Protein AF-A0A7W7QBR1-F1 (afdb_monomer)

Structure (mmCIF, N/CA/C/O backbone):
data_AF-A0A7W7QBR1-F1
#
_entry.id   AF-A0A7W7QBR1-F1
#
loop_
_atom_site.group_PDB
_atom_site.id
_atom_site.type_symbol
_atom_site.label_atom_id
_atom_site.label_alt_id
_atom_site.label_comp_id
_atom_site.label_asym_id
_atom_site.label_entity_id
_atom_site.label_seq_id
_atom_site.pdbx_PDB_ins_code
_atom_site.Cartn_x
_atom_site.Cartn_y
_atom_site.Cartn_z
_atom_site.occupancy
_atom_site.B_iso_or_equiv
_atom_site.auth_seq_id
_atom_site.auth_comp_id
_atom_site.auth_asym_id
_atom_site.auth_atom_id
_atom_site.pdbx_PDB_model_num
ATOM 1 N N . MET A 1 1 ? -72.676 20.546 -31.528 1.00 35.53 1 MET A N 1
ATOM 2 C CA . MET A 1 1 ? -72.848 21.947 -31.070 1.00 35.53 1 MET A CA 1
ATOM 3 C C . MET A 1 1 ? -73.174 21.938 -29.579 1.00 35.53 1 MET A C 1
ATOM 5 O O . MET A 1 1 ? -73.799 20.981 -29.138 1.00 35.53 1 MET A O 1
ATOM 9 N N . PRO A 1 2 ? -72.640 22.883 -28.792 1.00 54.47 2 PRO A N 1
ATOM 10 C CA . PRO A 1 2 ? -72.028 22.574 -27.499 1.00 54.47 2 PRO A CA 1
ATOM 11 C C . PRO A 1 2 ? -72.974 22.761 -26.307 1.00 54.47 2 PRO A C 1
ATOM 13 O O . PRO A 1 2 ? -73.820 23.652 -26.308 1.00 54.47 2 PRO A O 1
ATOM 16 N N . ARG A 1 3 ? -72.753 21.990 -25.236 1.00 42.34 3 ARG A N 1
ATOM 17 C CA . ARG A 1 3 ? -73.167 22.367 -23.880 1.00 42.34 3 ARG A CA 1
ATOM 18 C C . ARG A 1 3 ? -71.923 22.646 -23.048 1.00 42.34 3 ARG A C 1
ATOM 20 O O . ARG A 1 3 ? -71.121 21.756 -22.795 1.00 42.34 3 ARG A O 1
ATOM 27 N N . LYS A 1 4 ? -71.787 23.915 -22.663 1.00 47.19 4 LYS A N 1
ATOM 28 C CA . LYS A 1 4 ? -70.921 24.378 -21.581 1.00 47.19 4 LYS A CA 1
ATOM 29 C C . LYS A 1 4 ? -71.412 23.751 -20.275 1.00 47.19 4 LYS A C 1
ATOM 31 O O . LYS A 1 4 ? -72.604 23.841 -19.986 1.00 47.19 4 LYS A O 1
ATOM 36 N N . LEU A 1 5 ? -70.502 23.213 -19.472 1.00 36.44 5 LEU A N 1
ATOM 37 C CA . LEU A 1 5 ? -70.706 23.121 -18.034 1.00 36.44 5 LEU A CA 1
ATOM 38 C C . LEU A 1 5 ? -69.466 23.690 -17.348 1.00 36.44 5 LEU A C 1
ATOM 40 O O . LEU A 1 5 ? -68.360 23.177 -17.482 1.00 36.44 5 LEU A O 1
ATOM 44 N N . VAL A 1 6 ? -69.691 24.819 -16.690 1.00 41.06 6 VAL A N 1
ATOM 45 C CA . VAL A 1 6 ? -68.788 25.466 -15.746 1.00 41.06 6 VAL A CA 1
ATOM 46 C C . VAL A 1 6 ? -68.766 24.589 -14.498 1.00 41.06 6 VAL A C 1
ATOM 48 O O . VAL A 1 6 ? -69.825 24.360 -13.916 1.00 41.06 6 VAL A O 1
ATOM 51 N N . LEU A 1 7 ? -67.592 24.103 -14.093 1.00 30.69 7 LEU A N 1
ATOM 52 C CA . LEU A 1 7 ? -67.414 23.476 -12.787 1.00 30.69 7 LEU A CA 1
ATOM 53 C C . LEU A 1 7 ? -66.534 24.377 -11.922 1.00 30.69 7 LEU A C 1
ATOM 55 O O . LEU A 1 7 ? -65.356 24.592 -12.196 1.00 30.69 7 LEU A O 1
ATOM 59 N N . VAL A 1 8 ? -67.175 24.923 -10.895 1.00 35.16 8 VAL A N 1
ATOM 60 C CA . VAL A 1 8 ? -66.573 25.609 -9.757 1.00 35.16 8 VAL A CA 1
ATOM 61 C C . VAL A 1 8 ? -65.862 24.548 -8.917 1.00 35.16 8 VAL A C 1
ATOM 63 O O . VAL A 1 8 ? -66.518 23.654 -8.387 1.00 35.16 8 VAL A O 1
ATOM 66 N N . ILE A 1 9 ? -64.536 24.626 -8.805 1.00 36.88 9 ILE A N 1
ATOM 67 C CA . ILE A 1 9 ? -63.773 23.810 -7.855 1.00 36.88 9 ILE A CA 1
ATOM 68 C C . ILE A 1 9 ? -63.647 24.613 -6.564 1.00 36.88 9 ILE A C 1
ATOM 70 O O . ILE A 1 9 ? -63.046 25.687 -6.533 1.00 36.88 9 ILE A O 1
ATOM 74 N N . ALA A 1 10 ? -64.272 24.089 -5.513 1.00 33.38 10 ALA A N 1
ATOM 75 C CA . ALA A 1 10 ? -64.152 24.576 -4.153 1.00 33.38 10 ALA A CA 1
ATOM 76 C C . ALA A 1 10 ? -62.729 24.330 -3.628 1.00 33.38 10 ALA A C 1
ATOM 78 O O . ALA A 1 10 ? -62.194 23.227 -3.740 1.00 33.38 10 ALA A O 1
ATOM 79 N N . ALA A 1 11 ? -62.140 25.366 -3.036 1.00 39.06 11 ALA A N 1
ATOM 80 C CA . ALA A 1 11 ? -60.906 25.273 -2.276 1.00 39.06 11 ALA A CA 1
ATOM 81 C C . ALA A 1 11 ? -61.162 24.495 -0.976 1.00 39.06 11 ALA A C 1
ATOM 83 O O . ALA A 1 11 ? -61.885 24.967 -0.098 1.00 39.06 11 ALA A O 1
ATOM 84 N N . ALA A 1 12 ? -60.563 23.312 -0.854 1.00 34.84 12 ALA A N 1
ATOM 85 C CA . ALA A 1 12 ? -60.413 22.616 0.415 1.00 34.84 12 ALA A CA 1
ATOM 86 C C . ALA A 1 12 ? -59.023 22.939 0.974 1.00 34.84 12 ALA A C 1
ATOM 88 O O . ALA A 1 12 ? -58.005 22.541 0.408 1.00 34.84 12 ALA A O 1
ATOM 89 N N . ALA A 1 13 ? -58.990 23.694 2.070 1.00 41.72 13 ALA A N 1
ATOM 90 C CA . ALA A 1 13 ? -57.793 23.897 2.868 1.00 41.72 13 ALA A CA 1
ATOM 91 C C . ALA A 1 13 ? -57.439 22.578 3.575 1.00 41.72 13 ALA A C 1
ATOM 93 O O . ALA A 1 13 ? -58.148 22.150 4.486 1.00 41.72 13 ALA A O 1
ATOM 94 N N . LEU A 1 14 ? -56.357 21.930 3.142 1.00 38.00 14 LEU A N 1
ATOM 95 C CA . LEU A 1 14 ? -55.721 20.848 3.886 1.00 38.00 14 LEU A CA 1
ATOM 96 C C . LEU A 1 14 ? -54.815 21.467 4.952 1.00 38.00 14 LEU A C 1
ATOM 98 O O . LEU A 1 14 ? -53.808 22.103 4.649 1.00 38.00 14 LEU A O 1
ATOM 102 N N . VAL A 1 15 ? -55.220 21.296 6.206 1.00 42.12 15 VAL A N 1
ATOM 103 C CA . VAL A 1 15 ? -54.417 21.598 7.389 1.00 42.12 15 VAL A CA 1
ATOM 104 C C . VAL A 1 15 ? -53.290 20.567 7.451 1.00 42.12 15 VAL A C 1
ATOM 106 O O . VAL A 1 15 ? -53.550 19.373 7.586 1.00 42.12 15 VAL A O 1
ATOM 109 N N . ALA A 1 16 ? -52.048 21.030 7.317 1.00 42.31 16 ALA A N 1
ATOM 110 C CA . ALA A 1 16 ? -50.856 20.224 7.532 1.00 42.31 16 ALA A CA 1
ATOM 111 C C . ALA A 1 16 ? -50.790 19.805 9.010 1.00 42.31 16 ALA A C 1
ATOM 113 O O . ALA A 1 16 ? -50.661 20.648 9.898 1.00 42.31 16 ALA A O 1
ATOM 114 N N . GLY A 1 17 ? -50.919 18.504 9.267 1.00 37.25 17 GLY A N 1
ATOM 115 C CA . GLY A 1 17 ? -50.583 17.912 10.554 1.00 37.25 17 GLY A CA 1
ATOM 116 C C . GLY A 1 17 ? -49.067 17.815 10.675 1.00 37.25 17 GLY A C 1
ATOM 117 O O . GLY A 1 17 ? -48.415 17.241 9.807 1.00 37.25 17 GLY A O 1
ATOM 118 N N . CYS A 1 18 ? -48.508 18.398 11.732 1.00 41.88 18 CYS A N 1
ATOM 119 C CA . CYS A 1 18 ? -47.130 18.158 12.133 1.00 41.88 18 CYS A CA 1
ATOM 120 C C . CYS A 1 18 ? -47.002 16.692 12.566 1.00 41.88 18 CYS A C 1
ATOM 122 O O . CYS A 1 18 ? -47.404 16.344 13.679 1.00 41.88 18 CYS A O 1
ATOM 124 N N . ASP A 1 19 ? -46.457 15.843 11.695 1.00 41.72 19 ASP A N 1
ATOM 125 C CA . ASP A 1 19 ? -46.021 14.506 12.084 1.00 41.72 19 ASP A CA 1
ATOM 126 C C . ASP A 1 19 ? -44.885 14.655 13.096 1.00 41.72 19 ASP A C 1
ATOM 128 O O . ASP A 1 19 ? -43.797 15.156 12.804 1.00 41.72 19 ASP A O 1
ATOM 132 N N . SER A 1 20 ? -45.177 14.256 14.329 1.00 48.75 20 SER A N 1
ATOM 133 C CA . SER A 1 20 ? -44.179 14.121 15.378 1.00 48.75 20 SER A CA 1
ATOM 134 C C . SER A 1 20 ? -43.304 12.937 14.994 1.00 48.75 20 SER A C 1
ATOM 136 O O . SER A 1 20 ? -43.682 11.789 15.225 1.00 48.75 20 SER A O 1
ATOM 138 N N . ALA A 1 21 ? -42.175 13.227 14.342 1.00 43.78 21 ALA A N 1
ATOM 139 C CA . ALA A 1 21 ? -41.164 12.245 13.988 1.00 43.78 21 ALA A CA 1
ATOM 140 C C . ALA A 1 21 ? -40.890 11.360 15.207 1.00 43.78 21 ALA A C 1
ATOM 142 O O . ALA A 1 21 ? -40.453 11.832 16.258 1.00 43.78 21 ALA A O 1
ATOM 143 N N . THR A 1 22 ? -41.227 10.079 15.083 1.00 47.53 22 THR A N 1
ATOM 144 C CA . THR A 1 22 ? -40.934 9.084 16.108 1.00 47.53 22 THR A CA 1
ATOM 145 C C . THR A 1 22 ? -39.421 9.114 16.330 1.00 47.53 22 THR A C 1
ATOM 147 O O . THR A 1 22 ? -38.692 9.017 15.339 1.00 47.53 22 THR A O 1
ATOM 150 N N . PRO A 1 23 ? -38.924 9.292 17.569 1.00 45.59 23 PRO A N 1
ATOM 151 C CA . PRO A 1 23 ? -37.494 9.271 17.830 1.00 45.59 23 PRO A CA 1
ATOM 152 C C . PRO A 1 23 ? -36.915 7.995 17.229 1.00 45.59 23 PRO A C 1
ATOM 154 O O . PRO A 1 23 ? -37.381 6.896 17.547 1.00 45.59 23 PRO A O 1
ATOM 157 N N . ARG A 1 24 ? -35.949 8.146 16.316 1.00 39.25 24 ARG A N 1
ATOM 158 C CA . ARG A 1 24 ? -35.186 7.017 15.784 1.00 39.25 24 ARG A CA 1
ATOM 159 C C . ARG A 1 24 ? -34.650 6.269 17.011 1.00 39.25 24 ARG A C 1
ATOM 161 O O . ARG A 1 24 ? -34.066 6.932 17.870 1.00 39.25 24 ARG A O 1
ATOM 168 N N . PRO A 1 25 ? -34.907 4.959 17.165 1.00 39.59 25 PRO A N 1
ATOM 169 C CA . PRO A 1 25 ? -34.399 4.225 18.312 1.00 39.59 25 PRO A CA 1
ATOM 170 C C . PRO A 1 25 ? -32.890 4.430 18.355 1.00 39.59 25 PRO A C 1
ATOM 172 O O . PRO A 1 25 ? -32.203 4.143 17.374 1.00 39.59 25 PRO A O 1
ATOM 175 N N . THR A 1 26 ? -32.394 4.989 19.459 1.00 37.34 26 THR A N 1
ATOM 176 C CA . THR A 1 26 ? -30.961 5.109 19.698 1.00 37.34 26 THR A CA 1
ATOM 177 C C . THR A 1 26 ? -30.384 3.704 19.547 1.00 37.34 26 THR A C 1
ATOM 179 O O . THR A 1 26 ? -30.875 2.800 20.237 1.00 37.34 26 THR A O 1
ATOM 182 N N . PRO A 1 27 ? -29.432 3.472 18.624 1.00 37.59 27 PRO A N 1
ATOM 183 C CA . PRO A 1 27 ? -28.834 2.159 18.475 1.00 37.59 27 PRO A CA 1
ATOM 184 C C . PRO A 1 27 ? -28.315 1.742 19.848 1.00 37.59 27 PRO A C 1
ATOM 186 O O . PRO A 1 27 ? -27.539 2.450 20.486 1.00 37.59 27 PRO A O 1
ATOM 189 N N . THR A 1 28 ? -28.845 0.630 20.354 1.00 35.31 28 THR A N 1
ATOM 190 C CA . THR A 1 28 ? -28.312 0.021 21.570 1.00 35.31 28 THR A CA 1
ATOM 191 C C . THR A 1 28 ? -26.857 -0.316 21.258 1.00 35.31 28 THR A C 1
ATOM 193 O O . THR A 1 28 ? -26.643 -0.934 20.211 1.00 35.31 28 THR A O 1
ATOM 196 N N . PRO A 1 29 ? -25.874 0.093 22.087 1.00 41.16 29 PRO A N 1
ATOM 197 C CA . PRO A 1 29 ? -24.477 -0.255 21.869 1.00 41.16 29 PRO A CA 1
ATOM 198 C C . PRO A 1 29 ? -24.413 -1.762 21.666 1.00 41.16 29 PRO A C 1
ATOM 200 O O . PRO A 1 29 ? -24.764 -2.537 22.560 1.00 41.16 29 PRO A O 1
ATOM 203 N N . THR A 1 30 ? -24.108 -2.175 20.439 1.00 45.16 30 THR A N 1
ATOM 204 C CA . THR A 1 30 ? -23.999 -3.594 20.125 1.00 45.16 30 THR A CA 1
ATOM 205 C C . THR A 1 30 ? -22.855 -4.107 20.979 1.00 45.16 30 THR A C 1
ATOM 207 O O . THR A 1 30 ? -21.805 -3.469 20.997 1.00 45.16 30 THR A O 1
ATOM 210 N N . ALA A 1 31 ? -23.112 -5.183 21.733 1.00 41.84 31 ALA A N 1
ATOM 211 C CA . ALA A 1 31 ? -22.175 -5.791 22.671 1.00 41.84 31 ALA A CA 1
ATOM 212 C C . ALA A 1 31 ? -20.741 -5.684 22.145 1.00 41.84 31 ALA A C 1
ATOM 214 O O . ALA A 1 31 ? -20.472 -6.124 21.023 1.00 41.84 31 ALA A O 1
ATOM 215 N N . THR A 1 32 ? -19.890 -5.038 22.944 1.00 50.00 32 THR A N 1
ATOM 216 C CA . THR A 1 32 ? -18.469 -4.838 22.684 1.00 50.00 32 THR A CA 1
ATOM 217 C C . THR A 1 32 ? -17.896 -6.132 22.121 1.00 50.00 32 THR A C 1
ATOM 219 O O . THR A 1 32 ? -18.056 -7.199 22.723 1.00 50.00 32 THR A O 1
ATOM 222 N N . ALA A 1 33 ? -17.289 -6.042 20.934 1.00 53.12 33 ALA A N 1
ATOM 223 C CA . ALA A 1 33 ? -16.347 -7.053 20.479 1.00 53.12 33 ALA A CA 1
ATOM 224 C C . ALA A 1 33 ? -15.426 -7.393 21.659 1.00 53.12 33 ALA A C 1
ATOM 226 O O . ALA A 1 33 ? -15.111 -6.509 22.465 1.00 53.12 33 ALA A O 1
ATOM 227 N N . GLY A 1 34 ? -15.082 -8.671 21.829 1.00 58.03 34 GLY A N 1
ATOM 228 C CA . GLY A 1 34 ? -14.150 -9.037 22.892 1.00 58.03 34 GLY A CA 1
ATOM 229 C C . GLY A 1 34 ? -12.904 -8.161 22.765 1.00 58.03 34 GLY A C 1
ATOM 230 O O . GLY A 1 34 ? -12.486 -7.876 21.649 1.00 58.03 34 GLY A O 1
ATOM 231 N N . HIS A 1 35 ? -12.318 -7.726 23.881 1.00 68.06 35 HIS A N 1
ATOM 232 C CA . HIS A 1 35 ? -11.118 -6.872 23.909 1.00 68.06 35 HIS A CA 1
ATOM 233 C C . HIS A 1 35 ? -9.871 -7.515 23.254 1.00 68.06 35 HIS A C 1
ATOM 235 O O . HIS A 1 35 ? -8.768 -7.001 23.400 1.00 68.06 35 HIS A O 1
ATOM 241 N N . ASP A 1 36 ? -10.042 -8.634 22.546 1.00 83.44 36 ASP A N 1
ATOM 242 C CA . ASP A 1 36 ? -9.002 -9.532 22.066 1.00 83.44 36 ASP A CA 1
ATOM 243 C C . ASP A 1 36 ? -8.940 -9.623 20.521 1.00 83.44 36 ASP A C 1
ATOM 245 O O . ASP A 1 36 ? -8.309 -10.534 19.970 1.00 83.44 36 ASP A O 1
ATOM 249 N N . GLU A 1 37 ? -9.607 -8.708 19.807 1.00 92.19 37 GLU A N 1
ATOM 250 C CA . GLU A 1 37 ? -9.639 -8.695 18.343 1.00 92.19 37 GLU A CA 1
ATOM 251 C C . GLU A 1 37 ? -9.587 -7.286 17.726 1.00 92.19 37 GLU A C 1
ATOM 253 O O . GLU A 1 37 ? -9.976 -6.301 18.349 1.00 92.19 37 GLU A O 1
ATOM 258 N N . VAL A 1 38 ? -9.109 -7.206 16.478 1.00 95.31 38 VAL A N 1
ATOM 259 C CA . VAL A 1 38 ? -9.156 -6.000 15.627 1.00 95.31 38 VAL A CA 1
ATOM 260 C C . VAL A 1 38 ? -9.790 -6.341 14.293 1.00 95.31 38 VAL A C 1
ATOM 262 O O . VAL A 1 38 ? -9.383 -7.293 13.623 1.00 95.31 38 VAL A O 1
ATOM 265 N N . ARG A 1 39 ? -10.761 -5.540 13.864 1.00 97.00 39 ARG A N 1
ATOM 266 C CA . ARG A 1 39 ? -11.425 -5.699 12.573 1.00 97.00 39 ARG A CA 1
ATOM 267 C C . ARG A 1 39 ? -10.853 -4.739 11.536 1.00 97.00 39 ARG A C 1
ATOM 269 O O . ARG A 1 39 ? -10.950 -3.522 11.677 1.00 97.00 39 ARG A O 1
ATOM 276 N N . ILE A 1 40 ? -10.330 -5.291 10.446 1.00 98.31 40 ILE A N 1
ATOM 277 C CA . ILE A 1 40 ? -9.851 -4.523 9.294 1.00 98.31 40 ILE A CA 1
ATOM 278 C C . ILE A 1 40 ? -10.911 -4.551 8.199 1.00 98.31 40 ILE A C 1
ATOM 280 O O . ILE A 1 40 ? -11.366 -5.625 7.805 1.00 98.31 40 ILE A O 1
ATOM 284 N N . VAL A 1 41 ? -11.265 -3.376 7.690 1.00 98.69 41 VAL A N 1
ATOM 285 C CA . VAL A 1 41 ? -12.130 -3.149 6.530 1.00 98.69 41 VAL A CA 1
ATOM 286 C C . VAL A 1 41 ? -11.274 -2.608 5.387 1.00 98.69 41 VAL A C 1
ATOM 288 O O . VAL A 1 41 ? -10.537 -1.646 5.569 1.00 98.69 41 VAL A O 1
ATOM 291 N N . ASN A 1 42 ? -11.380 -3.220 4.211 1.00 98.69 42 ASN A N 1
ATOM 292 C CA . ASN A 1 42 ? -10.761 -2.771 2.969 1.00 98.69 42 ASN A CA 1
ATOM 293 C C . ASN A 1 42 ? -11.841 -2.444 1.939 1.00 98.69 42 ASN A C 1
ATOM 295 O O . ASN A 1 42 ? -12.676 -3.305 1.640 1.00 98.69 42 ASN A O 1
ATOM 299 N N . LEU A 1 43 ? -11.806 -1.238 1.382 1.00 98.19 43 LEU A N 1
ATOM 300 C CA . LEU A 1 43 ? -12.786 -0.791 0.398 1.00 98.19 43 LEU A CA 1
ATOM 301 C C . LEU A 1 43 ? -12.208 0.310 -0.497 1.00 98.19 43 LEU A C 1
ATOM 303 O O . LEU A 1 43 ? -11.865 1.384 -0.009 1.00 98.19 43 LEU A O 1
ATOM 307 N N . ASN A 1 44 ? -12.199 0.096 -1.812 1.00 97.44 44 ASN A N 1
ATOM 308 C CA . ASN A 1 44 ? -12.059 1.207 -2.745 1.00 97.44 44 ASN A CA 1
ATOM 309 C C . ASN A 1 44 ? -13.368 2.010 -2.697 1.00 97.44 44 ASN A C 1
ATOM 311 O O . ASN A 1 44 ? -14.437 1.463 -2.967 1.00 97.44 44 ASN A O 1
ATOM 315 N N . ALA A 1 45 ? -13.313 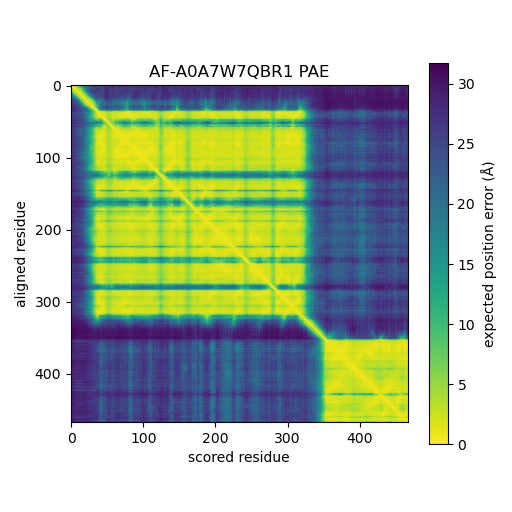3.277 -2.285 1.00 95.75 45 ALA A N 1
ATOM 316 C CA . ALA A 1 45 ? -14.508 4.107 -2.123 1.00 95.75 45 ALA A CA 1
ATOM 317 C C . ALA A 1 45 ? -15.053 4.632 -3.462 1.00 95.75 45 ALA A C 1
ATOM 319 O O . ALA A 1 45 ? -16.137 5.215 -3.497 1.00 95.75 45 ALA A O 1
ATOM 320 N N . ALA A 1 46 ? -14.299 4.447 -4.554 1.00 92.56 46 ALA A N 1
ATOM 321 C CA . ALA A 1 46 ? -14.650 4.903 -5.893 1.00 92.56 46 ALA A CA 1
ATOM 322 C C . ALA A 1 46 ? -15.057 6.385 -5.913 1.00 92.56 46 ALA A C 1
ATOM 324 O O . ALA A 1 46 ? -16.035 6.780 -6.559 1.00 92.56 46 ALA A O 1
ATOM 325 N N . MET A 1 47 ? -14.368 7.215 -5.121 1.00 91.06 47 MET A N 1
ATOM 326 C CA . MET A 1 47 ? -14.817 8.583 -4.912 1.00 91.06 47 MET A CA 1
ATOM 327 C C . MET A 1 47 ? -14.723 9.364 -6.223 1.00 91.06 47 MET A C 1
ATOM 329 O O . MET A 1 47 ? -13.700 9.356 -6.910 1.00 91.06 47 MET A O 1
ATOM 333 N N . GLY A 1 48 ? -15.794 10.069 -6.580 1.00 79.56 48 GLY A N 1
ATOM 334 C CA . GLY A 1 48 ? -15.868 10.770 -7.857 1.00 79.56 48 GLY A CA 1
ATOM 335 C C . GLY A 1 48 ? -15.891 9.822 -9.054 1.00 79.56 48 GLY A C 1
ATOM 336 O O . GLY A 1 48 ? -15.348 10.162 -10.106 1.00 79.56 48 GLY A O 1
ATOM 337 N N . TYR A 1 49 ? -16.515 8.648 -8.921 1.00 76.31 49 TYR A N 1
ATOM 338 C CA . TYR A 1 49 ? -16.670 7.681 -10.003 1.00 76.31 49 TYR A CA 1
ATOM 339 C C . TYR A 1 49 ? -17.100 8.347 -11.328 1.00 76.31 49 TYR A C 1
ATOM 341 O O . TYR A 1 49 ? -18.049 9.133 -11.415 1.00 76.31 49 TYR A O 1
ATOM 349 N N . LYS A 1 50 ? -16.332 8.067 -12.394 1.00 74.44 50 LYS A N 1
ATOM 350 C CA . LYS A 1 50 ? -16.413 8.689 -13.739 1.00 74.44 50 LYS A CA 1
ATOM 351 C C . LYS A 1 50 ? -16.257 10.217 -13.789 1.00 74.44 50 LYS A C 1
ATOM 353 O O . LYS A 1 50 ? -16.520 10.805 -14.842 1.00 74.44 50 LYS A O 1
ATOM 358 N N . ASN A 1 51 ? -15.832 10.864 -12.707 1.00 64.56 51 ASN A N 1
ATOM 359 C CA . ASN A 1 51 ? -15.791 12.322 -12.544 1.00 64.56 51 ASN A CA 1
ATOM 360 C C . ASN A 1 51 ? -17.123 12.988 -12.942 1.00 64.56 51 ASN A C 1
ATOM 362 O O . ASN A 1 51 ? -17.155 14.088 -13.502 1.00 64.56 51 ASN A O 1
ATOM 366 N N . GLY A 1 52 ? -18.220 12.252 -12.751 1.00 60.75 52 GLY A N 1
ATOM 367 C CA . GLY A 1 52 ? -19.569 12.634 -13.131 1.00 60.75 52 GLY A CA 1
ATOM 368 C C . GLY A 1 52 ? -20.349 13.163 -11.940 1.00 60.75 52 GLY A C 1
ATOM 369 O O . GLY A 1 52 ? -19.839 13.240 -10.832 1.00 60.75 52 GLY A O 1
ATOM 370 N N . ALA A 1 53 ? -21.598 13.549 -12.183 1.00 59.16 53 ALA A N 1
ATOM 371 C CA . ALA A 1 53 ? -22.479 13.988 -11.119 1.00 59.16 53 ALA A CA 1
ATOM 372 C C . ALA A 1 53 ? -23.508 12.883 -10.789 1.00 59.16 53 ALA A C 1
ATOM 374 O O . ALA A 1 53 ? -24.333 12.599 -11.665 1.00 59.16 53 ALA A O 1
ATOM 375 N N . GLY A 1 54 ? -23.497 12.309 -9.577 1.00 62.38 54 GLY A N 1
ATOM 376 C CA . GLY A 1 54 ? -24.640 11.589 -9.003 1.00 62.38 54 GLY A CA 1
ATOM 377 C C . GLY A 1 54 ? -24.715 10.124 -9.412 1.00 62.38 54 GLY A C 1
ATOM 378 O O . GLY A 1 54 ? -25.819 9.622 -9.639 1.00 62.38 54 GLY A O 1
ATOM 379 N N . ASP A 1 55 ? -23.572 9.470 -9.632 1.00 71.00 55 ASP A N 1
ATOM 380 C CA . ASP A 1 55 ? -23.532 8.052 -9.999 1.00 71.00 55 ASP A CA 1
ATOM 381 C C . ASP A 1 55 ? -23.346 7.222 -8.728 1.00 71.00 55 ASP A C 1
ATOM 383 O O . ASP A 1 55 ? -22.238 7.133 -8.223 1.00 71.00 55 ASP A O 1
ATOM 387 N N . ALA A 1 56 ? -24.416 6.560 -8.275 1.00 69.44 56 ALA A N 1
ATOM 388 C CA . ALA A 1 56 ? -24.422 5.686 -7.091 1.00 69.44 56 ALA A CA 1
ATOM 389 C C . ALA A 1 56 ? -23.474 4.466 -7.185 1.00 69.44 56 ALA A C 1
ATOM 391 O O . ALA A 1 56 ? -23.497 3.560 -6.358 1.00 69.44 56 ALA A O 1
ATOM 392 N N . ALA A 1 57 ? -22.700 4.365 -8.266 1.00 73.38 57 ALA A N 1
ATOM 393 C CA . ALA A 1 57 ? -21.568 3.461 -8.376 1.00 73.38 57 ALA A CA 1
ATOM 394 C C . ALA A 1 57 ? -20.279 4.051 -7.766 1.00 73.38 57 ALA A C 1
ATOM 396 O O . ALA A 1 57 ? -19.222 3.463 -7.944 1.00 73.38 57 ALA A O 1
ATOM 397 N N . GLY A 1 58 ? -20.331 5.185 -7.066 1.00 79.25 58 GLY A N 1
ATOM 398 C CA . GLY A 1 58 ? -19.201 5.702 -6.304 1.00 79.25 58 GLY A CA 1
ATOM 399 C C . GLY A 1 58 ? -19.595 6.795 -5.327 1.00 79.25 58 GLY A C 1
ATOM 400 O O . GLY A 1 58 ? -20.664 7.382 -5.439 1.00 79.25 58 GLY A O 1
ATOM 401 N N . THR A 1 59 ? -18.702 7.076 -4.385 1.00 82.38 59 THR A N 1
ATOM 402 C CA . THR A 1 59 ? -18.916 8.094 -3.353 1.00 82.38 59 THR A CA 1
ATOM 403 C C . THR A 1 59 ? -18.815 9.497 -3.964 1.00 82.38 59 THR A C 1
ATOM 405 O O . THR A 1 59 ? -17.760 9.881 -4.487 1.00 82.38 59 THR A O 1
ATOM 408 N N . ASP A 1 60 ? -19.878 10.299 -3.898 1.00 89.31 60 ASP A N 1
ATOM 409 C CA . ASP A 1 60 ? -19.815 11.712 -4.277 1.00 89.31 60 ASP A CA 1
ATOM 410 C C . ASP A 1 60 ? -19.205 12.556 -3.145 1.00 89.31 60 ASP A C 1
ATOM 412 O O . ASP A 1 60 ? -19.074 12.136 -1.994 1.00 89.31 60 ASP A O 1
ATOM 416 N N . ALA A 1 61 ? -18.826 13.798 -3.460 1.00 89.38 61 ALA A N 1
ATOM 417 C CA . ALA A 1 61 ? -18.345 14.756 -2.465 1.00 89.38 61 ALA A CA 1
ATOM 418 C C . ALA A 1 61 ? -19.496 15.334 -1.615 1.00 89.38 61 ALA A C 1
ATOM 420 O O . ALA A 1 61 ? -19.722 16.543 -1.601 1.00 89.38 61 ALA A O 1
ATOM 421 N N . LEU A 1 62 ? -20.278 14.468 -0.972 1.00 90.81 62 LEU A N 1
ATOM 422 C CA . LEU A 1 62 ? -21.434 14.805 -0.147 1.00 90.81 62 LEU A CA 1
ATOM 423 C C . LEU A 1 62 ? -21.307 14.177 1.240 1.00 90.81 62 LEU A C 1
ATOM 425 O O . LEU A 1 62 ? -21.048 12.985 1.367 1.00 90.81 62 LEU A O 1
ATOM 429 N N . THR A 1 63 ? -21.631 14.952 2.278 1.00 92.88 63 THR A N 1
ATOM 430 C CA . THR A 1 63 ? -21.698 14.454 3.662 1.00 92.88 63 THR A CA 1
ATOM 431 C C . THR A 1 63 ? -22.587 13.214 3.794 1.00 92.88 63 THR A C 1
ATOM 433 O O . THR A 1 63 ? -22.236 12.290 4.517 1.00 92.88 63 THR A O 1
ATOM 436 N N . SER A 1 64 ? -23.714 13.155 3.070 1.00 92.75 64 SER A N 1
ATOM 437 C CA . SER A 1 64 ? -24.614 11.992 3.085 1.00 92.75 64 SER A CA 1
ATOM 438 C C . SER A 1 64 ? -23.943 10.705 2.615 1.00 92.75 64 SER A C 1
ATOM 440 O O . SER A 1 64 ? -24.231 9.639 3.147 1.00 92.75 64 SER A O 1
ATOM 442 N N . ASP A 1 65 ? -23.039 10.794 1.646 1.00 92.88 65 ASP A N 1
ATOM 443 C CA . ASP A 1 65 ? -22.350 9.630 1.094 1.00 92.88 65 ASP A CA 1
ATOM 444 C C . ASP A 1 65 ? -21.259 9.176 2.063 1.00 92.88 65 ASP A C 1
ATOM 446 O O . ASP A 1 65 ? -21.072 7.982 2.289 1.00 92.88 65 ASP A O 1
ATOM 450 N N . TYR A 1 66 ? -20.604 10.119 2.745 1.00 95.69 66 TYR A N 1
ATOM 451 C CA . TYR A 1 66 ? -19.676 9.795 3.827 1.00 95.69 66 TYR A CA 1
ATOM 452 C C . TYR A 1 66 ? -20.390 9.169 5.030 1.00 95.69 66 TYR A C 1
ATOM 454 O O . TYR A 1 66 ? -19.827 8.293 5.680 1.00 95.69 66 TYR A O 1
ATOM 462 N N . GLU A 1 67 ? -21.633 9.561 5.327 1.00 96.19 67 GLU A N 1
ATOM 463 C CA . GLU A 1 67 ? -22.452 8.888 6.341 1.00 96.19 67 GLU A CA 1
ATOM 464 C C . GLU A 1 67 ? -22.748 7.432 5.960 1.00 96.19 67 GLU A C 1
ATOM 466 O O . GLU A 1 67 ? -22.694 6.563 6.833 1.00 96.19 67 GLU A O 1
ATOM 471 N N . LEU A 1 68 ? -23.017 7.155 4.679 1.00 95.62 68 LEU A N 1
ATOM 472 C CA . LEU A 1 68 ? -23.218 5.797 4.164 1.00 95.62 68 LEU A CA 1
ATOM 473 C C . LEU A 1 68 ? -21.923 4.976 4.193 1.00 95.62 68 LEU A C 1
ATOM 475 O O . LEU A 1 68 ? -21.939 3.815 4.601 1.00 95.62 68 LEU A O 1
ATOM 479 N N . LEU A 1 69 ? -20.791 5.585 3.839 1.00 96.50 69 LEU A N 1
ATOM 480 C CA . LEU A 1 69 ? -19.474 4.955 3.924 1.00 96.50 69 LEU A CA 1
ATOM 481 C C . LEU A 1 69 ? -19.072 4.669 5.383 1.00 96.50 69 LEU A C 1
ATOM 483 O O . LEU A 1 69 ? -18.524 3.608 5.686 1.00 96.50 69 LEU A O 1
ATOM 487 N N . ALA A 1 70 ? -19.399 5.567 6.316 1.00 98.19 70 ALA A N 1
ATOM 488 C CA . ALA A 1 70 ? -19.250 5.316 7.748 1.00 98.19 70 ALA A CA 1
ATOM 489 C C . ALA A 1 70 ? -20.134 4.145 8.198 1.00 98.19 70 ALA A C 1
ATOM 491 O O . ALA A 1 70 ? -19.673 3.279 8.941 1.00 98.19 70 ALA A O 1
ATOM 492 N N . ASP A 1 71 ? -21.381 4.079 7.728 1.00 97.38 71 ASP A N 1
ATOM 493 C CA . ASP A 1 71 ? -22.278 2.962 8.027 1.00 97.38 71 ASP A CA 1
ATOM 494 C C . ASP A 1 71 ? -21.733 1.639 7.466 1.00 97.38 71 ASP A C 1
ATOM 496 O O . ASP A 1 71 ? -21.797 0.625 8.160 1.00 97.38 71 ASP A O 1
ATOM 500 N N . ASP A 1 72 ? -21.133 1.622 6.272 1.00 97.31 72 ASP A N 1
ATOM 501 C CA . ASP A 1 72 ? -20.448 0.442 5.726 1.00 97.31 72 ASP A CA 1
ATOM 502 C C . ASP A 1 72 ? -19.346 -0.063 6.663 1.00 97.31 72 ASP A C 1
ATOM 504 O O . ASP A 1 72 ? -19.327 -1.247 7.013 1.00 97.31 72 ASP A O 1
ATOM 508 N N . ILE A 1 73 ? -18.470 0.833 7.127 1.00 98.06 73 ILE A N 1
ATOM 509 C CA . ILE A 1 73 ? -17.372 0.510 8.050 1.00 98.06 73 ILE A CA 1
ATOM 510 C C . ILE A 1 73 ? -17.922 -0.022 9.381 1.00 98.06 73 ILE A C 1
ATOM 512 O O . ILE A 1 73 ? -17.510 -1.087 9.857 1.00 98.06 73 ILE A O 1
ATOM 516 N N . LEU A 1 74 ? -18.883 0.685 9.979 1.00 96.94 74 LEU A N 1
ATOM 517 C CA . LEU A 1 74 ? -19.421 0.358 11.301 1.00 96.94 74 LEU A CA 1
ATOM 518 C C . LEU A 1 74 ? -20.300 -0.897 11.289 1.00 96.94 74 LEU A C 1
ATOM 520 O O . LEU A 1 74 ? -20.281 -1.664 12.253 1.00 96.94 74 LEU A O 1
ATOM 524 N N . ASN A 1 75 ? -21.004 -1.181 10.192 1.00 96.75 75 ASN A N 1
ATOM 525 C CA . ASN A 1 75 ? -21.753 -2.430 10.023 1.00 96.75 75 ASN A CA 1
ATOM 526 C C . ASN A 1 75 ? -20.832 -3.654 9.970 1.00 96.75 75 ASN A C 1
ATOM 528 O O . ASN A 1 75 ? -21.238 -4.744 10.378 1.00 96.75 75 ASN A O 1
ATOM 532 N N . GLN A 1 76 ? -19.586 -3.483 9.517 1.00 97.12 76 GLN A N 1
ATOM 533 C CA . GLN A 1 76 ? -18.560 -4.523 9.611 1.00 97.12 76 GLN A CA 1
ATOM 534 C C . GLN A 1 76 ? -17.851 -4.558 10.965 1.00 97.12 76 GLN A C 1
ATOM 536 O O . GLN A 1 76 ? -17.037 -5.459 11.166 1.00 97.12 76 GLN A O 1
ATOM 541 N N . ARG A 1 77 ? -18.173 -3.627 11.875 1.00 96.06 77 ARG A N 1
ATOM 542 C CA . ARG A 1 77 ? -17.468 -3.367 13.139 1.00 96.06 77 ARG A CA 1
ATOM 543 C C . ARG A 1 77 ? -15.997 -3.010 12.929 1.00 96.06 77 ARG A C 1
ATOM 545 O O . ARG A 1 77 ? -15.161 -3.482 13.683 1.00 96.06 77 ARG A O 1
ATOM 552 N N . GLY A 1 78 ? -15.673 -2.262 11.875 1.00 96.69 78 GLY A N 1
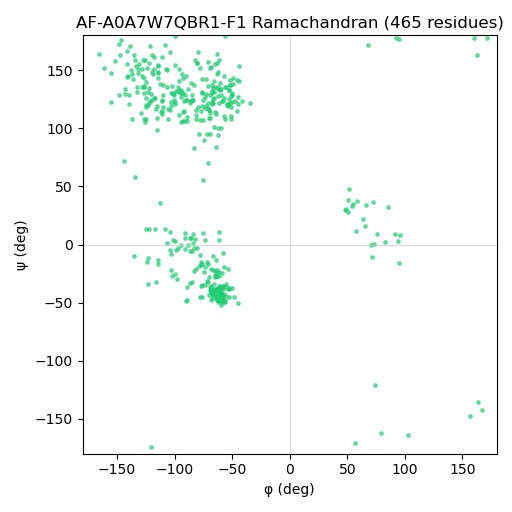ATOM 553 C CA . GLY A 1 78 ? -14.290 -1.905 11.563 1.00 96.69 78 GLY A CA 1
ATOM 554 C C . GLY A 1 78 ? -13.623 -1.100 12.679 1.00 96.69 78 GLY A C 1
ATOM 555 O O . GLY A 1 78 ? -14.198 -0.126 13.156 1.00 96.69 78 GLY A O 1
ATOM 556 N N . ASP A 1 79 ? -12.403 -1.487 13.043 1.00 97.50 79 ASP A N 1
ATOM 557 C CA . ASP A 1 79 ? -11.483 -0.705 13.880 1.00 97.50 79 ASP A CA 1
ATOM 558 C C . ASP A 1 79 ? -10.400 -0.039 13.025 1.00 97.50 79 ASP A C 1
ATOM 560 O O . ASP A 1 79 ? -9.874 1.013 13.376 1.00 97.50 79 ASP A O 1
ATOM 564 N N . VAL A 1 80 ? -10.088 -0.638 11.874 1.00 98.38 80 VAL A N 1
ATOM 565 C CA . VAL A 1 80 ? -9.235 -0.057 10.837 1.00 98.38 80 VAL A CA 1
ATOM 566 C C . VAL A 1 80 ? -10.007 -0.057 9.526 1.00 98.38 80 VAL A C 1
ATOM 568 O O . VAL A 1 80 ? -10.473 -1.108 9.090 1.00 98.38 80 VAL A O 1
ATOM 571 N N . ALA A 1 81 ? -10.122 1.098 8.879 1.00 98.62 81 ALA A N 1
ATOM 572 C CA . ALA A 1 81 ? -10.678 1.226 7.538 1.00 98.62 81 ALA A CA 1
ATOM 573 C C . ALA A 1 81 ? -9.596 1.706 6.566 1.00 98.62 81 ALA A C 1
ATOM 575 O O . ALA A 1 81 ? -9.171 2.860 6.607 1.00 98.62 81 ALA A O 1
ATOM 576 N N . ASN A 1 82 ? -9.167 0.800 5.693 1.00 98.69 82 ASN A N 1
ATOM 577 C CA . ASN A 1 82 ? -8.256 1.046 4.586 1.00 98.69 82 ASN A CA 1
ATOM 578 C C . ASN A 1 82 ? -9.082 1.362 3.335 1.00 98.69 82 ASN A C 1
ATOM 580 O O . ASN A 1 82 ? -9.721 0.478 2.758 1.00 98.69 82 ASN A O 1
ATOM 584 N N . LEU A 1 83 ? -9.084 2.634 2.950 1.00 98.44 83 LEU A N 1
ATOM 585 C CA . LEU A 1 83 ? -9.872 3.177 1.855 1.00 98.44 83 LEU A CA 1
ATOM 586 C C . LEU A 1 83 ? -8.969 3.637 0.709 1.00 98.44 83 LEU A C 1
ATOM 588 O O . LEU A 1 83 ? -7.936 4.271 0.947 1.00 98.44 83 LEU A O 1
ATOM 592 N N . GLN A 1 84 ? -9.365 3.344 -0.527 1.00 97.94 84 GLN A N 1
ATOM 593 C CA . GLN A 1 84 ? -8.692 3.819 -1.742 1.00 97.94 84 GLN A CA 1
ATOM 594 C C . GLN A 1 84 ? -9.560 4.841 -2.490 1.00 97.94 84 GLN A C 1
ATOM 596 O O . GLN A 1 84 ? -10.769 4.914 -2.273 1.00 97.94 84 GLN A O 1
ATOM 601 N N . GLU A 1 85 ? -8.924 5.624 -3.367 1.00 95.62 85 GLU A N 1
ATOM 602 C CA . GLU A 1 85 ? -9.549 6.688 -4.178 1.00 95.62 85 GLU A CA 1
ATOM 603 C C . GLU A 1 85 ? -10.147 7.846 -3.374 1.00 95.62 85 GLU A C 1
ATOM 605 O O . GLU A 1 85 ? -10.968 8.605 -3.876 1.00 95.62 85 GLU A O 1
ATOM 610 N N . MET A 1 86 ? -9.702 8.048 -2.139 1.00 96.56 86 MET A N 1
ATOM 611 C CA . MET A 1 86 ? -10.270 9.070 -1.270 1.00 96.56 86 MET A CA 1
ATOM 612 C C . MET A 1 86 ? -9.634 10.440 -1.494 1.00 96.56 86 MET A C 1
ATOM 614 O O . MET A 1 86 ? -8.411 10.571 -1.570 1.00 96.56 86 MET A O 1
ATOM 618 N N . ALA A 1 87 ? -10.460 11.487 -1.486 1.00 95.25 87 ALA A N 1
ATOM 619 C CA . ALA A 1 87 ? -9.989 12.853 -1.294 1.00 95.25 87 ALA A CA 1
ATOM 620 C C . ALA A 1 87 ? -9.583 13.074 0.175 1.00 95.25 87 ALA A C 1
ATOM 622 O O . ALA A 1 87 ? -10.267 12.618 1.098 1.00 95.25 87 ALA A O 1
ATOM 623 N N . LEU A 1 88 ? -8.524 13.843 0.429 1.00 94.69 88 LEU A N 1
ATOM 624 C CA . LEU A 1 88 ? -8.107 14.181 1.794 1.00 94.69 88 LEU A CA 1
ATOM 625 C C . LEU A 1 88 ? -9.197 14.942 2.583 1.00 94.69 88 LEU A C 1
ATOM 627 O O . LEU A 1 88 ? -9.428 14.589 3.742 1.00 94.69 88 LEU A O 1
ATOM 631 N N . PRO A 1 89 ? -9.911 15.943 2.016 1.00 94.81 89 PRO A N 1
ATOM 632 C CA . PRO A 1 89 ? -11.026 16.585 2.718 1.00 94.81 89 PRO A CA 1
ATOM 633 C C . PRO A 1 89 ? -12.151 15.607 3.086 1.00 94.81 89 PRO A C 1
ATOM 635 O O . PRO A 1 89 ? -12.587 15.617 4.235 1.00 94.81 89 PRO A O 1
ATOM 638 N N . ALA A 1 90 ? -12.536 14.710 2.168 1.00 95.81 90 ALA A N 1
ATOM 639 C CA . ALA A 1 90 ? -13.527 13.661 2.432 1.00 95.81 90 ALA A CA 1
ATOM 640 C C . ALA A 1 90 ? -13.083 12.735 3.567 1.00 95.81 90 ALA A C 1
ATOM 642 O O . ALA A 1 90 ? -13.852 12.434 4.471 1.00 95.81 90 ALA A O 1
ATOM 643 N N . SER A 1 91 ? -11.813 12.324 3.559 1.00 96.88 91 SER A N 1
ATOM 644 C CA . SER A 1 91 ? -11.244 11.442 4.585 1.00 96.88 91 SER A CA 1
ATOM 645 C C . SER A 1 91 ? -11.299 12.073 5.978 1.00 96.88 91 SER A C 1
ATOM 647 O O . SER A 1 91 ? -11.565 11.391 6.966 1.00 96.88 91 SER A O 1
ATOM 649 N N . ARG A 1 92 ? -11.072 13.391 6.070 1.00 96.12 92 ARG A N 1
ATOM 650 C CA . ARG A 1 92 ? -11.187 14.148 7.326 1.00 96.12 92 ARG A CA 1
ATOM 651 C C . ARG A 1 92 ? -12.631 14.243 7.805 1.00 96.12 92 ARG A C 1
ATOM 653 O O . ARG A 1 92 ? -12.869 14.115 8.999 1.00 96.12 92 ARG A O 1
ATOM 660 N N . GLU A 1 93 ? -13.569 14.465 6.891 1.00 97.00 93 GLU A N 1
ATOM 661 C CA . GLU A 1 93 ? -14.993 14.528 7.217 1.00 97.00 93 GLU A CA 1
ATOM 662 C C . GLU A 1 93 ? -15.529 13.162 7.657 1.00 97.00 93 GLU A C 1
ATOM 664 O O . GLU A 1 93 ? -16.150 13.060 8.712 1.00 97.00 93 GLU A O 1
ATOM 669 N N . LEU A 1 94 ? -15.187 12.095 6.930 1.00 98.19 94 LEU A N 1
ATOM 670 C CA . LEU A 1 94 ? -15.513 10.718 7.295 1.00 98.19 94 LEU A CA 1
ATOM 671 C C . LEU A 1 94 ? -14.976 10.353 8.684 1.00 98.19 94 LEU A C 1
ATOM 673 O O . LEU A 1 94 ? -15.694 9.749 9.477 1.00 98.19 94 LEU A O 1
ATOM 677 N N . ARG A 1 95 ? -13.742 10.761 9.012 1.00 98.06 95 ARG A N 1
ATOM 678 C CA . ARG A 1 95 ? -13.181 10.604 10.361 1.00 98.06 95 ARG A CA 1
ATOM 679 C C . ARG A 1 95 ? -14.070 11.258 11.417 1.00 98.06 95 ARG A C 1
ATOM 681 O O . ARG A 1 95 ? -14.410 10.605 12.392 1.00 98.06 95 ARG A O 1
ATOM 688 N N . THR A 1 96 ? -14.471 12.512 11.210 1.00 98.00 96 THR A N 1
ATOM 689 C CA . THR A 1 96 ? -15.359 13.225 12.141 1.00 98.00 96 THR A CA 1
ATOM 690 C C . THR A 1 96 ? -16.713 12.530 12.280 1.00 98.00 96 THR A C 1
ATOM 692 O O . THR A 1 96 ? -17.195 12.373 13.397 1.00 98.00 96 THR A O 1
ATOM 695 N N . ILE A 1 97 ? -17.295 12.028 11.189 1.00 98.25 97 ILE A N 1
ATOM 696 C CA . ILE A 1 97 ? -18.547 11.257 11.232 1.00 98.25 97 ILE A CA 1
ATOM 697 C C . ILE A 1 97 ? -18.380 9.969 12.052 1.00 98.25 97 ILE A C 1
ATOM 699 O O . ILE A 1 97 ? -19.263 9.619 12.837 1.00 98.25 97 ILE A O 1
ATOM 703 N N . LEU A 1 98 ? -17.260 9.257 11.896 1.00 97.94 98 LEU A N 1
ATOM 704 C CA . LEU A 1 98 ? -16.960 8.060 12.685 1.00 97.94 98 LEU A CA 1
ATOM 705 C C . LEU A 1 98 ? -16.800 8.397 14.176 1.00 97.94 98 LEU A C 1
ATOM 707 O O . LEU A 1 98 ? -17.415 7.729 15.006 1.00 97.94 98 LEU A O 1
ATOM 711 N N . GLU A 1 99 ? -16.064 9.460 14.515 1.00 97.31 99 GLU A N 1
ATOM 712 C CA . GLU A 1 99 ? -15.917 9.956 15.895 1.00 97.31 99 GLU A CA 1
ATOM 713 C C . GLU A 1 99 ? -17.277 10.304 16.518 1.00 97.31 99 GLU A C 1
ATOM 715 O O . GLU A 1 99 ? -17.570 9.911 17.646 1.00 97.31 99 GLU A O 1
ATOM 720 N N . GLU A 1 100 ? -18.148 10.992 15.779 1.00 97.12 100 GLU A N 1
ATOM 721 C CA . GLU A 1 100 ? -19.489 11.358 16.246 1.00 97.12 100 GLU A CA 1
ATOM 722 C C . GLU A 1 100 ? -20.400 10.139 16.441 1.00 97.12 100 GLU A C 1
ATOM 724 O O . GLU A 1 100 ? -21.152 10.076 17.418 1.00 97.12 100 GLU A O 1
ATOM 729 N N . LYS A 1 101 ? -20.346 9.161 15.527 1.00 96.69 101 LYS A N 1
ATOM 730 C CA . LYS A 1 101 ? -21.193 7.960 15.576 1.00 96.69 101 LYS A CA 1
ATOM 731 C C . LYS A 1 101 ? -20.764 6.976 16.659 1.00 96.69 101 LYS A C 1
ATOM 733 O O . LYS A 1 101 ? -21.634 6.314 17.229 1.00 96.69 101 LYS A O 1
ATOM 738 N N . THR A 1 102 ? -19.466 6.842 16.927 1.00 95.56 102 THR A N 1
ATOM 739 C CA . THR A 1 102 ? -18.963 5.859 17.902 1.00 95.56 102 THR A CA 1
ATOM 740 C C . THR A 1 102 ? -18.643 6.467 19.263 1.00 95.56 102 THR A C 1
ATOM 742 O O . THR A 1 102 ? -18.719 5.767 20.270 1.00 95.56 102 THR A O 1
ATOM 745 N N . GLY A 1 103 ? -18.345 7.768 19.318 1.00 95.38 103 GLY A N 1
ATOM 746 C CA . GLY A 1 103 ? -17.854 8.444 20.518 1.00 95.38 103 GLY A CA 1
ATOM 747 C C . GLY A 1 103 ? -16.380 8.163 20.829 1.00 95.38 103 GLY A C 1
ATOM 748 O O . GLY A 1 103 ? -15.920 8.541 21.906 1.00 95.38 103 GLY A O 1
ATOM 749 N N . ASP A 1 104 ? -15.650 7.513 19.920 1.00 95.69 104 ASP A N 1
ATOM 750 C CA . ASP A 1 104 ? -14.227 7.198 20.081 1.00 95.69 104 ASP A CA 1
ATOM 751 C C . ASP A 1 104 ? -13.348 8.127 19.254 1.00 95.69 104 ASP A C 1
ATOM 753 O O . ASP A 1 104 ? -13.807 8.790 18.326 1.00 95.69 104 ASP A O 1
ATOM 757 N N . THR A 1 105 ? -12.054 8.116 19.556 1.00 96.94 105 THR A N 1
ATOM 758 C CA . THR A 1 105 ? -11.050 8.791 18.737 1.00 96.94 105 THR A CA 1
ATOM 759 C C . THR A 1 105 ? -10.766 7.972 17.486 1.00 96.94 105 THR A C 1
ATOM 761 O O . THR A 1 105 ? -10.445 6.785 17.580 1.00 96.94 105 THR A O 1
ATOM 764 N N . TRP A 1 106 ? -10.788 8.624 16.326 1.00 97.81 106 TRP A N 1
ATOM 765 C CA . TRP A 1 106 ? -10.313 8.043 15.077 1.00 97.81 106 TRP A CA 1
ATOM 766 C C . TRP A 1 106 ? -9.123 8.840 14.565 1.00 97.81 106 TRP A C 1
ATOM 768 O O . TRP A 1 106 ? -9.191 10.051 14.381 1.00 97.81 106 TRP A O 1
ATOM 778 N N . GLU A 1 107 ? -8.014 8.165 14.310 1.00 96.75 107 GLU A N 1
ATOM 779 C CA . GLU A 1 107 ? -6.847 8.761 13.675 1.00 96.75 107 GLU A CA 1
ATOM 780 C C . GLU A 1 107 ? -6.898 8.533 12.163 1.00 96.75 107 GLU A C 1
ATOM 782 O O . GLU A 1 107 ? -7.424 7.528 11.693 1.00 96.75 107 GLU A O 1
ATOM 787 N N . LEU A 1 108 ? -6.379 9.491 11.394 1.00 96.12 108 LEU A N 1
ATOM 788 C CA . LEU A 1 108 ? -6.290 9.403 9.938 1.00 96.12 108 LEU A CA 1
ATOM 789 C C . LEU A 1 108 ? -4.821 9.383 9.551 1.00 96.12 108 LEU A C 1
ATOM 791 O O . LEU A 1 108 ? -4.129 10.375 9.779 1.00 96.12 108 LEU A O 1
ATOM 795 N N . ASN A 1 109 ? -4.410 8.294 8.911 1.00 96.06 109 ASN A N 1
ATOM 796 C CA . ASN A 1 109 ? -3.214 8.257 8.092 1.00 96.06 109 ASN A CA 1
ATOM 797 C C . ASN A 1 109 ? -3.610 8.444 6.632 1.00 96.06 109 ASN A C 1
ATOM 799 O O . ASN A 1 109 ? -4.548 7.804 6.153 1.00 96.06 109 ASN A O 1
ATOM 803 N N . PHE A 1 110 ? -2.921 9.327 5.921 1.00 95.25 110 PHE A N 1
ATOM 804 C CA . PHE A 1 110 ? -3.202 9.578 4.512 1.00 95.25 110 PHE A CA 1
ATOM 805 C C . PHE A 1 110 ? -1.937 9.421 3.690 1.00 95.25 110 PHE A C 1
ATOM 807 O O . PHE A 1 110 ? -0.858 9.799 4.140 1.00 95.25 110 PHE A O 1
ATOM 814 N N . SER A 1 111 ? -2.099 8.874 2.490 1.00 94.88 111 SER A N 1
ATOM 815 C CA . SER A 1 111 ? -1.046 8.857 1.496 1.00 94.88 111 SER A CA 1
ATOM 816 C C . SER A 1 111 ? -1.497 9.475 0.199 1.00 94.88 111 SER A C 1
ATOM 818 O O . SER A 1 111 ? -2.427 8.985 -0.450 1.00 94.88 111 SER A O 1
ATOM 820 N N . PHE A 1 112 ? -0.795 10.529 -0.186 1.00 93.62 112 PHE A N 1
ATOM 821 C CA . PHE A 1 112 ? -1.045 11.243 -1.418 1.00 93.62 112 PHE A CA 1
ATOM 822 C C . PHE A 1 112 ? -0.628 10.422 -2.628 1.00 93.62 112 PHE A C 1
ATOM 824 O O . PHE A 1 112 ? 0.424 9.804 -2.656 1.00 93.62 112 PHE A O 1
ATOM 831 N N . SER A 1 113 ? -1.481 10.419 -3.644 1.00 92.56 113 SER A N 1
ATOM 832 C CA . SER A 1 113 ? -1.227 9.828 -4.956 1.00 92.56 113 SER A CA 1
ATOM 833 C C . SER A 1 113 ? -1.213 10.899 -6.050 1.00 92.56 113 SER A C 1
ATOM 835 O O . SER A 1 113 ? -0.492 10.783 -7.036 1.00 92.56 113 SER A O 1
ATOM 837 N N . GLY A 1 114 ? -2.002 11.961 -5.896 1.00 91.56 114 GLY A N 1
ATOM 838 C CA . GLY A 1 114 ? -2.111 13.056 -6.855 1.00 91.56 114 GLY A CA 1
ATOM 839 C C . GLY A 1 114 ? -3.246 14.002 -6.482 1.00 91.56 114 GLY A C 1
ATOM 840 O O . GLY A 1 114 ? -3.971 13.756 -5.523 1.00 91.56 114 GLY A O 1
ATOM 841 N N . ASN A 1 115 ? -3.428 15.081 -7.241 1.00 92.19 115 ASN A N 1
ATOM 842 C CA . ASN A 1 115 ? -4.600 15.935 -7.065 1.00 92.19 115 ASN A CA 1
ATOM 843 C C . ASN A 1 115 ? -5.761 15.483 -7.955 1.00 92.19 115 ASN A C 1
ATOM 845 O O . ASN A 1 115 ? -5.560 15.089 -9.106 1.00 92.19 115 ASN A O 1
ATOM 849 N N . ALA A 1 116 ? -6.985 15.626 -7.452 1.00 90.69 116 ALA A N 1
ATOM 850 C CA . ALA A 1 116 ? -8.206 15.362 -8.202 1.00 90.69 116 ALA A CA 1
ATOM 851 C C . ALA A 1 116 ? -9.310 16.384 -7.892 1.00 90.69 116 ALA A C 1
ATOM 853 O O . ALA A 1 116 ? -9.221 17.203 -6.975 1.00 90.69 116 ALA A O 1
ATOM 854 N N . THR A 1 117 ? -10.351 16.382 -8.722 1.00 89.44 117 THR A N 1
ATOM 855 C CA . THR A 1 117 ? -11.520 17.255 -8.580 1.00 89.44 117 THR A CA 1
ATOM 856 C C . THR A 1 117 ? -12.760 16.393 -8.407 1.00 89.44 117 THR A C 1
ATOM 858 O O . THR A 1 117 ? -13.049 15.567 -9.267 1.00 89.44 117 THR A O 1
ATOM 861 N N . TYR A 1 118 ? -13.500 16.626 -7.326 1.00 87.88 118 TYR A N 1
ATOM 862 C CA . TYR A 1 118 ? -14.655 15.834 -6.921 1.00 87.88 118 TYR A CA 1
ATOM 863 C C . TYR A 1 118 ? -15.924 16.682 -6.902 1.00 87.88 118 TYR A C 1
ATOM 865 O O . TYR A 1 118 ? -15.903 17.883 -6.608 1.00 87.88 118 TYR A O 1
ATOM 873 N N . TYR A 1 119 ? -17.044 16.046 -7.223 1.00 86.06 119 TYR A N 1
ATOM 874 C CA . TYR A 1 119 ? -18.336 16.693 -7.407 1.00 86.06 119 TYR A CA 1
ATOM 875 C C . TYR A 1 119 ? -19.346 16.126 -6.416 1.00 86.06 119 TYR A C 1
ATOM 877 O O . TYR A 1 119 ? -19.297 14.951 -6.084 1.00 86.06 119 TYR A O 1
ATOM 885 N N . THR A 1 120 ? -20.293 16.954 -5.983 1.00 81.12 120 THR A N 1
ATOM 886 C CA . THR A 1 120 ? -21.389 16.556 -5.081 1.00 81.12 120 THR A CA 1
ATOM 887 C C . THR A 1 120 ? -22.472 15.712 -5.753 1.00 81.12 120 THR A C 1
ATOM 889 O O . THR A 1 120 ? -23.559 15.544 -5.215 1.00 81.12 120 THR A O 1
ATOM 892 N N . GLY A 1 121 ? -22.302 15.362 -7.019 1.00 68.50 121 GLY A N 1
ATOM 893 C CA . GLY A 1 121 ? -23.371 14.733 -7.776 1.00 68.50 121 GLY A CA 1
ATOM 894 C C . GLY A 1 121 ? -24.571 15.600 -8.168 1.00 68.50 121 GLY A C 1
ATOM 895 O O . GLY A 1 121 ? -25.371 15.217 -9.028 1.00 68.50 121 GLY A O 1
ATOM 896 N N . GLN A 1 122 ? -24.699 16.813 -7.631 1.00 68.75 122 GLN A N 1
ATOM 897 C CA . GLN A 1 122 ? -25.857 17.666 -7.882 1.00 68.75 122 GLN A CA 1
ATOM 898 C C . GLN A 1 122 ? -25.675 18.500 -9.158 1.00 68.75 122 GLN A C 1
ATOM 900 O O . GLN A 1 122 ? -24.757 19.316 -9.291 1.00 68.75 122 GLN A O 1
ATOM 905 N N . LYS A 1 123 ? -26.598 18.354 -10.118 1.00 60.12 123 LYS A N 1
ATOM 906 C CA . LYS A 1 123 ? -26.702 19.286 -11.252 1.00 60.12 123 LYS A CA 1
ATOM 907 C C . LYS A 1 123 ? -27.263 20.618 -10.759 1.00 60.12 123 LYS A C 1
ATOM 909 O O . LYS A 1 123 ? -28.476 20.796 -10.691 1.00 60.12 123 LYS A O 1
ATOM 914 N N . GLY A 1 124 ? -26.386 21.568 -10.449 1.00 61.22 124 GLY A N 1
ATOM 915 C CA . GLY A 1 124 ? -26.793 22.961 -10.284 1.00 61.22 124 GLY A CA 1
ATOM 916 C C . GLY A 1 124 ? -27.343 23.551 -11.592 1.00 61.22 124 GLY A C 1
ATOM 917 O O . GLY A 1 124 ? -27.074 23.040 -12.681 1.00 61.22 124 GLY A O 1
ATOM 918 N N . GLU A 1 125 ? -28.050 24.683 -11.506 1.00 56.16 125 GLU A N 1
ATOM 919 C CA . GLU A 1 125 ? -28.612 25.406 -12.669 1.00 56.16 125 GLU A CA 1
ATOM 920 C C . GLU A 1 125 ? -27.556 25.810 -13.721 1.00 56.16 125 GLU A C 1
ATOM 922 O O . GLU A 1 125 ? -27.886 26.056 -14.878 1.00 56.16 125 GLU A O 1
ATOM 927 N N . SER A 1 126 ? -26.276 25.853 -13.331 1.00 62.72 126 SER A N 1
ATOM 928 C CA . SER A 1 126 ? -25.131 26.201 -14.191 1.00 62.72 126 SER A CA 1
ATOM 929 C C . SER A 1 126 ? -24.228 25.007 -14.543 1.00 62.72 126 SER A C 1
ATOM 931 O O . SER A 1 126 ? -23.130 25.204 -15.059 1.00 62.72 126 SER A O 1
ATOM 933 N N . GLY A 1 127 ? -24.687 23.776 -14.290 1.00 65.44 127 GLY A N 1
ATOM 934 C CA . GLY A 1 127 ? -23.892 22.551 -14.414 1.00 65.44 127 GLY A CA 1
ATOM 935 C C . GLY A 1 127 ? -23.264 22.108 -13.085 1.00 65.44 127 GLY A C 1
ATOM 936 O O . GLY A 1 127 ? -23.433 22.785 -12.065 1.00 65.44 127 GLY A O 1
ATOM 937 N N . PRO A 1 128 ? -22.573 20.953 -13.069 1.00 67.44 128 PRO A N 1
ATOM 938 C CA . PRO A 1 128 ? -21.934 20.441 -11.863 1.00 67.44 128 PRO A CA 1
ATOM 939 C C . PRO A 1 128 ? -20.782 21.367 -11.456 1.00 67.44 128 PRO A C 1
ATOM 941 O O . PRO A 1 128 ? -19.857 21.612 -12.234 1.00 67.44 128 PRO A O 1
ATOM 944 N N . ARG A 1 129 ? -20.843 21.912 -10.239 1.00 70.62 129 ARG A N 1
ATOM 945 C CA . ARG A 1 129 ? -19.708 22.609 -9.623 1.00 70.62 129 ARG A CA 1
ATOM 946 C C . ARG A 1 129 ? -18.963 21.607 -8.747 1.00 70.62 129 ARG A C 1
ATOM 948 O O . ARG A 1 129 ? -19.631 20.886 -8.010 1.00 70.62 129 ARG A O 1
ATOM 955 N N . PRO A 1 130 ? -17.626 21.537 -8.837 1.00 79.50 130 PRO A N 1
ATOM 956 C CA . PRO A 1 130 ? -16.877 20.683 -7.936 1.00 79.50 130 PRO A CA 1
ATOM 957 C C . PRO A 1 130 ? -16.967 21.245 -6.522 1.00 79.50 130 PRO A C 1
ATOM 959 O O . PRO A 1 130 ? -16.846 22.462 -6.347 1.00 79.50 130 PRO A O 1
ATOM 962 N N . ASP A 1 131 ? -17.165 20.363 -5.551 1.00 85.38 131 ASP A N 1
ATOM 963 C CA . ASP A 1 131 ? -17.073 20.721 -4.134 1.00 85.38 131 ASP A CA 1
ATOM 964 C C . ASP A 1 131 ? -15.606 20.814 -3.731 1.00 85.38 131 ASP A C 1
ATOM 966 O O . ASP A 1 131 ? -15.141 21.810 -3.174 1.00 85.38 131 ASP A O 1
ATOM 970 N N . TYR A 1 132 ? -14.835 19.818 -4.169 1.00 89.31 132 TYR A N 1
ATOM 971 C CA . TYR A 1 132 ? -13.395 19.786 -4.009 1.00 89.31 132 TYR A CA 1
ATOM 972 C C . TYR A 1 132 ? -12.732 19.974 -5.363 1.00 89.31 132 TYR A C 1
ATOM 974 O O . TYR A 1 132 ? -12.911 19.178 -6.282 1.00 89.31 132 TYR A O 1
ATOM 982 N N . ARG A 1 133 ? -11.953 21.043 -5.504 1.00 90.38 133 ARG A N 1
ATOM 983 C CA . ARG A 1 133 ? -11.212 21.349 -6.728 1.00 90.38 133 ARG A CA 1
ATOM 984 C C . ARG A 1 133 ? -9.725 21.181 -6.478 1.00 90.38 133 ARG A C 1
ATOM 986 O O . ARG A 1 133 ? -9.199 21.894 -5.631 1.00 90.38 133 ARG A O 1
ATOM 993 N N . ASP A 1 134 ? -9.086 20.332 -7.282 1.00 91.00 134 ASP A N 1
ATOM 994 C CA . ASP A 1 134 ? -7.630 20.133 -7.274 1.00 91.00 134 ASP A CA 1
ATOM 995 C C . ASP A 1 134 ? -7.093 19.843 -5.860 1.00 91.00 134 ASP A C 1
ATOM 997 O O . ASP A 1 134 ? -6.166 20.486 -5.374 1.00 91.00 134 ASP A O 1
ATOM 1001 N N . VAL A 1 135 ? -7.755 18.916 -5.163 1.00 91.75 135 VAL A N 1
ATOM 1002 C CA . VAL A 1 135 ? -7.411 18.529 -3.790 1.00 91.75 135 VAL A CA 1
ATOM 1003 C C . VAL A 1 135 ? -6.595 17.239 -3.775 1.00 91.75 135 VAL A C 1
ATOM 1005 O O . VAL A 1 135 ? -6.775 16.415 -4.675 1.00 91.75 135 VAL A O 1
ATOM 1008 N N . PRO A 1 136 ? -5.767 17.019 -2.736 1.00 93.12 136 PRO A N 1
ATOM 1009 C CA . PRO A 1 136 ? -5.068 15.758 -2.537 1.00 93.12 136 PRO A CA 1
ATOM 1010 C C . PRO A 1 136 ? -6.009 14.552 -2.551 1.00 93.12 136 PRO A C 1
ATOM 1012 O O . PRO A 1 136 ? -7.047 14.559 -1.884 1.00 93.12 136 PRO A O 1
ATOM 1015 N N . ALA A 1 137 ? -5.621 13.528 -3.300 1.00 93.94 137 ALA A N 1
ATOM 1016 C CA . ALA A 1 137 ? -6.314 12.263 -3.474 1.00 93.94 137 ALA A CA 1
ATOM 1017 C C . ALA A 1 137 ? -5.338 11.097 -3.299 1.00 93.94 137 ALA A C 1
ATOM 1019 O O . ALA A 1 137 ? -4.161 11.219 -3.649 1.00 93.94 137 ALA A O 1
ATOM 1020 N N . GLY A 1 138 ? -5.819 9.968 -2.784 1.00 95.38 138 GLY A N 1
ATOM 1021 C CA . GLY A 1 138 ? -4.996 8.777 -2.596 1.00 95.38 138 GLY A CA 1
ATOM 1022 C C . GLY A 1 138 ? -5.611 7.755 -1.648 1.00 95.38 138 GLY A C 1
ATOM 1023 O O . GLY A 1 138 ? -6.795 7.426 -1.757 1.00 95.38 138 GLY A O 1
ATOM 1024 N N . ASN A 1 139 ? -4.785 7.225 -0.749 1.00 97.56 139 ASN A N 1
ATOM 1025 C CA . ASN A 1 139 ? -5.165 6.183 0.200 1.00 97.56 139 ASN A CA 1
ATOM 1026 C C . ASN A 1 139 ? -5.409 6.786 1.582 1.00 97.56 139 ASN A C 1
ATOM 1028 O O . ASN A 1 139 ? -4.553 7.490 2.116 1.00 97.56 139 ASN A O 1
ATOM 1032 N N . ALA A 1 140 ? -6.551 6.471 2.183 1.00 97.69 140 ALA A N 1
ATOM 1033 C CA . ALA A 1 140 ? -6.872 6.846 3.553 1.00 97.69 140 ALA A CA 1
ATOM 1034 C C . ALA A 1 140 ? -6.884 5.602 4.443 1.00 97.69 140 ALA A C 1
ATOM 1036 O O . ALA A 1 140 ? -7.403 4.554 4.068 1.00 97.69 140 ALA A O 1
ATOM 1037 N N . GLN A 1 141 ? -6.316 5.713 5.632 1.00 98.31 141 GLN A N 1
ATOM 1038 C CA . GLN A 1 141 ? -6.351 4.687 6.661 1.00 98.31 141 GLN A CA 1
ATOM 1039 C C . GLN A 1 141 ? -6.888 5.327 7.942 1.00 98.31 141 GLN A C 1
ATOM 1041 O O . GLN A 1 141 ? -6.223 6.151 8.567 1.00 98.31 141 GLN A O 1
ATOM 1046 N N . LEU A 1 142 ? -8.120 4.974 8.300 1.00 98.38 142 LEU A N 1
ATOM 1047 C CA . LEU A 1 142 ? -8.810 5.459 9.494 1.00 98.38 142 LEU A CA 1
ATOM 1048 C C . LEU A 1 142 ? -8.698 4.403 10.591 1.00 98.38 142 LEU A C 1
ATOM 1050 O O . LEU A 1 142 ? -9.104 3.263 10.379 1.00 98.38 142 LEU A O 1
ATOM 1054 N N . ILE A 1 143 ? -8.140 4.766 11.743 1.00 98.38 143 ILE A N 1
ATOM 1055 C CA . ILE A 1 143 ? -7.834 3.838 12.839 1.00 98.38 143 ILE A CA 1
ATOM 1056 C C . ILE A 1 143 ? -8.535 4.308 14.108 1.00 98.38 143 ILE A C 1
ATOM 1058 O O . ILE A 1 143 ? -8.259 5.397 14.609 1.00 98.38 143 ILE A O 1
ATOM 1062 N N . ARG A 1 144 ? -9.408 3.472 14.660 1.00 97.75 144 ARG A N 1
ATOM 1063 C CA . ARG A 1 144 ? -10.084 3.706 15.935 1.00 97.75 144 ARG A CA 1
ATOM 1064 C C . ARG A 1 144 ? -9.126 3.435 17.092 1.00 97.75 144 ARG A C 1
ATOM 1066 O O . ARG A 1 144 ? -8.666 2.309 17.259 1.00 97.75 144 ARG A O 1
ATOM 1073 N N . ILE A 1 145 ? -8.847 4.444 17.911 1.00 96.75 145 ILE A N 1
ATOM 1074 C CA . ILE A 1 145 ? -8.040 4.297 19.128 1.00 96.75 145 ILE A CA 1
ATOM 1075 C C . ILE A 1 145 ? -8.965 4.000 20.307 1.00 96.75 145 ILE A C 1
ATOM 1077 O O . ILE A 1 145 ? -9.880 4.771 20.598 1.00 96.75 145 ILE A O 1
ATOM 1081 N N . GLY A 1 146 ? -8.722 2.888 20.997 1.00 89.44 146 GLY A N 1
ATOM 1082 C CA . GLY A 1 146 ? -9.563 2.417 22.092 1.00 89.44 146 GLY A CA 1
ATOM 1083 C C . GLY A 1 146 ? -9.270 0.976 22.504 1.00 89.44 146 GLY A C 1
ATOM 1084 O O . GLY A 1 146 ? -8.120 0.542 22.534 1.00 89.44 146 GLY A O 1
ATOM 1085 N N . ASP A 1 147 ? -10.333 0.243 22.835 1.00 79.25 147 ASP A N 1
ATOM 1086 C CA . ASP A 1 147 ? -10.288 -1.057 23.517 1.00 79.25 147 ASP A CA 1
ATOM 1087 C C . ASP A 1 147 ? -9.420 -2.131 22.831 1.00 79.25 147 ASP A C 1
ATOM 1089 O O . ASP A 1 147 ? -8.796 -2.925 23.532 1.00 79.25 147 ASP A O 1
ATOM 1093 N N . GLY A 1 148 ? -9.356 -2.153 21.493 1.00 87.69 148 GLY A N 1
ATOM 1094 C CA . GLY A 1 148 ? -8.512 -3.088 20.732 1.00 87.69 148 GLY A CA 1
ATOM 1095 C C . GLY A 1 148 ? -7.167 -2.507 20.275 1.00 87.69 148 GLY A C 1
ATOM 1096 O O . GLY A 1 148 ? -6.185 -3.238 20.162 1.00 87.69 148 GLY A O 1
ATOM 1097 N N . ILE A 1 149 ? -7.096 -1.193 20.036 1.00 95.44 149 ILE A N 1
ATOM 1098 C CA . ILE A 1 149 ? -5.906 -0.496 19.522 1.00 95.44 149 ILE A CA 1
ATOM 1099 C C . ILE A 1 149 ? -5.573 0.647 20.472 1.00 95.44 149 ILE A C 1
ATOM 1101 O O . ILE A 1 149 ? -6.218 1.691 20.478 1.00 95.44 149 ILE A O 1
ATOM 1105 N N . THR A 1 150 ? -4.522 0.471 21.263 1.00 94.75 150 THR A N 1
ATOM 1106 C CA . THR A 1 150 ? -4.137 1.459 22.285 1.00 94.75 150 THR A CA 1
ATOM 1107 C C . THR A 1 150 ? -3.298 2.603 21.725 1.00 94.75 150 THR A C 1
ATOM 1109 O O . THR A 1 150 ? -3.229 3.679 22.320 1.00 94.75 150 THR A O 1
ATOM 1112 N N . ARG A 1 151 ? -2.630 2.367 20.593 1.00 95.94 151 ARG A N 1
ATOM 1113 C CA . ARG A 1 151 ? -1.752 3.323 19.921 1.00 95.94 151 ARG A CA 1
ATOM 1114 C C . ARG A 1 151 ? -1.533 2.899 18.474 1.00 95.94 151 ARG A C 1
ATOM 1116 O O . ARG A 1 151 ? -1.502 1.704 18.188 1.00 95.94 151 ARG A O 1
ATOM 1123 N N . GLN A 1 152 ? -1.278 3.869 17.603 1.00 96.31 152 GLN A N 1
ATOM 1124 C CA . GLN A 1 152 ? -0.712 3.625 16.281 1.00 96.31 152 GLN A CA 1
ATOM 1125 C C . GLN A 1 152 ? 0.554 4.461 16.042 1.00 96.31 152 GLN A C 1
ATOM 1127 O O . GLN A 1 152 ? 0.804 5.461 16.727 1.00 96.31 152 GLN A O 1
ATOM 1132 N N . LYS A 1 153 ? 1.385 4.016 15.102 1.00 95.25 153 LYS A N 1
ATOM 1133 C CA . LYS A 1 153 ? 2.587 4.705 14.630 1.00 95.25 153 LYS A CA 1
ATOM 1134 C C . LYS A 1 153 ? 2.670 4.547 13.105 1.00 95.25 153 LYS A C 1
ATOM 1136 O O . LYS A 1 153 ? 2.793 3.412 12.651 1.00 95.25 153 LYS A O 1
ATOM 1141 N N . PRO A 1 154 ? 2.678 5.638 12.321 1.00 93.69 154 PRO A N 1
ATOM 1142 C CA . PRO A 1 154 ? 2.910 5.558 10.881 1.00 93.69 154 PRO A CA 1
ATOM 1143 C C . PRO A 1 154 ? 4.237 4.855 10.559 1.00 93.69 154 PRO A C 1
ATOM 1145 O O . PRO A 1 154 ? 5.257 5.124 11.201 1.00 93.69 154 PRO A O 1
ATOM 1148 N N . LEU A 1 155 ? 4.214 3.949 9.581 1.00 93.00 155 LEU A N 1
ATOM 1149 C CA . LEU A 1 155 ? 5.384 3.195 9.104 1.00 93.00 155 LEU A CA 1
ATOM 1150 C C . LEU A 1 155 ? 5.936 3.727 7.781 1.00 93.00 155 LEU A C 1
ATOM 1152 O O . LEU A 1 155 ? 7.092 3.486 7.457 1.00 93.00 155 LEU A O 1
ATOM 1156 N N . THR A 1 156 ? 5.117 4.441 7.018 1.00 86.44 156 THR A N 1
ATOM 1157 C CA . THR A 1 156 ? 5.396 4.828 5.631 1.00 86.44 156 THR A CA 1
ATOM 1158 C C . THR A 1 156 ? 5.589 6.335 5.475 1.00 86.44 156 THR A C 1
ATOM 1160 O O . THR A 1 156 ? 5.166 6.903 4.485 1.00 86.44 156 THR A O 1
ATOM 1163 N N . ASP A 1 157 ? 6.190 7.007 6.452 1.00 82.88 157 ASP A N 1
ATOM 1164 C CA . ASP A 1 157 ? 6.433 8.454 6.389 1.00 82.88 157 ASP A CA 1
ATOM 1165 C C . ASP A 1 157 ? 7.694 8.742 5.555 1.00 82.88 157 ASP A C 1
ATOM 1167 O O . ASP A 1 157 ? 8.812 8.461 5.995 1.00 82.88 157 ASP A O 1
ATOM 1171 N N . ASP A 1 158 ? 7.523 9.279 4.343 1.00 77.06 158 ASP A N 1
ATOM 1172 C CA . ASP A 1 158 ? 8.635 9.690 3.474 1.00 77.06 158 ASP A CA 1
ATOM 1173 C C . ASP A 1 158 ? 9.130 11.127 3.758 1.00 77.06 158 ASP A C 1
ATOM 1175 O O . ASP A 1 158 ? 10.003 11.655 3.059 1.00 77.06 158 ASP A O 1
ATOM 1179 N N . GLY A 1 159 ? 8.589 11.771 4.799 1.00 72.19 159 GLY A N 1
ATOM 1180 C CA . GLY A 1 159 ? 8.926 13.119 5.243 1.00 72.19 159 GLY A CA 1
ATOM 1181 C C . GLY A 1 159 ? 8.393 14.236 4.345 1.00 72.19 159 GLY A C 1
ATOM 1182 O O . GLY A 1 159 ? 8.650 15.417 4.631 1.00 72.19 159 GLY A O 1
ATOM 1183 N N . LYS A 1 160 ? 7.669 13.922 3.263 1.00 71.38 160 LYS A N 1
ATOM 1184 C CA . LYS A 1 160 ? 7.071 14.933 2.388 1.00 71.38 160 LYS A CA 1
ATOM 1185 C C . LYS A 1 160 ? 5.774 15.467 2.989 1.00 71.38 160 LYS A C 1
ATOM 1187 O O . LYS A 1 160 ? 5.143 14.883 3.862 1.00 71.38 160 LYS A O 1
ATOM 1192 N N . LYS A 1 161 ? 5.408 16.680 2.579 1.00 66.88 161 LYS A N 1
ATOM 1193 C CA . LYS A 1 161 ? 4.173 17.346 3.014 1.00 66.88 161 LYS A CA 1
ATOM 1194 C C . LYS A 1 161 ? 3.334 17.670 1.792 1.00 66.88 161 LYS A C 1
ATOM 1196 O O . LYS A 1 161 ? 3.802 18.425 0.941 1.00 66.88 161 LYS A O 1
ATOM 1201 N N . ASP A 1 162 ? 2.097 17.192 1.771 1.00 61.84 162 ASP A N 1
ATOM 1202 C CA . ASP A 1 162 ? 1.182 17.316 0.626 1.00 61.84 162 ASP A CA 1
ATOM 1203 C C . ASP A 1 162 ? 0.736 18.755 0.354 1.00 61.84 162 ASP A C 1
ATOM 1205 O O . ASP A 1 162 ? 0.637 19.200 -0.786 1.00 61.84 162 ASP A O 1
ATOM 1209 N N . ASP A 1 163 ? 0.482 19.517 1.418 1.00 61.12 163 ASP A N 1
ATOM 1210 C CA . ASP A 1 163 ? -0.034 20.893 1.370 1.00 61.12 163 ASP A CA 1
ATOM 1211 C C . ASP A 1 163 ? 0.867 21.884 2.135 1.00 61.12 163 ASP A C 1
ATOM 1213 O O . ASP A 1 163 ? 0.473 23.012 2.457 1.00 61.12 163 ASP A O 1
ATOM 1217 N N . GLY A 1 164 ? 2.081 21.445 2.485 1.00 58.91 164 GLY A N 1
ATOM 1218 C CA . GLY A 1 164 ? 3.020 22.173 3.341 1.00 58.91 164 GLY A CA 1
ATOM 1219 C C . GLY A 1 164 ? 2.619 22.253 4.823 1.00 58.91 164 GLY A C 1
ATOM 1220 O O . GLY A 1 164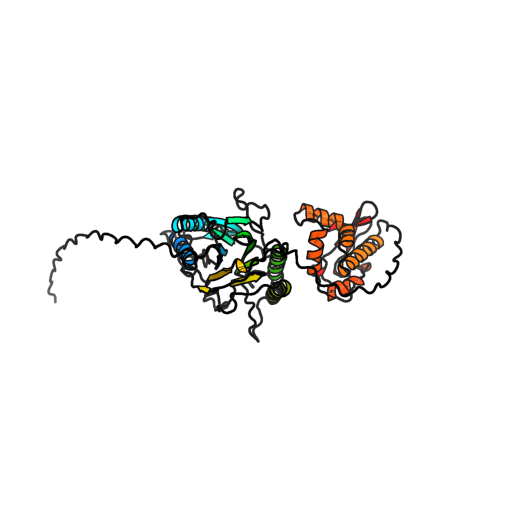 ? 3.371 22.826 5.617 1.00 58.91 164 GLY A O 1
ATOM 1221 N N . LYS A 1 165 ? 1.476 21.684 5.229 1.00 62.50 165 LYS A N 1
ATOM 1222 C CA . LYS A 1 165 ? 0.936 21.742 6.602 1.00 62.50 165 LYS A CA 1
ATOM 1223 C C . LYS A 1 165 ? 0.690 20.366 7.213 1.00 62.50 165 LYS A C 1
ATOM 1225 O O . LYS A 1 165 ? 0.893 20.208 8.414 1.00 62.50 165 LYS A O 1
ATOM 1230 N N . THR A 1 166 ? 0.300 19.396 6.401 1.00 65.25 166 THR A N 1
ATOM 1231 C CA . THR A 1 166 ? -0.009 18.023 6.787 1.00 65.25 166 THR A CA 1
ATOM 1232 C C . THR A 1 166 ? 1.081 17.117 6.216 1.00 65.25 166 THR A C 1
ATOM 1234 O O . THR A 1 166 ? 1.352 17.213 5.018 1.00 65.25 166 THR A O 1
ATOM 1237 N N . PRO A 1 167 ? 1.760 16.311 7.046 1.00 72.62 167 PRO A N 1
ATOM 1238 C CA . PRO A 1 167 ? 2.671 15.285 6.549 1.00 72.62 167 PRO A CA 1
ATOM 1239 C C . PRO A 1 167 ? 1.914 14.292 5.663 1.00 72.62 167 PRO A C 1
ATOM 1241 O O . PRO A 1 167 ? 0.831 13.851 6.056 1.00 72.62 167 PRO A O 1
ATOM 1244 N N . ASP A 1 168 ? 2.482 13.973 4.501 1.00 82.94 168 ASP A N 1
ATOM 1245 C CA . ASP A 1 168 ? 2.174 12.728 3.798 1.00 82.94 168 ASP A CA 1
ATOM 1246 C C . ASP A 1 168 ? 2.701 11.605 4.690 1.00 82.94 168 ASP A C 1
ATOM 1248 O O . ASP A 1 168 ? 3.845 11.654 5.140 1.00 82.94 168 ASP A O 1
ATOM 1252 N N . GLN A 1 169 ? 1.857 10.642 5.034 1.00 87.88 169 GLN A N 1
ATOM 1253 C CA . GLN A 1 169 ? 2.263 9.510 5.866 1.00 87.88 169 GLN A CA 1
ATOM 1254 C C . GLN A 1 169 ? 2.432 8.248 5.031 1.00 87.88 169 GLN A C 1
ATOM 1256 O O . GLN A 1 169 ? 2.531 7.162 5.606 1.00 87.88 169 GLN A O 1
ATOM 1261 N N . GLY A 1 170 ? 2.419 8.367 3.703 1.00 89.69 170 GLY A N 1
ATOM 1262 C CA . GLY A 1 170 ? 2.720 7.272 2.805 1.00 89.69 170 GLY A CA 1
ATOM 1263 C C . GLY A 1 170 ? 3.899 7.513 1.883 1.00 89.69 170 GLY A C 1
ATOM 1264 O O . GLY A 1 170 ? 4.639 8.487 1.963 1.00 89.69 170 GLY A O 1
ATOM 1265 N N . ILE A 1 171 ? 4.064 6.543 0.994 1.00 90.94 171 ILE A N 1
ATOM 1266 C CA . ILE A 1 171 ? 5.144 6.481 0.024 1.00 90.94 171 ILE A CA 1
ATOM 1267 C C . ILE A 1 171 ? 4.521 6.453 -1.366 1.00 90.94 171 ILE A C 1
ATOM 1269 O O . ILE A 1 171 ? 3.642 5.636 -1.657 1.00 90.94 171 ILE A O 1
ATOM 1273 N N . MET A 1 172 ? 5.010 7.330 -2.240 1.00 92.56 172 MET A N 1
ATOM 1274 C CA . MET A 1 172 ? 4.707 7.275 -3.667 1.00 92.56 172 MET A CA 1
ATOM 1275 C C . MET A 1 172 ? 5.328 6.031 -4.296 1.00 92.56 172 MET A C 1
ATOM 1277 O O . MET A 1 172 ? 6.521 5.762 -4.137 1.00 92.56 172 MET A O 1
ATOM 1281 N N . LEU A 1 173 ? 4.517 5.294 -5.045 1.00 93.75 173 LEU A N 1
ATOM 1282 C CA . LEU A 1 173 ? 4.959 4.108 -5.763 1.00 93.75 173 LEU A CA 1
ATOM 1283 C C . LEU A 1 173 ? 5.628 4.490 -7.100 1.00 93.75 173 LEU A C 1
ATOM 1285 O O . LEU A 1 173 ? 5.399 5.589 -7.618 1.00 93.75 173 LEU A O 1
ATOM 1289 N N . PRO A 1 174 ? 6.468 3.603 -7.672 1.00 92.50 174 PRO A N 1
ATOM 1290 C CA . PRO A 1 174 ? 7.060 3.786 -8.999 1.00 92.50 174 PRO A CA 1
ATOM 1291 C C . PRO A 1 174 ? 6.050 4.149 -10.094 1.00 92.50 174 PRO A C 1
ATOM 1293 O O . PRO A 1 174 ? 6.352 4.964 -10.974 1.00 92.50 174 PRO A O 1
ATOM 1296 N N . SER A 1 175 ? 4.843 3.581 -10.052 1.00 90.38 175 SER A N 1
ATOM 1297 C CA . SER A 1 175 ? 3.738 4.053 -10.872 1.00 90.38 175 SER A CA 1
ATOM 1298 C C . SER A 1 175 ? 3.272 5.423 -10.376 1.00 90.38 175 SER A C 1
ATOM 1300 O O . SER A 1 175 ? 2.669 5.594 -9.318 1.00 90.38 175 SER A O 1
ATOM 1302 N N . VAL A 1 176 ? 3.569 6.443 -11.183 1.00 83.56 176 VAL A N 1
ATOM 1303 C CA . VAL A 1 176 ? 3.122 7.816 -10.929 1.00 83.56 176 VAL A CA 1
ATOM 1304 C C . VAL A 1 176 ? 1.610 7.824 -10.713 1.00 83.56 176 VAL A C 1
ATOM 1306 O O . VAL A 1 176 ? 0.861 7.250 -11.504 1.00 83.56 176 VAL A O 1
ATOM 1309 N N . GLY A 1 177 ? 1.156 8.513 -9.668 1.00 87.94 177 GLY A N 1
ATOM 1310 C CA . GLY A 1 177 ? -0.267 8.581 -9.353 1.00 87.94 177 GLY A CA 1
ATOM 1311 C C . GLY A 1 177 ? -0.757 7.495 -8.400 1.00 87.94 177 GLY A C 1
ATOM 1312 O O . GLY A 1 177 ? -1.970 7.355 -8.257 1.00 87.94 177 GLY A O 1
ATOM 1313 N N . ARG A 1 178 ? 0.139 6.700 -7.799 1.00 94.31 178 ARG A N 1
ATOM 1314 C CA . ARG A 1 178 ? -0.195 5.638 -6.843 1.00 94.31 178 ARG A CA 1
ATOM 1315 C C . ARG A 1 178 ? 0.667 5.723 -5.603 1.00 94.31 178 ARG A C 1
ATOM 1317 O O . ARG A 1 178 ? 1.807 6.182 -5.650 1.00 94.31 178 ARG A O 1
ATOM 1324 N N . SER A 1 179 ? 0.108 5.260 -4.496 1.00 94.38 179 SER A N 1
ATOM 1325 C CA . SER A 1 179 ? 0.759 5.384 -3.207 1.00 94.38 179 SER A CA 1
ATOM 1326 C C . SER A 1 179 ? 0.437 4.230 -2.267 1.00 94.38 179 SER A C 1
ATOM 1328 O O . SER A 1 179 ? -0.370 3.342 -2.568 1.00 94.38 179 SER A O 1
ATOM 1330 N N . PHE A 1 180 ? 1.129 4.228 -1.138 1.00 95.12 180 PHE A N 1
ATOM 1331 C CA . PHE A 1 180 ? 1.137 3.160 -0.158 1.00 95.12 180 PHE A CA 1
ATOM 1332 C C . PHE A 1 180 ? 1.210 3.756 1.245 1.00 95.12 180 PHE A C 1
ATOM 1334 O O . PHE A 1 180 ? 2.080 4.581 1.506 1.00 95.12 180 PHE A O 1
ATOM 1341 N N . VAL A 1 181 ? 0.320 3.342 2.146 1.00 96.75 181 VAL A N 1
ATOM 1342 C CA . VAL A 1 181 ? 0.314 3.799 3.544 1.00 96.75 181 VAL A CA 1
ATOM 1343 C C . VAL A 1 181 ? 0.291 2.618 4.498 1.00 96.75 181 VAL A C 1
ATOM 1345 O O . VAL A 1 181 ? -0.355 1.610 4.226 1.00 96.75 181 VAL A O 1
ATOM 1348 N N . GLY A 1 182 ? 0.962 2.735 5.635 1.00 97.31 182 GLY A N 1
ATOM 1349 C CA . GLY A 1 182 ? 0.915 1.738 6.687 1.00 97.31 182 GLY A CA 1
ATOM 1350 C C . GLY A 1 182 ? 1.150 2.309 8.071 1.00 97.31 182 GLY A C 1
ATOM 1351 O O . GLY A 1 182 ? 1.774 3.359 8.243 1.00 97.31 182 GLY A O 1
ATOM 1352 N N . ALA A 1 183 ? 0.679 1.566 9.064 1.00 97.31 183 ALA A N 1
ATOM 1353 C CA . ALA A 1 183 ? 0.881 1.869 10.468 1.00 97.31 183 ALA A CA 1
ATOM 1354 C C . ALA A 1 183 ? 1.145 0.607 11.281 1.00 97.31 183 ALA A C 1
ATOM 1356 O O . ALA A 1 183 ? 0.570 -0.452 11.036 1.00 97.31 183 ALA A O 1
ATOM 1357 N N . GLU A 1 184 ? 1.993 0.749 12.289 1.00 97.31 184 GLU A N 1
ATOM 1358 C CA . GLU A 1 184 ? 2.148 -0.206 13.371 1.00 97.31 184 GLU A CA 1
ATOM 1359 C C . GLU A 1 184 ? 1.088 0.092 14.427 1.00 97.31 184 GLU A C 1
ATOM 1361 O O . GLU A 1 184 ? 0.996 1.210 14.940 1.00 97.31 184 GLU A O 1
ATOM 1366 N N . LEU A 1 185 ? 0.292 -0.913 14.763 1.00 96.94 185 LEU A N 1
ATOM 1367 C CA . LEU A 1 185 ? -0.750 -0.851 15.775 1.00 96.94 185 LEU A CA 1
ATOM 1368 C C . LEU A 1 185 ? -0.256 -1.553 17.035 1.00 96.94 185 LEU A C 1
ATOM 1370 O O . LEU A 1 185 ? 0.210 -2.690 16.977 1.00 96.94 185 LEU A O 1
ATOM 1374 N N . THR A 1 186 ? -0.386 -0.893 18.183 1.00 95.81 186 THR A N 1
ATOM 1375 C CA . THR A 1 186 ? -0.191 -1.519 19.495 1.00 95.81 186 THR A CA 1
ATOM 1376 C C . THR A 1 186 ? -1.516 -2.099 19.968 1.00 95.81 186 THR A C 1
ATOM 1378 O O . THR A 1 186 ? -2.437 -1.359 20.335 1.00 95.81 186 THR A O 1
ATOM 1381 N N . VAL A 1 187 ? -1.589 -3.423 19.986 1.00 94.69 187 VAL A N 1
ATOM 1382 C CA . VAL A 1 187 ? -2.768 -4.200 20.375 1.00 94.69 187 VAL A CA 1
ATOM 1383 C C . VAL A 1 187 ? -2.448 -5.048 21.610 1.00 94.69 187 VAL A C 1
ATOM 1385 O O . VAL A 1 187 ? -1.272 -5.276 21.921 1.00 94.69 187 VAL A O 1
ATOM 1388 N N . PRO A 1 188 ? -3.448 -5.534 22.360 1.00 89.69 188 PRO A N 1
ATOM 1389 C CA . PRO A 1 188 ? -3.207 -6.570 23.354 1.00 89.69 188 PRO A CA 1
ATOM 1390 C C . PRO A 1 188 ? -2.436 -7.745 22.729 1.00 89.69 188 PRO A C 1
ATOM 1392 O O . PRO A 1 188 ? -2.795 -8.248 21.674 1.00 89.69 188 PRO A O 1
ATOM 1395 N N . GLY A 1 189 ? -1.330 -8.154 23.353 1.00 85.50 189 GLY A N 1
ATOM 1396 C CA . GLY A 1 189 ? -0.485 -9.249 22.859 1.00 85.50 189 GLY A CA 1
ATOM 1397 C C . GLY A 1 189 ? 0.717 -8.841 21.997 1.00 85.50 189 GLY A C 1
ATOM 1398 O O . GLY A 1 189 ? 1.643 -9.643 21.886 1.00 85.50 189 GLY A O 1
ATOM 1399 N N . GLY A 1 190 ? 0.785 -7.613 21.466 1.00 92.38 190 GLY A N 1
ATOM 1400 C CA . GLY A 1 190 ? 1.976 -7.147 20.746 1.00 92.38 190 GLY A CA 1
ATOM 1401 C C . GLY A 1 190 ? 1.724 -6.016 19.752 1.00 92.38 190 GLY A C 1
ATOM 1402 O O . GLY A 1 190 ? 0.869 -5.154 19.955 1.00 92.38 190 GLY A O 1
ATOM 1403 N N . THR A 1 191 ? 2.500 -6.014 18.670 1.00 95.38 191 THR A N 1
ATOM 1404 C CA . THR A 1 191 ? 2.325 -5.087 17.552 1.00 95.38 191 THR A CA 1
ATOM 1405 C C . THR A 1 191 ? 1.916 -5.826 16.285 1.00 95.38 191 THR A C 1
ATOM 1407 O O . THR A 1 191 ? 2.298 -6.976 16.060 1.00 95.38 191 THR A O 1
ATOM 1410 N N . VAL A 1 192 ? 1.115 -5.160 15.457 1.00 96.56 192 VAL A N 1
ATOM 1411 C CA . VAL A 1 192 ? 0.752 -5.620 14.113 1.00 96.56 192 VAL A CA 1
ATOM 1412 C C . VAL A 1 192 ? 0.911 -4.464 13.137 1.00 96.56 192 VAL A C 1
ATOM 1414 O O . VAL A 1 192 ? 0.500 -3.344 13.431 1.00 96.56 192 VAL A O 1
ATOM 1417 N N . ALA A 1 193 ? 1.499 -4.719 11.977 1.00 97.69 193 ALA A N 1
ATOM 1418 C CA . ALA A 1 193 ? 1.585 -3.743 10.904 1.00 97.69 193 ALA A CA 1
ATOM 1419 C C . ALA A 1 193 ? 0.374 -3.882 9.972 1.00 97.69 193 ALA A C 1
ATOM 1421 O O . ALA A 1 193 ? 0.058 -4.977 9.505 1.00 97.69 193 ALA A O 1
ATOM 1422 N N . VAL A 1 194 ? -0.322 -2.782 9.696 1.00 98.19 194 VAL A N 1
ATOM 1423 C CA . VAL A 1 194 ? -1.472 -2.760 8.786 1.00 98.19 194 VAL A CA 1
ATOM 1424 C C . VAL A 1 194 ? -1.215 -1.771 7.666 1.00 98.19 194 VAL A C 1
ATOM 1426 O O . VAL A 1 194 ? -1.019 -0.579 7.904 1.00 98.19 194 VAL A O 1
ATOM 1429 N N . TYR A 1 195 ? -1.254 -2.274 6.438 1.00 98.38 195 TYR A N 1
ATOM 1430 C CA . TYR A 1 195 ? -0.926 -1.536 5.229 1.00 98.38 195 TYR A CA 1
ATOM 1431 C C . TYR A 1 195 ? -2.121 -1.443 4.283 1.00 98.38 195 TYR A C 1
ATOM 1433 O O . TYR A 1 195 ? -2.972 -2.334 4.240 1.00 98.38 195 TYR A O 1
ATOM 1441 N N . ASN A 1 196 ? -2.145 -0.369 3.504 1.00 98.44 196 ASN A N 1
ATOM 1442 C CA . ASN A 1 196 ? -3.141 -0.042 2.501 1.00 98.44 196 ASN A CA 1
ATOM 1443 C C . ASN A 1 196 ? -2.437 0.379 1.200 1.00 98.44 196 ASN A C 1
ATOM 1445 O O . ASN A 1 196 ? -1.540 1.228 1.216 1.00 98.44 196 ASN A O 1
ATOM 1449 N N . THR A 1 197 ? -2.850 -0.190 0.070 1.00 98.12 197 THR A N 1
ATOM 1450 C CA . THR A 1 197 ? -2.333 0.160 -1.254 1.00 98.12 197 THR A CA 1
ATOM 1451 C C . THR A 1 197 ? -3.439 0.334 -2.289 1.00 98.12 197 THR A C 1
ATOM 1453 O O . THR A 1 197 ? -4.533 -0.220 -2.172 1.00 98.12 197 THR A O 1
ATOM 1456 N N . HIS A 1 198 ? -3.108 1.063 -3.350 1.00 97.75 198 HIS A N 1
ATOM 1457 C CA . HIS A 1 198 ? -3.873 1.085 -4.581 1.00 97.75 198 HIS A CA 1
ATOM 1458 C C . HIS A 1 198 ? -2.890 1.037 -5.752 1.00 97.75 198 HIS A C 1
ATOM 1460 O O . HIS A 1 198 ? -2.191 2.016 -6.005 1.00 97.75 198 HIS A O 1
ATOM 1466 N N . LEU A 1 199 ? -2.816 -0.091 -6.461 1.00 97.38 199 LEU A N 1
ATOM 1467 C CA . LEU A 1 199 ? -1.931 -0.234 -7.622 1.00 97.38 199 LEU A CA 1
ATOM 1468 C C . LEU A 1 199 ? -2.550 0.396 -8.872 1.00 97.38 199 LEU A C 1
ATOM 1470 O O . LEU A 1 199 ? -3.769 0.504 -9.002 1.00 97.38 199 LEU A O 1
ATOM 1474 N N . ALA A 1 200 ? -1.718 0.773 -9.841 1.00 95.44 200 ALA A N 1
ATOM 1475 C CA . ALA A 1 200 ? -2.209 1.268 -11.123 1.00 95.44 200 ALA A CA 1
ATOM 1476 C C . ALA A 1 200 ? -3.000 0.199 -11.890 1.00 95.44 200 ALA A C 1
ATOM 1478 O O . ALA A 1 200 ? -2.782 -1.000 -11.707 1.00 95.44 200 ALA A O 1
ATOM 1479 N N . LEU A 1 201 ? -3.889 0.628 -12.789 1.00 92.56 201 LEU A N 1
ATOM 1480 C CA . LEU A 1 201 ? -4.550 -0.258 -13.747 1.00 92.56 201 LEU A CA 1
ATOM 1481 C C . LEU A 1 201 ? -3.542 -0.791 -14.772 1.00 92.56 201 LEU A C 1
ATOM 1483 O O . LEU A 1 201 ? -2.560 -0.130 -15.112 1.00 92.56 201 LEU A O 1
ATOM 1487 N N . ALA A 1 202 ? -3.828 -1.973 -15.319 1.00 90.31 202 ALA A N 1
ATOM 1488 C CA . ALA A 1 202 ? -2.983 -2.627 -16.320 1.00 90.31 202 ALA A CA 1
ATOM 1489 C C . ALA A 1 202 ? -2.763 -1.801 -17.602 1.00 90.31 202 ALA A C 1
ATOM 1491 O O . ALA A 1 202 ? -1.785 -2.022 -18.307 1.00 90.31 202 ALA A O 1
ATOM 1492 N N . ASP A 1 203 ? -3.673 -0.881 -17.928 1.00 89.88 203 ASP A N 1
ATOM 1493 C CA . ASP A 1 203 ? -3.608 -0.018 -19.111 1.00 89.88 203 ASP A CA 1
ATOM 1494 C C . ASP A 1 203 ? -3.067 1.392 -18.821 1.00 89.88 203 ASP A C 1
ATOM 1496 O O . ASP A 1 203 ? -2.868 2.171 -19.754 1.00 89.88 203 ASP A O 1
ATOM 1500 N N . GLN A 1 204 ? -2.805 1.726 -17.553 1.00 89.88 204 GLN A N 1
ATOM 1501 C CA . GLN A 1 204 ? -2.271 3.032 -17.155 1.00 89.88 204 GLN A CA 1
ATOM 1502 C C . GLN A 1 204 ? -0.746 3.107 -17.256 1.00 89.88 204 GLN A C 1
ATOM 1504 O O . GLN A 1 204 ? -0.201 4.172 -17.536 1.00 89.88 204 GLN A O 1
ATOM 1509 N N . VAL A 1 205 ? -0.053 1.993 -17.025 1.00 94.06 205 VAL A N 1
ATOM 1510 C CA . VAL A 1 205 ? 1.414 1.912 -16.978 1.00 94.06 205 VAL A CA 1
ATOM 1511 C C . VAL A 1 205 ? 1.890 0.550 -17.490 1.00 94.06 205 VAL A C 1
ATOM 1513 O O . VAL A 1 205 ? 1.113 -0.399 -17.576 1.00 94.06 205 VAL A O 1
ATOM 1516 N N . ALA A 1 206 ? 3.177 0.445 -17.829 1.00 95.19 206 ALA A N 1
ATOM 1517 C CA . ALA A 1 206 ? 3.779 -0.826 -18.227 1.00 95.19 206 ALA A CA 1
ATOM 1518 C C . ALA A 1 206 ? 3.745 -1.854 -17.076 1.00 95.19 206 ALA A C 1
ATOM 1520 O O . ALA A 1 206 ? 3.877 -1.490 -15.907 1.00 95.19 206 ALA A O 1
ATOM 1521 N N . ASP A 1 207 ? 3.606 -3.139 -17.413 1.00 94.88 207 ASP A N 1
ATOM 1522 C CA . ASP A 1 207 ? 3.545 -4.246 -16.444 1.00 94.88 207 ASP A CA 1
ATOM 1523 C C . ASP A 1 207 ? 4.798 -4.301 -15.551 1.00 94.88 207 ASP A C 1
ATOM 1525 O O . ASP A 1 207 ? 4.704 -4.556 -14.358 1.00 94.88 207 ASP A O 1
ATOM 1529 N N . GLU A 1 208 ? 5.973 -3.971 -16.092 1.00 95.88 208 GLU A N 1
ATOM 1530 C CA . GLU A 1 208 ? 7.229 -3.879 -15.339 1.00 95.88 208 GLU A CA 1
ATOM 1531 C C . GLU A 1 208 ? 7.191 -2.799 -14.256 1.00 95.88 208 GLU A C 1
ATOM 1533 O O . GLU A 1 208 ? 7.730 -2.999 -13.172 1.00 95.88 208 GLU A O 1
ATOM 1538 N N . VAL A 1 209 ? 6.543 -1.664 -14.534 1.00 95.44 209 VAL A N 1
ATOM 1539 C CA . VAL A 1 209 ? 6.411 -0.567 -13.566 1.00 95.44 209 VAL A CA 1
ATOM 1540 C C . VAL A 1 209 ? 5.467 -0.985 -12.441 1.00 95.44 209 VAL A C 1
ATOM 1542 O O . VAL A 1 209 ? 5.803 -0.809 -11.276 1.00 95.44 209 VAL A O 1
ATOM 1545 N N . ARG A 1 210 ? 4.336 -1.623 -12.774 1.00 96.50 210 ARG A N 1
ATOM 1546 C CA . ARG A 1 210 ? 3.394 -2.174 -11.779 1.00 96.50 210 ARG A CA 1
ATOM 1547 C C . ARG A 1 210 ? 4.027 -3.275 -10.933 1.00 96.50 210 ARG A C 1
ATOM 1549 O O . ARG A 1 210 ? 3.811 -3.325 -9.729 1.00 96.50 210 ARG A O 1
ATOM 1556 N N . ALA A 1 211 ? 4.830 -4.147 -11.540 1.00 96.88 211 ALA A N 1
ATOM 1557 C CA . ALA A 1 211 ? 5.614 -5.131 -10.801 1.00 96.88 211 ALA A CA 1
ATOM 1558 C C . ALA A 1 211 ? 6.621 -4.444 -9.861 1.00 96.88 211 ALA A C 1
ATOM 1560 O O . ALA A 1 211 ? 6.784 -4.876 -8.724 1.00 96.88 211 ALA A O 1
ATOM 1561 N N . GLY A 1 212 ? 7.234 -3.339 -10.301 1.00 96.06 212 GLY A N 1
ATOM 1562 C CA . GLY A 1 212 ? 8.071 -2.476 -9.468 1.00 96.06 212 GLY A CA 1
ATOM 1563 C C . GLY A 1 212 ? 7.342 -1.918 -8.242 1.00 96.06 212 GLY A C 1
ATOM 1564 O O . GLY A 1 212 ? 7.930 -1.886 -7.164 1.00 96.06 212 GLY A O 1
ATOM 1565 N N . ASP A 1 213 ? 6.060 -1.559 -8.362 1.00 97.19 213 ASP A N 1
ATOM 1566 C CA . ASP A 1 213 ? 5.242 -1.157 -7.208 1.00 97.19 213 ASP A CA 1
ATOM 1567 C C . ASP A 1 213 ? 5.147 -2.270 -6.166 1.00 97.19 213 ASP A C 1
ATOM 1569 O O . ASP A 1 213 ? 5.344 -2.029 -4.978 1.00 97.19 213 ASP A O 1
ATOM 1573 N N . VAL A 1 214 ? 4.885 -3.502 -6.611 1.00 98.06 214 VAL A N 1
ATOM 1574 C CA . VAL A 1 214 ? 4.777 -4.671 -5.727 1.00 98.06 214 VAL A CA 1
ATOM 1575 C C . VAL A 1 214 ? 6.104 -4.942 -5.023 1.00 98.06 214 VAL A C 1
ATOM 1577 O O . VAL A 1 214 ? 6.114 -5.188 -3.819 1.00 98.06 214 VAL A O 1
ATOM 1580 N N . LEU A 1 215 ? 7.223 -4.847 -5.744 1.00 96.44 215 LEU A N 1
ATOM 1581 C CA . LEU A 1 215 ? 8.558 -5.002 -5.164 1.00 96.44 215 LEU A CA 1
ATOM 1582 C C . LEU A 1 215 ? 8.870 -3.900 -4.148 1.00 96.44 215 LEU A C 1
ATOM 1584 O O . LEU A 1 215 ? 9.456 -4.188 -3.107 1.00 96.44 215 LEU A O 1
ATOM 1588 N N . LYS A 1 216 ? 8.442 -2.656 -4.402 1.00 94.88 216 LYS A N 1
ATOM 1589 C CA . LYS A 1 216 ? 8.618 -1.563 -3.441 1.00 94.88 216 LYS A CA 1
ATOM 1590 C C . LYS A 1 216 ? 7.776 -1.772 -2.184 1.00 94.88 216 LYS A C 1
ATOM 1592 O O . LYS A 1 216 ? 8.267 -1.552 -1.082 1.00 94.88 216 LYS A O 1
ATOM 1597 N N . ILE A 1 217 ? 6.532 -2.229 -2.334 1.00 96.94 217 ILE A N 1
ATOM 1598 C CA . ILE A 1 217 ? 5.677 -2.596 -1.197 1.00 96.94 217 ILE A CA 1
ATOM 1599 C C . ILE A 1 217 ? 6.345 -3.705 -0.384 1.00 96.94 217 ILE A C 1
ATOM 1601 O O . ILE A 1 217 ? 6.482 -3.548 0.823 1.00 96.94 217 ILE A O 1
ATOM 1605 N N . GLN A 1 218 ? 6.820 -4.767 -1.038 1.00 96.12 218 GLN A N 1
ATOM 1606 C CA . GLN A 1 218 ? 7.547 -5.860 -0.391 1.00 96.12 218 GLN A CA 1
ATOM 1607 C C . GLN A 1 218 ? 8.772 -5.352 0.382 1.00 96.12 218 GLN A C 1
ATOM 1609 O O . GLN A 1 218 ? 8.963 -5.725 1.534 1.00 96.12 218 GLN A O 1
ATOM 1614 N N . GLU A 1 219 ? 9.602 -4.500 -0.224 1.00 92.06 219 GLU A N 1
ATOM 1615 C CA . GLU A 1 219 ? 10.771 -3.906 0.440 1.00 92.06 219 GLU A CA 1
ATOM 1616 C C . GLU A 1 219 ? 10.381 -3.231 1.763 1.00 92.06 219 GLU A C 1
ATOM 1618 O O . GLU A 1 219 ? 11.038 -3.435 2.781 1.00 92.06 219 GLU A O 1
ATOM 1623 N N . ILE A 1 220 ? 9.288 -2.466 1.758 1.00 92.38 220 ILE A N 1
ATOM 1624 C CA . ILE A 1 220 ? 8.836 -1.706 2.926 1.00 92.38 220 ILE A CA 1
ATOM 1625 C C . ILE A 1 220 ? 8.175 -2.613 3.970 1.00 92.38 220 ILE A C 1
ATOM 1627 O O . ILE A 1 220 ? 8.452 -2.474 5.160 1.00 92.38 220 ILE A O 1
ATOM 1631 N N . THR A 1 221 ? 7.291 -3.530 3.566 1.00 94.44 221 THR A N 1
ATOM 1632 C CA . THR A 1 221 ? 6.570 -4.399 4.514 1.00 94.44 221 THR A CA 1
ATOM 1633 C C . THR A 1 221 ? 7.480 -5.427 5.168 1.00 94.44 221 THR A C 1
ATOM 1635 O O . THR A 1 221 ? 7.215 -5.853 6.290 1.00 94.44 221 THR A O 1
ATOM 1638 N N . GLU A 1 222 ? 8.551 -5.827 4.482 1.00 92.88 222 GLU A N 1
ATOM 1639 C CA . GLU A 1 222 ? 9.470 -6.868 4.943 1.00 92.88 222 GLU A CA 1
ATOM 1640 C C . GLU A 1 222 ? 10.767 -6.320 5.545 1.00 92.88 222 GLU A C 1
ATOM 1642 O O . GLU A 1 222 ? 11.631 -7.106 5.939 1.00 92.88 222 GLU A O 1
ATOM 1647 N N . ALA A 1 223 ? 10.898 -4.995 5.670 1.00 88.38 223 ALA A N 1
ATOM 1648 C CA . ALA A 1 223 ? 11.979 -4.374 6.434 1.00 88.38 223 ALA A CA 1
ATOM 1649 C C . ALA A 1 223 ? 11.942 -4.782 7.922 1.00 88.38 223 ALA A C 1
ATOM 1651 O O . ALA A 1 223 ? 12.991 -4.859 8.561 1.00 88.38 223 ALA A O 1
ATOM 1652 N N . ASP A 1 224 ? 10.753 -5.118 8.439 1.00 81.81 224 ASP A N 1
ATOM 1653 C CA . ASP A 1 224 ? 10.527 -5.560 9.813 1.00 81.81 224 ASP A CA 1
ATOM 1654 C C . ASP A 1 224 ? 9.867 -6.956 9.889 1.00 81.81 224 ASP A C 1
ATOM 1656 O O . ASP A 1 224 ? 9.156 -7.430 8.996 1.00 81.81 224 ASP A O 1
ATOM 1660 N N . THR A 1 225 ? 10.067 -7.644 11.015 1.00 85.81 225 THR A N 1
ATOM 1661 C CA . THR A 1 225 ? 9.509 -8.988 11.272 1.00 85.81 225 THR A CA 1
ATOM 1662 C C . THR A 1 225 ? 8.137 -8.968 11.954 1.00 85.81 225 THR A C 1
ATOM 1664 O O . THR A 1 225 ? 7.648 -10.013 12.388 1.00 85.81 225 THR A O 1
ATOM 1667 N N . VAL A 1 226 ? 7.504 -7.796 12.058 1.00 92.88 226 VAL A N 1
ATOM 1668 C CA . VAL A 1 226 ? 6.205 -7.626 12.722 1.00 92.88 226 VAL A CA 1
ATOM 1669 C C . VAL A 1 226 ? 5.110 -8.349 11.920 1.00 92.88 226 VAL A C 1
ATOM 1671 O O . VAL A 1 226 ? 5.067 -8.211 10.693 1.00 92.88 226 VAL A O 1
ATOM 1674 N N . PRO A 1 227 ? 4.210 -9.119 12.568 1.00 95.81 227 PRO A N 1
ATOM 1675 C CA . PRO A 1 227 ? 3.034 -9.674 11.904 1.00 95.81 227 PRO A CA 1
ATOM 1676 C C . PRO A 1 227 ? 2.281 -8.597 11.130 1.00 95.81 227 PRO A C 1
ATOM 1678 O O . PRO A 1 227 ? 2.130 -7.476 11.615 1.00 95.81 227 PRO A O 1
ATOM 1681 N N . SER A 1 228 ? 1.819 -8.918 9.928 1.00 96.94 228 SER A N 1
ATOM 1682 C CA . SER A 1 228 ? 1.357 -7.896 8.994 1.00 96.94 228 SER A CA 1
ATOM 1683 C C . SER A 1 228 ? 0.068 -8.279 8.284 1.00 96.94 228 SER A C 1
ATOM 1685 O O . SER A 1 228 ? -0.184 -9.445 7.967 1.00 96.94 228 SER A O 1
ATOM 1687 N N . VAL A 1 229 ? -0.748 -7.264 8.006 1.00 98.06 229 VAL A N 1
ATOM 1688 C CA . VAL A 1 229 ? -1.885 -7.344 7.092 1.00 98.06 229 VAL A CA 1
ATOM 1689 C C . VAL A 1 229 ? -1.741 -6.259 6.035 1.00 98.06 229 VAL A C 1
ATOM 1691 O O . VAL A 1 229 ? -1.751 -5.072 6.344 1.00 98.06 229 VAL A O 1
ATOM 1694 N N . LEU A 1 230 ? -1.625 -6.672 4.779 1.00 98.38 230 LEU A N 1
ATOM 1695 C CA . LEU A 1 230 ? -1.628 -5.803 3.612 1.00 98.38 230 LEU A CA 1
ATOM 1696 C C . LEU A 1 230 ? -2.988 -5.903 2.928 1.00 98.38 230 LEU A C 1
ATOM 1698 O O . LEU A 1 230 ? -3.388 -6.980 2.483 1.00 98.38 230 LEU A O 1
ATOM 1702 N N . THR A 1 231 ? -3.696 -4.785 2.831 1.00 98.62 231 THR A N 1
ATOM 1703 C CA . THR A 1 231 ? -4.946 -4.704 2.075 1.00 98.62 231 THR A CA 1
ATOM 1704 C C . THR A 1 231 ? -4.841 -3.681 0.961 1.00 98.62 231 THR A C 1
ATOM 1706 O O . THR A 1 231 ? -3.942 -2.840 0.950 1.00 98.62 231 THR A O 1
ATOM 1709 N N . GLY A 1 232 ? -5.755 -3.752 0.005 1.00 98.06 232 GLY A N 1
ATOM 1710 C CA . GLY A 1 232 ? -5.852 -2.726 -1.018 1.00 98.06 232 GLY A CA 1
ATOM 1711 C C . GLY A 1 232 ? -6.590 -3.179 -2.258 1.00 98.06 232 GLY A C 1
ATOM 1712 O O . GLY A 1 232 ? -6.955 -4.353 -2.383 1.00 98.06 232 GLY A O 1
ATOM 1713 N N . ASP A 1 233 ? -6.730 -2.241 -3.185 1.00 97.94 233 ASP A N 1
ATOM 1714 C CA . ASP A 1 233 ? -7.104 -2.504 -4.568 1.00 97.94 233 ASP A CA 1
ATOM 1715 C C . ASP A 1 233 ? -5.832 -2.684 -5.405 1.00 97.94 233 ASP A C 1
ATOM 1717 O O . ASP A 1 233 ? -5.089 -1.747 -5.703 1.00 97.94 233 ASP A O 1
ATOM 1721 N N . PHE A 1 234 ? -5.548 -3.923 -5.785 1.00 97.31 234 PHE A N 1
ATOM 1722 C CA . PHE A 1 234 ? -4.359 -4.260 -6.561 1.00 97.31 234 PHE A CA 1
ATOM 1723 C C . PHE A 1 234 ? -4.592 -4.067 -8.061 1.00 97.31 234 PHE A C 1
ATOM 1725 O O . PHE A 1 234 ? -3.667 -4.262 -8.855 1.00 97.31 234 PHE A O 1
ATOM 1732 N N . ASN A 1 235 ? -5.819 -3.746 -8.491 1.00 95.44 235 ASN A N 1
ATOM 1733 C CA . ASN A 1 235 ? -6.197 -3.629 -9.898 1.00 95.44 235 ASN A CA 1
ATOM 1734 C C . ASN A 1 235 ? -5.733 -4.826 -10.750 1.00 95.44 235 ASN A C 1
ATOM 1736 O O . ASN A 1 235 ? -5.411 -4.711 -11.939 1.00 95.44 235 ASN A O 1
ATOM 1740 N N . GLN A 1 236 ? -5.629 -6.001 -10.126 1.00 94.06 236 GLN A N 1
ATOM 1741 C CA . GLN A 1 236 ? -5.019 -7.180 -10.716 1.00 94.06 236 GLN A CA 1
ATOM 1742 C C . GLN A 1 236 ? -5.689 -8.438 -10.190 1.00 94.06 236 GLN A C 1
ATOM 1744 O O . GLN A 1 236 ? -5.785 -8.653 -8.989 1.00 94.06 236 GLN A O 1
ATOM 1749 N N . THR A 1 237 ? -6.114 -9.317 -11.093 1.00 92.75 237 THR A N 1
ATOM 1750 C CA . THR A 1 237 ? -6.542 -10.665 -10.712 1.00 92.75 237 THR A CA 1
ATOM 1751 C C . THR A 1 237 ? -5.320 -11.567 -10.614 1.00 92.75 237 THR A C 1
ATOM 1753 O O . THR A 1 237 ? -4.577 -11.693 -11.590 1.00 92.75 237 THR A O 1
ATOM 1756 N N . ILE A 1 238 ? -5.127 -12.202 -9.458 1.00 91.44 238 ILE A N 1
ATOM 1757 C CA . ILE A 1 238 ? -4.047 -13.175 -9.220 1.00 91.44 238 ILE A CA 1
ATOM 1758 C C . ILE A 1 238 ? -4.549 -14.622 -9.244 1.00 91.44 238 ILE A C 1
ATOM 1760 O O . ILE A 1 238 ? -3.747 -15.555 -9.248 1.00 91.44 238 ILE A O 1
ATOM 1764 N N . ASP A 1 239 ? -5.864 -14.840 -9.302 1.00 86.06 239 ASP A N 1
ATOM 1765 C CA . ASP A 1 239 ? -6.431 -16.176 -9.476 1.00 86.06 239 ASP A CA 1
ATOM 1766 C C . ASP A 1 239 ? -6.129 -16.699 -10.877 1.00 86.06 239 ASP A C 1
ATOM 1768 O O . ASP A 1 239 ? -6.340 -16.020 -11.883 1.00 86.06 239 ASP A O 1
ATOM 1772 N N . PHE A 1 240 ? -5.589 -17.911 -10.958 1.00 72.62 240 PHE A N 1
ATOM 1773 C CA . PHE A 1 240 ? -5.345 -18.573 -12.234 1.00 72.62 240 PHE A CA 1
ATOM 1774 C C . PHE A 1 240 ? -6.641 -19.062 -12.847 1.00 72.62 240 PHE A C 1
ATOM 1776 O O . PHE A 1 240 ? -7.304 -19.943 -12.305 1.00 72.62 240 PHE A O 1
ATOM 1783 N N . VAL A 1 241 ? -6.960 -18.515 -14.019 1.00 72.62 241 VAL A N 1
ATOM 1784 C CA . VAL A 1 241 ? -7.981 -19.066 -14.900 1.00 72.62 241 VAL A CA 1
ATOM 1785 C C . VAL A 1 241 ? -7.257 -19.734 -16.071 1.00 72.62 241 VAL A C 1
ATOM 1787 O O . VAL A 1 241 ? -6.692 -19.033 -16.915 1.00 72.62 241 VAL A O 1
ATOM 1790 N N . PRO A 1 242 ? -7.239 -21.078 -16.140 1.00 70.56 242 PRO A N 1
ATOM 1791 C CA . PRO A 1 242 ? -6.605 -21.794 -17.238 1.00 70.56 242 PRO A CA 1
ATOM 1792 C C . PRO A 1 242 ? -7.070 -21.270 -18.603 1.00 70.56 242 PRO A C 1
ATOM 1794 O O . PRO A 1 242 ? -8.268 -21.177 -18.870 1.00 70.56 242 PRO A O 1
ATOM 1797 N N . GLY A 1 243 ? -6.115 -20.937 -19.474 1.00 72.31 243 GLY A N 1
ATOM 1798 C CA . GLY A 1 243 ? -6.389 -20.477 -20.839 1.00 72.31 243 GLY A CA 1
ATOM 1799 C C . GLY A 1 243 ? -6.739 -18.992 -20.983 1.00 72.31 243 GLY A C 1
ATOM 1800 O O . GLY A 1 243 ? -6.992 -18.555 -22.104 1.00 72.31 243 GLY A O 1
ATOM 1801 N N . GLN A 1 244 ? -6.728 -18.209 -19.901 1.00 72.62 244 GLN A N 1
ATOM 1802 C CA . GLN A 1 244 ? -6.858 -16.751 -19.964 1.00 72.62 244 GLN A CA 1
ATOM 1803 C C . GLN A 1 244 ? -5.492 -16.102 -19.703 1.00 72.62 244 GLN A C 1
ATOM 1805 O O . GLN A 1 244 ? -4.941 -16.286 -18.617 1.00 72.62 244 GLN A O 1
ATOM 1810 N N . PRO A 1 245 ? -4.911 -15.367 -20.670 1.00 69.06 245 PRO A N 1
ATOM 1811 C CA . PRO A 1 245 ? -3.692 -14.616 -20.411 1.00 69.06 245 PRO A CA 1
ATOM 1812 C C . PRO A 1 245 ? -3.977 -13.516 -19.386 1.00 69.06 245 PRO A C 1
ATOM 1814 O O . PRO A 1 245 ? -4.982 -12.807 -19.484 1.00 69.06 245 PRO A O 1
ATOM 1817 N N . TYR A 1 246 ? -3.082 -13.360 -18.411 1.00 74.31 246 TYR A N 1
ATOM 1818 C CA . TYR A 1 246 ? -3.120 -12.195 -17.539 1.00 74.31 246 TYR A CA 1
ATOM 1819 C C . TYR A 1 246 ? -2.818 -10.938 -18.352 1.00 74.31 246 TYR A C 1
ATOM 1821 O O . TYR A 1 246 ? -1.921 -10.971 -19.195 1.00 74.31 246 TYR A O 1
ATOM 1829 N N . PRO A 1 247 ? -3.508 -9.817 -18.086 1.00 78.75 247 PRO A N 1
ATOM 1830 C CA . PRO 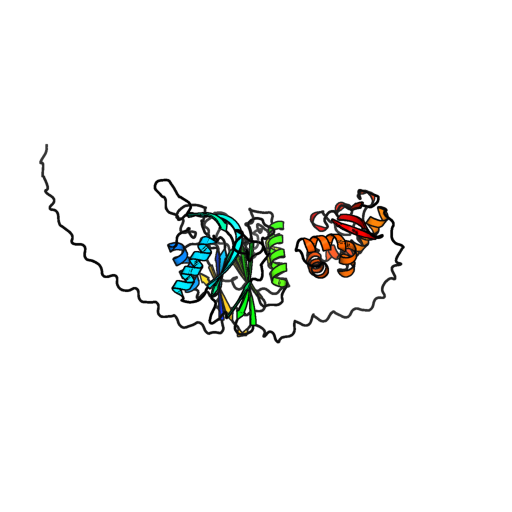A 1 247 ? -3.143 -8.547 -18.701 1.00 78.75 247 PRO A CA 1
ATOM 1831 C C . PRO A 1 247 ? -1.756 -8.061 -18.242 1.00 78.75 247 PRO A C 1
ATOM 1833 O O . PRO A 1 247 ? -1.118 -7.297 -18.955 1.00 78.75 247 PRO A O 1
ATOM 1836 N N . SER A 1 248 ? -1.286 -8.523 -17.077 1.00 90.50 248 SER A N 1
ATOM 1837 C CA . SER A 1 248 ? -0.035 -8.093 -16.444 1.00 90.50 248 SER A CA 1
ATOM 1838 C C . SER A 1 248 ? 0.648 -9.277 -15.739 1.00 90.50 248 SER A C 1
ATOM 1840 O O . SER A 1 248 ? 0.556 -9.404 -14.515 1.00 90.50 248 SER A O 1
ATOM 1842 N N . PRO A 1 249 ? 1.220 -10.231 -16.501 1.00 92.19 249 PRO A N 1
ATOM 1843 C CA . PRO A 1 249 ? 1.836 -11.432 -15.939 1.00 92.19 249 PRO A CA 1
ATOM 1844 C C . PRO A 1 249 ? 2.982 -11.127 -14.967 1.00 92.19 249 PRO A C 1
ATOM 1846 O O . PRO A 1 249 ? 3.058 -11.792 -13.941 1.00 92.19 249 PRO A O 1
ATOM 1849 N N . LYS A 1 250 ? 3.815 -10.106 -15.214 1.00 93.94 250 LYS A N 1
ATOM 1850 C CA . LYS A 1 250 ? 4.936 -9.769 -14.318 1.00 93.94 250 LYS A CA 1
ATOM 1851 C C . LYS A 1 250 ? 4.443 -9.263 -12.971 1.00 93.94 250 LYS A C 1
ATOM 1853 O O . LYS A 1 250 ? 4.975 -9.658 -11.941 1.00 93.94 250 LYS A O 1
ATOM 1858 N N . THR A 1 251 ? 3.393 -8.445 -12.970 1.00 95.94 251 THR A N 1
ATOM 1859 C CA . THR A 1 251 ? 2.735 -7.996 -11.736 1.00 95.94 251 THR A CA 1
ATOM 1860 C C . THR A 1 251 ? 2.160 -9.180 -10.955 1.00 95.94 251 THR A C 1
ATOM 1862 O O . THR A 1 251 ? 2.335 -9.262 -9.744 1.00 95.94 251 THR A O 1
ATOM 1865 N N . VAL A 1 252 ? 1.499 -10.129 -11.631 1.00 95.19 252 VAL A N 1
ATOM 1866 C CA . VAL A 1 252 ? 0.964 -11.342 -10.980 1.00 95.19 252 VAL A CA 1
ATOM 1867 C C . VAL A 1 252 ? 2.082 -12.195 -10.389 1.00 95.19 252 VAL A C 1
ATOM 1869 O O . VAL A 1 252 ? 1.949 -12.659 -9.256 1.00 95.19 252 VAL A O 1
ATOM 1872 N N . ASP A 1 253 ? 3.166 -12.393 -11.135 1.00 93.50 253 ASP A N 1
ATOM 1873 C CA . ASP A 1 253 ? 4.325 -13.152 -10.673 1.00 93.50 253 ASP A CA 1
ATOM 1874 C C . ASP A 1 253 ? 4.982 -12.467 -9.469 1.00 93.50 253 ASP A C 1
ATOM 1876 O O . ASP A 1 253 ? 5.289 -13.148 -8.496 1.00 93.50 253 ASP A O 1
ATOM 1880 N N . ALA A 1 254 ? 5.100 -11.135 -9.470 1.00 95.88 254 ALA A N 1
ATOM 1881 C CA . ALA A 1 254 ? 5.608 -10.369 -8.333 1.00 95.88 254 ALA A CA 1
ATOM 1882 C C . ALA A 1 254 ? 4.720 -10.522 -7.085 1.00 95.88 254 ALA A C 1
ATOM 1884 O O . ALA A 1 254 ? 5.237 -10.801 -6.007 1.00 95.88 254 ALA A O 1
ATOM 1885 N N . ILE A 1 255 ? 3.389 -10.418 -7.218 1.00 97.25 255 ILE A N 1
ATOM 1886 C CA . ILE A 1 255 ? 2.465 -10.588 -6.078 1.00 97.25 255 ILE A CA 1
ATOM 1887 C C . ILE A 1 255 ? 2.570 -12.005 -5.510 1.00 97.25 255 ILE A C 1
ATOM 1889 O O . ILE A 1 255 ? 2.643 -12.186 -4.297 1.00 97.25 255 ILE A O 1
ATOM 1893 N N . ARG A 1 256 ? 2.600 -13.023 -6.375 1.00 95.31 256 ARG A N 1
ATOM 1894 C CA . ARG A 1 256 ? 2.728 -14.420 -5.938 1.00 95.31 256 ARG A CA 1
ATOM 1895 C C . ARG A 1 256 ? 4.072 -14.695 -5.291 1.00 95.31 256 ARG A C 1
ATOM 1897 O O . ARG A 1 256 ? 4.100 -15.311 -4.237 1.00 95.31 256 ARG A O 1
ATOM 1904 N N . ALA A 1 257 ? 5.160 -14.214 -5.886 1.00 94.62 257 ALA A N 1
ATOM 1905 C CA . ALA A 1 257 ? 6.491 -14.352 -5.316 1.00 94.62 257 ALA A CA 1
ATOM 1906 C C . ALA A 1 257 ? 6.570 -13.682 -3.942 1.00 94.62 257 ALA A C 1
ATOM 1908 O O . ALA A 1 257 ? 7.099 -14.289 -3.015 1.00 94.62 257 ALA A O 1
ATOM 1909 N N . PHE A 1 258 ? 5.992 -12.489 -3.784 1.00 96.62 258 PHE A N 1
ATOM 1910 C CA . PHE A 1 258 ? 5.883 -11.819 -2.491 1.00 96.62 258 PHE A CA 1
ATOM 1911 C C . PHE A 1 258 ? 5.111 -12.691 -1.484 1.00 96.62 258 PHE A C 1
ATOM 1913 O O . PHE A 1 258 ? 5.608 -12.977 -0.393 1.00 96.62 258 PHE A O 1
ATOM 1920 N N . MET A 1 259 ? 3.941 -13.210 -1.862 1.00 96.88 259 MET A N 1
ATOM 1921 C CA . MET A 1 259 ? 3.157 -14.074 -0.977 1.00 96.88 259 MET A CA 1
ATOM 1922 C C . MET A 1 259 ? 3.890 -15.363 -0.590 1.00 96.88 259 MET A C 1
ATOM 1924 O O . MET A 1 259 ? 3.954 -15.697 0.592 1.00 96.88 259 MET A O 1
ATOM 1928 N N . ASP A 1 260 ? 4.461 -16.065 -1.565 1.00 94.75 260 ASP A N 1
ATOM 1929 C CA . ASP A 1 260 ? 5.125 -17.353 -1.371 1.00 94.75 260 ASP A CA 1
ATOM 1930 C C . ASP A 1 260 ? 6.429 -17.204 -0.574 1.00 94.75 260 ASP A C 1
ATOM 1932 O O . ASP A 1 260 ? 6.722 -18.030 0.291 1.00 94.75 260 ASP A O 1
ATOM 1936 N N . THR A 1 261 ? 7.200 -16.142 -0.828 1.00 94.44 261 THR A N 1
ATOM 1937 C CA . THR A 1 261 ? 8.501 -15.906 -0.179 1.00 94.44 261 THR A CA 1
ATOM 1938 C C . THR A 1 261 ? 8.343 -15.585 1.302 1.00 94.44 261 THR A C 1
ATOM 1940 O O . THR A 1 261 ? 9.107 -16.092 2.123 1.00 94.44 261 THR A O 1
ATOM 1943 N N . TYR A 1 262 ? 7.347 -14.771 1.655 1.00 95.31 262 TYR A N 1
ATOM 1944 C CA . TYR A 1 262 ? 7.176 -14.270 3.023 1.00 95.31 262 TYR A CA 1
ATOM 1945 C C . TYR A 1 262 ? 6.007 -14.924 3.766 1.00 95.31 262 TYR A C 1
ATOM 1947 O O . TYR A 1 262 ? 5.762 -14.621 4.930 1.00 95.31 262 TYR A O 1
ATOM 1955 N N . GLY A 1 263 ? 5.306 -15.861 3.124 1.00 95.62 263 GLY A N 1
ATOM 1956 C CA . GLY A 1 263 ? 4.236 -16.638 3.741 1.00 95.62 263 GLY A CA 1
ATOM 1957 C C . GLY A 1 263 ? 2.957 -15.839 3.986 1.00 95.62 263 GLY A C 1
ATOM 1958 O O . GLY A 1 263 ? 2.294 -16.058 5.002 1.00 95.62 263 GLY A O 1
ATOM 1959 N N . TYR A 1 264 ? 2.598 -14.921 3.084 1.00 97.56 264 TYR A N 1
ATOM 1960 C CA . TYR A 1 264 ? 1.300 -14.247 3.153 1.00 97.56 264 TYR A CA 1
ATOM 1961 C C . TYR A 1 264 ? 0.178 -15.169 2.672 1.00 97.56 264 TYR A C 1
ATOM 1963 O O . TYR A 1 264 ? 0.216 -15.728 1.575 1.00 97.56 264 TYR A O 1
ATOM 1971 N N . ALA A 1 265 ? -0.879 -15.260 3.471 1.00 97.50 265 ALA A N 1
ATOM 1972 C CA . ALA A 1 265 ? -2.131 -15.895 3.102 1.00 97.50 265 ALA A CA 1
ATOM 1973 C C . ALA A 1 265 ? -3.112 -14.862 2.533 1.00 97.50 265 ALA A C 1
ATOM 1975 O O . ALA A 1 265 ? -3.386 -13.845 3.165 1.00 97.50 265 ALA A O 1
ATOM 1976 N N . ASP A 1 266 ? -3.700 -15.152 1.371 1.00 97.81 266 ASP A N 1
ATOM 1977 C CA . ASP A 1 266 ? -4.859 -14.419 0.849 1.00 97.81 266 ASP A CA 1
ATOM 1978 C C . ASP A 1 266 ? -6.131 -14.905 1.553 1.00 97.81 266 ASP A C 1
ATOM 1980 O O . ASP A 1 266 ? -6.730 -15.919 1.184 1.00 97.81 266 ASP A O 1
ATOM 1984 N N . VAL A 1 267 ? -6.534 -14.189 2.602 1.00 97.94 267 VAL A N 1
ATOM 1985 C CA . VAL A 1 267 ? -7.651 -14.597 3.472 1.00 97.94 267 VAL A CA 1
ATOM 1986 C C . VAL A 1 267 ? -9.014 -14.319 2.824 1.00 97.94 267 VAL A C 1
ATOM 1988 O O . VAL A 1 267 ? -10.037 -14.867 3.238 1.00 97.94 267 VAL A O 1
ATOM 1991 N N . GLY A 1 268 ? -9.036 -13.494 1.770 1.00 96.69 268 GLY A N 1
ATOM 1992 C CA . GLY A 1 268 ? -10.223 -13.144 0.988 1.00 96.69 268 GLY A CA 1
ATOM 1993 C C . GLY A 1 268 ? -10.483 -14.052 -0.218 1.00 96.69 268 GLY A C 1
ATOM 1994 O O . GLY A 1 268 ? -11.513 -13.891 -0.877 1.00 96.69 268 GLY A O 1
ATOM 1995 N N . ARG A 1 269 ? -9.596 -15.012 -0.509 1.00 96.00 269 ARG A N 1
ATOM 1996 C CA . ARG A 1 269 ? -9.604 -15.821 -1.742 1.00 96.00 269 ARG A CA 1
ATOM 1997 C C . ARG A 1 269 ? -10.966 -16.420 -2.105 1.00 96.00 269 ARG A C 1
ATOM 1999 O O . ARG A 1 269 ? -11.402 -16.327 -3.250 1.00 96.00 269 ARG A O 1
ATOM 2006 N N . ASP A 1 270 ? -11.665 -16.985 -1.125 1.00 94.31 270 ASP A N 1
ATOM 2007 C CA . ASP A 1 270 ? -12.925 -17.710 -1.348 1.00 94.31 270 ASP A CA 1
ATOM 2008 C C . ASP A 1 270 ? -14.170 -16.806 -1.340 1.00 94.31 270 ASP A C 1
ATOM 2010 O O . ASP A 1 270 ? -15.303 -17.290 -1.384 1.00 94.31 270 ASP A O 1
ATOM 2014 N N . LYS A 1 271 ? -13.998 -15.481 -1.260 1.00 95.25 271 LYS A N 1
ATOM 2015 C CA . LYS A 1 271 ? -15.116 -14.522 -1.179 1.00 95.25 271 LYS A CA 1
ATOM 2016 C C . LYS A 1 271 ? -15.628 -14.064 -2.543 1.00 95.25 271 LYS A C 1
ATOM 2018 O O . LYS A 1 271 ? -16.622 -13.340 -2.616 1.00 95.25 271 LYS A O 1
ATOM 2023 N N . GLY A 1 272 ? -15.015 -14.561 -3.615 1.00 92.56 272 GLY A N 1
ATOM 2024 C CA . GLY A 1 272 ? -15.407 -14.272 -4.986 1.00 92.56 272 GLY A CA 1
ATOM 2025 C C . GLY A 1 272 ? -14.902 -12.908 -5.465 1.00 92.56 272 GLY A C 1
ATOM 2026 O O . GLY A 1 272 ? -13.972 -12.353 -4.885 1.00 92.56 272 GLY A O 1
ATOM 2027 N N . PRO A 1 273 ? -15.480 -12.371 -6.550 1.00 93.19 273 PRO A N 1
ATOM 2028 C CA . PRO A 1 273 ? -15.048 -11.099 -7.108 1.00 93.19 273 PRO A CA 1
ATOM 2029 C C . PRO A 1 273 ? -15.306 -9.947 -6.134 1.00 93.19 273 PRO A C 1
ATOM 2031 O O . PRO A 1 273 ? -16.212 -10.035 -5.300 1.00 93.19 273 PRO A O 1
ATOM 2034 N N . THR A 1 274 ? -14.530 -8.876 -6.273 1.00 94.75 274 THR A N 1
ATOM 2035 C CA . THR A 1 274 ? -14.553 -7.678 -5.417 1.00 94.75 274 THR A CA 1
ATOM 2036 C C . THR A 1 274 ? -14.795 -6.400 -6.211 1.00 94.75 274 THR A C 1
ATOM 2038 O O . THR A 1 274 ? -15.174 -5.406 -5.625 1.00 94.75 274 THR A O 1
ATOM 2041 N N . SER A 1 275 ? -14.714 -6.439 -7.541 1.00 89.94 275 SER A N 1
ATOM 2042 C CA . SER A 1 275 ? -15.241 -5.376 -8.393 1.00 89.94 275 SER A CA 1
ATOM 2043 C C . SER A 1 275 ? -16.616 -5.768 -8.926 1.00 89.94 275 SER A C 1
ATOM 2045 O O . SER A 1 275 ? -16.831 -6.888 -9.417 1.00 89.94 275 SER A O 1
ATOM 2047 N N . ASN A 1 276 ? -17.558 -4.837 -8.820 1.00 81.62 276 ASN A N 1
ATOM 2048 C CA . ASN A 1 276 ? -18.898 -4.936 -9.382 1.00 81.62 276 ASN A CA 1
ATOM 2049 C C . ASN A 1 276 ? -19.023 -4.158 -10.708 1.00 81.62 276 ASN A C 1
ATOM 2051 O O . ASN A 1 276 ? -20.109 -4.122 -11.306 1.00 81.62 276 ASN A O 1
ATOM 2055 N N . GLU A 1 277 ? -17.915 -3.577 -11.189 1.00 74.69 277 GLU A N 1
ATOM 2056 C CA . GLU A 1 277 ? -17.934 -2.639 -12.296 1.00 74.69 277 GLU A CA 1
ATOM 2057 C C . GLU A 1 277 ? -18.468 -3.295 -13.578 1.00 74.69 277 GLU A C 1
ATOM 2059 O O . GLU A 1 277 ? -17.933 -4.261 -14.132 1.00 74.69 277 GLU A O 1
ATOM 2064 N N . LYS A 1 278 ? -19.547 -2.719 -14.117 1.00 59.47 278 LYS A N 1
ATOM 2065 C CA . LYS A 1 278 ? -20.230 -3.226 -15.319 1.00 59.47 278 LYS A CA 1
ATOM 2066 C C . LYS A 1 278 ? -19.477 -2.929 -16.625 1.00 59.47 278 LYS A C 1
ATOM 2068 O O . LYS A 1 278 ? -20.044 -3.116 -17.707 1.00 59.47 278 LYS A O 1
ATOM 2073 N N . ARG A 1 279 ? -18.227 -2.446 -16.579 1.00 57.25 279 ARG A N 1
ATOM 2074 C CA . ARG A 1 279 ? -17.424 -2.210 -17.791 1.00 57.25 279 ARG A CA 1
ATOM 2075 C C . ARG A 1 279 ? -17.192 -3.530 -18.525 1.00 57.25 279 ARG A C 1
ATOM 2077 O O . ARG A 1 279 ? -16.814 -4.537 -17.934 1.00 57.25 279 ARG A O 1
ATOM 2084 N N . LYS A 1 280 ? -17.350 -3.496 -19.855 1.00 49.50 280 LYS A N 1
ATOM 2085 C CA . LYS A 1 280 ? -17.242 -4.658 -20.764 1.00 49.50 280 LYS A CA 1
ATOM 2086 C C . LYS A 1 280 ? -15.940 -5.470 -20.644 1.00 49.50 280 LYS A C 1
ATOM 2088 O O . LYS A 1 280 ? -15.932 -6.611 -21.088 1.00 49.50 280 LYS A O 1
ATOM 2093 N N . PHE A 1 281 ? -14.866 -4.894 -20.099 1.00 49.22 281 PHE A N 1
ATOM 2094 C CA . PHE A 1 281 ? -13.525 -5.496 -20.077 1.00 49.22 281 PHE A CA 1
ATOM 2095 C C . PHE A 1 281 ? -13.012 -5.855 -18.674 1.00 49.22 281 PHE A C 1
ATOM 2097 O O . PHE A 1 281 ? -12.081 -6.656 -18.545 1.00 49.22 281 PHE A O 1
ATOM 2104 N N . LEU A 1 282 ? -13.618 -5.300 -17.620 1.00 52.38 282 LEU A N 1
ATOM 2105 C CA . LEU A 1 282 ? -13.291 -5.681 -16.249 1.00 52.38 282 LEU A CA 1
ATOM 2106 C C . LEU A 1 282 ? -14.175 -6.847 -15.815 1.00 52.38 282 LEU A C 1
ATOM 2108 O O . LEU A 1 282 ? -13.630 -7.875 -15.434 1.00 52.38 282 LEU A O 1
ATOM 2112 N N . GLY A 1 283 ? -15.490 -6.801 -16.036 1.00 60.94 283 GLY A N 1
ATOM 2113 C CA . GLY A 1 283 ? -16.374 -7.873 -15.573 1.00 60.94 283 GLY A CA 1
ATOM 2114 C C . GLY A 1 283 ? -16.258 -8.095 -14.059 1.00 60.94 283 GLY A C 1
ATOM 2115 O O . GLY A 1 283 ? -15.620 -7.332 -13.343 1.00 60.94 283 GLY A O 1
ATOM 2116 N N . THR A 1 284 ? -16.867 -9.163 -13.551 1.00 76.75 284 THR A N 1
ATOM 2117 C CA . THR A 1 284 ? -16.761 -9.513 -12.130 1.00 76.75 284 THR A CA 1
ATOM 2118 C C . THR A 1 284 ? -15.377 -10.099 -11.843 1.00 76.75 284 THR A C 1
ATOM 2120 O O . THR A 1 284 ? -15.180 -11.312 -11.968 1.00 76.75 284 THR A O 1
ATOM 2123 N N . LYS A 1 285 ? -14.413 -9.245 -11.488 1.00 88.56 285 LYS A N 1
ATOM 2124 C CA . LYS A 1 285 ? -13.043 -9.632 -11.122 1.00 88.56 285 LYS A CA 1
ATOM 2125 C C . LYS A 1 285 ? -12.801 -9.490 -9.627 1.00 88.56 285 LYS A C 1
ATOM 2127 O O . LYS A 1 285 ? -13.412 -8.666 -8.952 1.00 88.56 285 LYS A O 1
ATOM 2132 N N . ARG A 1 286 ? -11.903 -10.326 -9.115 1.00 94.06 286 ARG A N 1
ATOM 2133 C CA . ARG A 1 286 ? -11.310 -10.164 -7.791 1.00 94.06 286 ARG A CA 1
ATOM 2134 C C . ARG A 1 286 ? -10.018 -9.382 -7.970 1.00 94.06 286 ARG A C 1
ATOM 2136 O O . ARG A 1 286 ? -9.134 -9.846 -8.695 1.00 94.06 286 ARG A O 1
ATOM 2143 N N . ILE A 1 287 ? -9.989 -8.174 -7.427 1.00 95.75 287 ILE A N 1
ATOM 2144 C CA . ILE A 1 287 ? -8.861 -7.237 -7.524 1.00 95.75 287 ILE A CA 1
ATOM 2145 C C . ILE A 1 287 ? -8.527 -6.577 -6.185 1.00 95.75 287 ILE A C 1
ATOM 2147 O O . ILE A 1 287 ? -7.457 -5.997 -6.059 1.00 95.75 287 ILE A O 1
ATOM 2151 N N . ASP A 1 288 ? -9.385 -6.748 -5.183 1.00 97.88 288 ASP A N 1
ATOM 2152 C CA . ASP A 1 288 ? -9.168 -6.300 -3.817 1.00 97.88 288 ASP A CA 1
ATOM 2153 C C . ASP A 1 288 ? -8.751 -7.497 -2.969 1.00 97.88 288 ASP A C 1
ATOM 2155 O O . ASP A 1 288 ? -9.328 -8.589 -3.077 1.00 97.88 288 ASP A O 1
ATOM 2159 N N . TYR A 1 289 ? -7.745 -7.298 -2.123 1.00 98.38 289 TYR A N 1
ATOM 2160 C CA . TYR A 1 289 ? -7.125 -8.380 -1.365 1.00 98.38 289 TYR A CA 1
ATOM 2161 C C . TYR A 1 289 ? -6.949 -8.012 0.099 1.00 98.38 289 TYR A C 1
ATOM 2163 O O . TYR A 1 289 ? -6.807 -6.847 0.468 1.00 98.38 289 TYR A O 1
ATOM 2171 N N . ILE A 1 290 ? -6.924 -9.054 0.927 1.00 98.50 290 ILE A N 1
ATOM 2172 C CA . ILE A 1 290 ? -6.404 -9.006 2.289 1.00 98.50 290 ILE A CA 1
ATOM 2173 C C . ILE A 1 290 ? -5.348 -10.106 2.365 1.00 98.50 290 ILE A C 1
ATOM 2175 O O . ILE A 1 290 ? -5.676 -11.295 2.338 1.00 98.50 290 ILE A O 1
ATOM 2179 N N . LEU A 1 291 ? -4.086 -9.699 2.418 1.00 98.44 291 LEU A N 1
ATOM 2180 C CA . LEU A 1 291 ? -2.928 -10.573 2.536 1.00 98.44 291 LEU A CA 1
ATOM 2181 C C . LEU A 1 291 ? -2.433 -10.504 3.983 1.00 98.44 291 LEU A C 1
ATOM 2183 O O . LEU A 1 291 ? -2.116 -9.423 4.468 1.00 98.44 291 LEU A O 1
ATOM 2187 N N . ALA A 1 292 ? -2.361 -11.635 4.681 1.00 97.75 292 ALA A N 1
ATOM 2188 C CA . ALA A 1 292 ? -1.969 -11.690 6.091 1.00 97.75 292 ALA A CA 1
ATOM 2189 C C . ALA A 1 292 ? -0.755 -12.601 6.312 1.00 97.75 292 ALA A C 1
ATOM 2191 O O . ALA A 1 292 ? -0.734 -13.726 5.814 1.0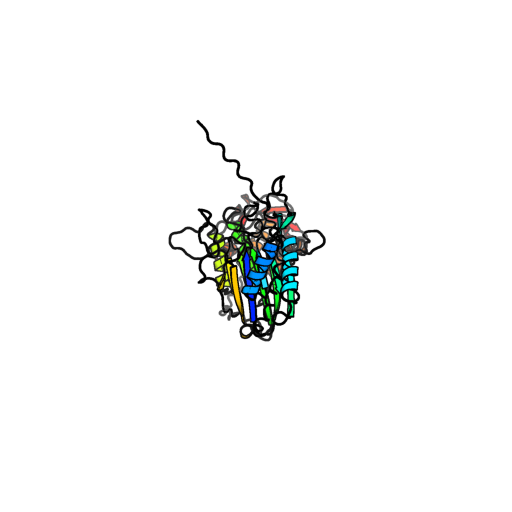0 97.75 292 ALA A O 1
ATOM 2192 N N . ARG A 1 293 ? 0.226 -12.147 7.096 1.00 96.25 293 ARG A N 1
ATOM 2193 C CA . ARG A 1 293 ? 1.446 -12.888 7.450 1.00 96.25 293 ARG A CA 1
ATOM 2194 C C . ARG A 1 293 ? 1.644 -12.902 8.960 1.00 96.25 293 ARG A C 1
ATOM 2196 O O . ARG A 1 293 ? 1.525 -11.875 9.622 1.00 96.25 293 ARG A O 1
ATOM 2203 N N . GLY A 1 294 ? 1.997 -14.070 9.499 1.00 93.50 294 GLY A N 1
ATOM 2204 C CA . GLY A 1 294 ? 2.379 -14.211 10.909 1.00 93.50 294 GLY A CA 1
ATOM 2205 C C . GLY A 1 294 ? 1.252 -13.918 11.901 1.00 93.50 294 GLY A C 1
ATOM 2206 O O . GLY A 1 294 ? 1.524 -13.711 13.079 1.00 93.50 294 GLY A O 1
ATOM 2207 N N . ILE A 1 295 ? 0.001 -13.885 11.432 1.00 93.50 295 ILE A N 1
ATOM 2208 C CA . ILE A 1 295 ? -1.164 -13.535 12.237 1.00 93.50 295 ILE A CA 1
ATOM 2209 C C . ILE A 1 295 ? -2.361 -14.406 11.880 1.00 93.50 295 ILE A C 1
ATOM 2211 O O . ILE A 1 295 ? -2.565 -14.783 10.724 1.00 93.50 295 ILE A O 1
ATOM 2215 N N . ARG A 1 296 ? -3.163 -14.738 12.892 1.00 93.88 296 ARG A N 1
ATOM 2216 C CA . ARG A 1 296 ? -4.396 -15.497 12.711 1.00 93.88 296 ARG A CA 1
ATOM 2217 C C . ARG A 1 296 ? -5.529 -14.549 12.347 1.00 93.88 296 ARG A C 1
ATOM 2219 O O . ARG A 1 296 ? -5.797 -13.592 13.071 1.00 93.88 296 ARG A O 1
ATOM 2226 N N . THR A 1 297 ? -6.228 -14.867 11.265 1.00 95.44 297 THR A N 1
ATOM 2227 C CA . THR A 1 297 ? -7.426 -14.143 10.845 1.00 95.44 297 THR A CA 1
ATOM 2228 C C . THR A 1 297 ? -8.670 -15.022 10.925 1.00 95.44 297 THR A C 1
ATOM 2230 O O . THR A 1 297 ? -8.606 -16.244 10.760 1.00 95.4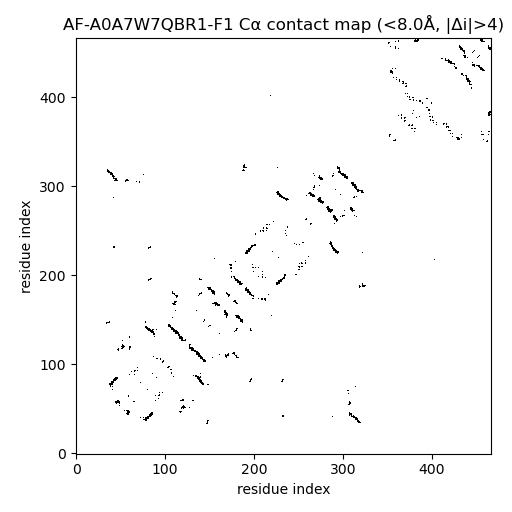4 297 THR A O 1
ATOM 2233 N N . THR A 1 298 ? -9.816 -14.407 11.205 1.00 95.50 298 THR A N 1
ATOM 2234 C CA . THR A 1 298 ? -11.133 -15.057 11.211 1.00 95.50 298 THR A CA 1
ATOM 2235 C C . THR A 1 298 ? -12.192 -14.161 10.587 1.00 95.50 298 THR A C 1
ATOM 2237 O O . THR A 1 298 ? -11.956 -12.992 10.275 1.00 95.50 298 THR A O 1
ATOM 2240 N N . ASP A 1 299 ? -13.376 -14.741 10.378 1.00 95.69 299 ASP A N 1
ATOM 2241 C CA . ASP A 1 299 ? -14.595 -14.015 10.017 1.00 95.69 299 ASP A CA 1
ATOM 2242 C C . ASP A 1 299 ? -14.436 -13.125 8.784 1.00 95.69 299 ASP A C 1
ATOM 2244 O O . ASP A 1 299 ? -15.042 -12.054 8.685 1.00 95.69 299 ASP A O 1
ATOM 2248 N N . THR A 1 300 ? -13.605 -13.561 7.833 1.00 97.94 300 THR A N 1
ATOM 2249 C CA . THR A 1 300 ? -13.403 -12.824 6.595 1.00 97.94 300 THR A CA 1
ATOM 2250 C C . THR A 1 300 ? -14.692 -12.834 5.783 1.00 97.94 300 THR A C 1
ATOM 2252 O O . THR A 1 300 ? -15.243 -13.898 5.467 1.00 97.94 300 THR A O 1
ATOM 2255 N N . VAL A 1 301 ? -15.176 -11.655 5.418 1.00 97.88 301 VAL A N 1
ATOM 2256 C CA . VAL A 1 301 ? -16.410 -11.463 4.653 1.00 97.88 301 VAL A CA 1
ATOM 2257 C C . VAL A 1 301 ? -16.169 -10.522 3.486 1.00 97.88 301 VAL A C 1
ATOM 2259 O O . VAL A 1 301 ? -15.280 -9.676 3.521 1.00 97.88 301 VAL A O 1
ATOM 2262 N N . ARG A 1 302 ? -17.009 -10.671 2.466 1.00 97.56 302 ARG A N 1
ATOM 2263 C CA . ARG A 1 302 ? -17.218 -9.663 1.433 1.00 97.56 302 ARG A CA 1
ATOM 2264 C C . ARG A 1 302 ? -18.577 -9.026 1.669 1.00 97.56 302 ARG A C 1
ATOM 2266 O O . ARG A 1 302 ? -19.548 -9.755 1.887 1.00 97.56 302 ARG A O 1
ATOM 2273 N N . PHE A 1 303 ? -18.654 -7.709 1.586 1.00 96.94 303 PHE A N 1
ATOM 2274 C CA . PHE A 1 303 ? -19.888 -6.955 1.762 1.00 96.94 303 PHE A CA 1
ATOM 2275 C C . PHE A 1 303 ? -20.123 -6.011 0.583 1.00 96.94 303 PHE A C 1
ATOM 2277 O O . PHE A 1 303 ? -19.215 -5.691 -0.181 1.00 96.94 303 PHE A O 1
ATOM 2284 N N . VAL A 1 304 ? -21.377 -5.616 0.400 1.00 94.69 304 VAL A N 1
ATOM 2285 C CA . VAL A 1 304 ? -21.755 -4.631 -0.614 1.00 94.69 304 VAL A CA 1
ATOM 2286 C C . VAL A 1 304 ? -21.683 -3.261 0.040 1.00 94.69 304 VAL A C 1
ATOM 2288 O O . VAL A 1 304 ? -22.317 -3.083 1.076 1.00 94.69 304 VAL A O 1
ATOM 2291 N N . SER A 1 305 ? -20.904 -2.348 -0.538 1.00 93.44 305 SER A N 1
ATOM 2292 C CA . SER A 1 305 ? -20.893 -0.949 -0.114 1.00 93.44 305 SER A CA 1
ATOM 2293 C C . SER A 1 305 ? -22.112 -0.216 -0.673 1.00 93.44 305 SER A C 1
ATOM 2295 O O . SER A 1 305 ? -22.642 -0.600 -1.721 1.00 93.44 305 SER A O 1
ATOM 2297 N N . HIS A 1 306 ? -22.564 0.813 0.036 1.00 91.94 306 HIS A N 1
ATOM 2298 C CA . HIS A 1 306 ? -23.652 1.672 -0.418 1.00 91.94 306 HIS A CA 1
ATOM 2299 C C . HIS A 1 306 ? -23.254 2.512 -1.640 1.00 91.94 306 HIS A C 1
ATOM 2301 O O . HIS A 1 306 ? -24.066 2.629 -2.551 1.00 91.94 306 HIS A O 1
ATOM 2307 N N . GLU A 1 307 ? -22.021 3.033 -1.670 1.00 87.69 307 GLU A N 1
ATOM 2308 C CA . GLU A 1 307 ? -21.557 4.043 -2.638 1.00 87.69 307 GLU A CA 1
ATOM 2309 C C . GLU A 1 307 ? -20.178 3.678 -3.221 1.00 87.69 307 GLU A C 1
ATOM 2311 O O . GLU A 1 307 ? -19.197 4.410 -3.084 1.00 87.69 307 GLU A O 1
ATOM 2316 N N . SER A 1 308 ? -20.075 2.501 -3.846 1.00 91.75 308 SER A N 1
ATOM 2317 C CA . SER A 1 308 ? -18.853 2.064 -4.534 1.00 91.75 308 SER A CA 1
ATOM 2318 C C . SER A 1 308 ? -19.127 1.034 -5.637 1.00 91.75 308 SER A C 1
ATOM 2320 O O . SER A 1 308 ? -20.016 0.177 -5.532 1.00 91.75 308 SER A O 1
ATOM 2322 N N . ASP A 1 309 ? -18.324 1.069 -6.703 1.00 90.69 309 ASP A N 1
ATOM 2323 C CA . ASP A 1 309 ? -18.271 0.023 -7.723 1.00 90.69 309 ASP A CA 1
ATOM 2324 C C . ASP A 1 309 ? -17.387 -1.168 -7.305 1.00 90.69 309 ASP A C 1
ATOM 2326 O O . ASP A 1 309 ? -17.241 -2.154 -8.039 1.00 90.69 309 ASP A O 1
ATOM 2330 N N . HIS A 1 310 ? -16.882 -1.137 -6.074 1.00 94.38 310 HIS A N 1
ATOM 2331 C CA . HIS A 1 310 ? -16.240 -2.244 -5.388 1.00 94.38 310 HIS A CA 1
ATOM 2332 C C . HIS A 1 310 ? -17.140 -2.813 -4.284 1.00 94.38 310 HIS A C 1
ATOM 2334 O O . HIS A 1 310 ? -17.981 -2.164 -3.662 1.00 94.38 310 HIS A O 1
ATOM 2340 N N . TRP A 1 311 ? -16.967 -4.103 -4.043 1.00 95.88 311 TRP A N 1
ATOM 2341 C CA . TRP A 1 311 ? -17.440 -4.788 -2.857 1.00 95.88 311 TRP A CA 1
ATOM 2342 C C . TRP A 1 311 ? -16.309 -4.810 -1.841 1.00 95.88 311 TRP A C 1
ATOM 2344 O O . TRP A 1 311 ? -15.212 -5.281 -2.141 1.00 95.88 311 TRP A O 1
ATOM 2354 N N . GLY A 1 312 ? -16.592 -4.347 -0.629 1.00 97.38 312 GLY A N 1
ATOM 2355 C CA . GLY A 1 312 ? -15.599 -4.321 0.429 1.00 97.38 312 GLY A CA 1
ATOM 2356 C C . GLY A 1 312 ? -15.267 -5.716 0.949 1.00 97.38 312 GLY A C 1
ATOM 2357 O O . GLY A 1 312 ? -16.063 -6.661 0.861 1.00 97.38 312 GLY A O 1
ATOM 2358 N N . LEU A 1 313 ? -14.083 -5.832 1.536 1.00 98.56 313 LEU A N 1
ATOM 2359 C CA . LEU A 1 313 ? -13.642 -6.990 2.302 1.00 98.56 313 LEU A CA 1
ATOM 2360 C C . LEU A 1 313 ? -13.453 -6.579 3.758 1.00 98.56 313 LEU A C 1
ATOM 2362 O O . LEU A 1 313 ? -12.988 -5.481 4.043 1.00 98.56 313 LEU A O 1
ATOM 2366 N N . ALA A 1 314 ? -13.783 -7.463 4.689 1.00 98.62 314 ALA A N 1
ATOM 2367 C CA . ALA A 1 314 ? -13.448 -7.262 6.091 1.00 98.62 314 ALA A CA 1
ATOM 2368 C C . ALA A 1 314 ? -12.920 -8.554 6.699 1.00 98.62 314 ALA A C 1
ATOM 2370 O O . ALA A 1 314 ? -13.421 -9.629 6.375 1.00 98.62 314 ALA A O 1
ATOM 2371 N N . THR A 1 315 ? -11.931 -8.461 7.583 1.00 98.31 315 THR A N 1
ATOM 2372 C CA . THR A 1 315 ? -11.384 -9.602 8.324 1.00 98.31 315 THR A CA 1
ATOM 2373 C C . THR A 1 315 ? -11.133 -9.230 9.774 1.00 98.31 315 THR A C 1
ATOM 2375 O O . THR A 1 315 ? -10.825 -8.081 10.081 1.00 98.31 315 THR A O 1
ATOM 2378 N N . THR A 1 316 ? -11.231 -10.210 10.664 1.00 97.31 316 THR A N 1
ATOM 2379 C CA . THR A 1 316 ? -10.834 -10.060 12.063 1.00 97.31 316 THR A CA 1
ATOM 2380 C C . THR A 1 316 ? -9.426 -10.603 12.249 1.00 97.31 316 THR A C 1
ATOM 2382 O O . THR A 1 316 ? -9.111 -11.673 11.732 1.00 97.31 316 THR A O 1
ATOM 2385 N N . ILE A 1 317 ? -8.593 -9.872 12.977 1.00 94.69 317 ILE A N 1
ATOM 2386 C CA . ILE A 1 317 ? -7.330 -10.319 13.555 1.00 94.69 317 ILE A CA 1
ATOM 2387 C C . ILE A 1 317 ? -7.608 -10.792 14.978 1.00 94.69 317 ILE A C 1
ATOM 2389 O O . ILE A 1 317 ? -8.199 -10.045 15.755 1.00 94.69 317 ILE A O 1
ATOM 2393 N N . ALA A 1 318 ? -7.129 -11.982 15.335 1.00 90.56 318 ALA A N 1
ATOM 2394 C CA . ALA A 1 318 ? -7.172 -12.464 16.712 1.00 90.56 318 ALA A CA 1
ATOM 2395 C C . ALA A 1 318 ? -5.808 -12.310 17.399 1.00 90.56 318 ALA A C 1
ATOM 2397 O O . ALA A 1 318 ? -4.783 -12.739 16.860 1.00 90.56 318 ALA A O 1
ATOM 2398 N N . PHE A 1 319 ? -5.793 -11.731 18.601 1.00 83.06 319 PHE A N 1
ATOM 2399 C CA . PHE A 1 319 ? -4.547 -11.420 19.310 1.00 83.06 319 PHE A CA 1
ATOM 2400 C C . PHE A 1 319 ? -3.837 -12.631 19.913 1.00 83.06 319 PHE A C 1
ATOM 2402 O O . PHE A 1 319 ? -2.622 -12.610 20.080 1.00 83.06 319 PHE A O 1
ATOM 2409 N N . ASP A 1 320 ? -4.558 -13.720 20.183 1.00 78.19 320 ASP A N 1
ATOM 2410 C CA . ASP A 1 320 ? -3.969 -14.979 20.663 1.00 78.19 320 ASP A CA 1
ATOM 2411 C C . ASP A 1 320 ? -3.018 -15.643 19.645 1.00 78.19 320 ASP A C 1
ATOM 2413 O O . ASP A 1 320 ? -2.275 -16.562 19.990 1.00 78.19 320 ASP A O 1
ATOM 2417 N N . GLY A 1 321 ? -3.047 -15.181 18.392 1.00 63.94 321 GLY A N 1
ATOM 2418 C CA . GLY A 1 321 ? -2.164 -15.600 17.315 1.00 63.94 321 GLY A CA 1
ATOM 2419 C C . GLY A 1 321 ? -0.973 -14.673 17.089 1.00 63.94 321 GLY A C 1
ATOM 2420 O O . GLY A 1 321 ? -0.161 -14.980 16.219 1.00 63.94 321 GLY A O 1
ATOM 2421 N N . ILE A 1 322 ? -0.859 -13.560 17.822 1.00 70.38 322 ILE A N 1
ATOM 2422 C CA . ILE A 1 322 ? 0.297 -12.665 17.728 1.00 70.38 322 ILE A CA 1
ATOM 2423 C C . ILE A 1 322 ? 1.410 -13.272 18.591 1.00 70.38 322 ILE A C 1
ATOM 2425 O O . ILE A 1 322 ? 1.232 -13.409 19.805 1.00 70.38 322 ILE A O 1
ATOM 2429 N N . PRO A 1 323 ? 2.550 -13.683 18.004 1.00 63.81 323 PRO A N 1
ATOM 2430 C CA . PRO A 1 323 ? 3.671 -14.153 18.797 1.00 63.81 323 PRO A CA 1
ATOM 2431 C C . PRO A 1 323 ? 4.097 -13.033 19.744 1.00 63.81 323 PRO A C 1
ATOM 2433 O O . PRO A 1 323 ? 4.395 -11.920 19.312 1.00 63.81 323 PRO A O 1
ATOM 2436 N N . SER A 1 324 ? 4.105 -13.332 21.044 1.00 58.84 324 SER A N 1
ATOM 2437 C CA . SER A 1 324 ? 4.608 -12.403 22.051 1.00 58.84 324 SER A CA 1
ATOM 2438 C C . SER A 1 324 ? 6.011 -11.942 21.654 1.00 58.84 324 SER A C 1
ATOM 2440 O O . SER A 1 324 ? 6.833 -12.757 21.231 1.00 58.84 324 SER A O 1
ATOM 2442 N N . SER A 1 325 ? 6.298 -10.649 21.807 1.00 55.91 325 SER A N 1
ATOM 2443 C CA . SER A 1 325 ? 7.592 -10.037 21.469 1.00 55.91 325 SER A CA 1
ATOM 2444 C C . SER A 1 325 ? 8.795 -10.649 22.212 1.00 55.91 325 SER A C 1
ATOM 2446 O O . SER A 1 325 ? 9.935 -10.331 21.891 1.00 55.91 325 SER A O 1
ATOM 2448 N N . ASP A 1 326 ? 8.549 -11.550 23.170 1.00 49.78 326 ASP A N 1
ATOM 2449 C CA . ASP A 1 326 ? 9.553 -12.362 23.863 1.00 49.78 326 ASP A CA 1
ATOM 2450 C C . ASP A 1 326 ? 10.019 -13.600 23.064 1.00 49.78 326 ASP A C 1
ATOM 2452 O O . ASP A 1 326 ? 10.904 -14.332 23.517 1.00 49.78 326 ASP A O 1
ATOM 2456 N N . VAL A 1 327 ? 9.453 -13.869 21.880 1.00 43.59 327 VAL A N 1
ATOM 2457 C CA . VAL A 1 327 ? 9.960 -14.914 20.980 1.00 43.59 327 VAL A CA 1
ATOM 2458 C C . VAL A 1 327 ? 11.209 -14.377 20.268 1.00 43.59 327 VAL A C 1
ATOM 2460 O O . VAL A 1 327 ? 11.100 -13.424 19.495 1.00 43.59 327 VAL A O 1
ATOM 2463 N N . PRO A 1 328 ? 12.406 -14.956 20.496 1.00 41.59 328 PRO A N 1
ATOM 2464 C CA . PRO A 1 328 ? 13.608 -14.536 19.789 1.00 41.59 328 PRO A CA 1
ATOM 2465 C C . PRO A 1 328 ? 13.390 -14.667 18.275 1.00 41.59 328 PRO A C 1
ATOM 2467 O O . PRO A 1 328 ? 12.707 -15.605 17.848 1.00 41.59 328 PRO A O 1
ATOM 2470 N N . PRO A 1 329 ? 13.959 -13.757 17.461 1.00 44.97 329 PRO A N 1
ATOM 2471 C CA . PRO A 1 329 ? 13.810 -13.795 16.011 1.00 44.97 329 PRO A CA 1
ATOM 2472 C C . PRO A 1 329 ? 14.116 -15.204 15.487 1.00 44.97 329 PRO A C 1
ATOM 2474 O O . PRO A 1 329 ? 14.990 -15.880 16.049 1.00 44.97 329 PRO A O 1
ATOM 2477 N N . PRO A 1 330 ? 13.394 -15.676 14.451 1.00 38.94 330 PRO A N 1
ATOM 2478 C CA . PRO A 1 330 ? 13.559 -17.027 13.940 1.00 38.94 330 PRO A CA 1
ATOM 2479 C C . PRO A 1 330 ? 15.041 -17.296 13.700 1.00 38.94 330 PRO A C 1
ATOM 2481 O O . PRO A 1 330 ? 15.725 -16.552 12.998 1.00 38.94 330 PRO A O 1
ATOM 2484 N N . THR A 1 331 ? 15.548 -18.348 14.347 1.00 35.72 331 THR A N 1
ATOM 2485 C CA . THR A 1 331 ? 16.923 -18.794 14.137 1.00 35.72 331 THR A CA 1
ATOM 2486 C C . THR A 1 331 ? 17.068 -19.094 12.646 1.00 35.72 331 THR A C 1
ATOM 2488 O O . THR A 1 331 ? 16.268 -19.885 12.136 1.00 35.72 331 THR A O 1
ATOM 2491 N N . PRO A 1 332 ? 18.024 -18.471 11.932 1.00 37.12 332 PRO A N 1
ATOM 2492 C CA . PRO A 1 332 ? 18.230 -18.769 10.524 1.00 37.12 332 PRO A CA 1
ATOM 2493 C C . PRO A 1 332 ? 18.375 -20.283 10.347 1.00 37.12 332 PRO A C 1
ATOM 2495 O O . PRO A 1 332 ? 19.015 -20.948 11.169 1.00 37.12 332 PRO A O 1
ATOM 2498 N N . LEU A 1 333 ? 17.730 -20.828 9.307 1.00 34.94 333 LEU A N 1
ATOM 2499 C CA . LEU A 1 333 ? 17.815 -22.249 8.965 1.00 34.94 333 LEU A CA 1
ATOM 2500 C C . LEU A 1 333 ? 19.286 -22.703 9.013 1.00 34.94 333 LEU A C 1
ATOM 2502 O O . LEU A 1 333 ? 20.154 -21.946 8.573 1.00 34.94 333 LEU A O 1
ATOM 2506 N N . PRO A 1 334 ? 19.586 -23.920 9.507 1.00 31.22 334 PRO A N 1
ATOM 2507 C CA . PRO A 1 334 ? 20.953 -24.411 9.564 1.00 31.22 334 PRO A CA 1
ATOM 2508 C C . PRO A 1 334 ? 21.542 -24.399 8.157 1.00 31.22 334 PRO A C 1
ATOM 2510 O O . PRO A 1 334 ? 21.146 -25.186 7.296 1.00 31.22 334 PRO A O 1
ATOM 2513 N N . THR A 1 335 ? 22.494 -23.495 7.935 1.00 37.84 335 THR A N 1
ATOM 2514 C CA . THR A 1 335 ? 23.329 -23.464 6.743 1.00 37.84 335 THR A CA 1
ATOM 2515 C C . THR A 1 335 ? 24.005 -24.824 6.652 1.00 37.84 335 THR A C 1
ATOM 2517 O O . THR A 1 335 ? 24.847 -25.172 7.483 1.00 37.84 335 THR A O 1
ATOM 2520 N N . THR A 1 336 ? 23.579 -25.643 5.691 1.00 37.22 336 THR A N 1
ATOM 2521 C CA . THR A 1 336 ? 24.226 -26.913 5.360 1.00 37.22 336 THR A CA 1
ATOM 2522 C C . THR A 1 336 ? 25.725 -26.678 5.253 1.00 37.22 336 THR A C 1
ATOM 2524 O O . THR A 1 336 ? 26.162 -25.792 4.521 1.00 37.22 336 THR A O 1
ATOM 2527 N N . GLY A 1 337 ? 26.476 -27.439 6.052 1.00 33.16 337 GLY A N 1
ATOM 2528 C CA . GLY A 1 337 ? 27.880 -27.202 6.349 1.00 33.16 337 GLY A CA 1
ATOM 2529 C C . GLY A 1 337 ? 28.715 -26.865 5.122 1.00 33.16 337 GLY A C 1
ATOM 2530 O O . GLY A 1 337 ? 28.841 -27.659 4.190 1.00 33.16 337 GLY A O 1
ATOM 2531 N N . THR A 1 338 ? 29.326 -25.688 5.174 1.00 33.44 338 THR A N 1
ATOM 2532 C CA . THR A 1 338 ? 30.364 -25.245 4.258 1.00 33.44 338 THR A CA 1
ATOM 2533 C C . THR A 1 338 ? 31.559 -26.182 4.402 1.00 33.44 338 THR A C 1
ATOM 2535 O O . THR A 1 338 ? 32.358 -26.068 5.333 1.00 33.44 338 THR A O 1
ATOM 2538 N N . THR A 1 339 ? 31.700 -27.131 3.478 1.00 31.42 339 THR A N 1
ATOM 2539 C CA . THR A 1 339 ? 32.998 -27.740 3.189 1.00 31.42 339 THR A CA 1
ATOM 2540 C C . THR A 1 339 ? 33.987 -26.613 2.941 1.00 31.42 339 THR A C 1
ATOM 2542 O O . THR A 1 339 ? 33.811 -25.811 2.026 1.00 31.42 339 THR A O 1
ATOM 2545 N N . THR A 1 340 ? 35.007 -26.542 3.789 1.00 36.09 340 THR A N 1
ATOM 2546 C CA . THR A 1 340 ? 36.122 -25.605 3.697 1.00 36.09 340 THR A CA 1
ATOM 2547 C C . THR A 1 340 ? 36.910 -25.901 2.420 1.00 36.09 340 THR A C 1
ATOM 2549 O O . THR A 1 340 ? 37.882 -26.653 2.433 1.00 36.09 340 THR A O 1
ATOM 2552 N N . SER A 1 341 ? 36.463 -25.353 1.291 1.00 36.88 341 SER A N 1
ATOM 2553 C CA . SER A 1 341 ? 37.284 -25.254 0.090 1.00 36.88 341 SER A CA 1
ATOM 2554 C C . SER A 1 341 ? 38.206 -24.061 0.284 1.00 36.88 341 SER A C 1
ATOM 2556 O O . SER A 1 341 ? 37.747 -22.941 0.496 1.00 36.88 341 SER A O 1
AT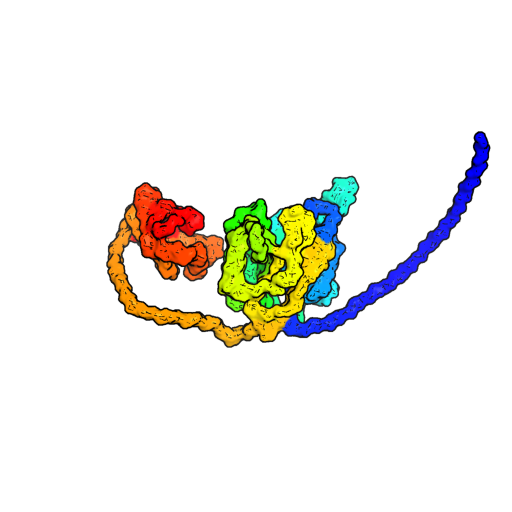OM 2558 N N . GLN A 1 342 ? 39.509 -24.328 0.288 1.00 34.34 342 GLN A N 1
ATOM 2559 C CA . GLN A 1 342 ? 40.551 -23.313 0.379 1.00 34.34 342 GLN A CA 1
ATOM 2560 C C . GLN A 1 342 ? 40.300 -22.212 -0.658 1.00 34.34 342 GLN A C 1
ATOM 2562 O O . GLN A 1 342 ? 40.061 -22.502 -1.832 1.00 34.34 342 GLN A O 1
ATOM 2567 N N . ALA A 1 343 ? 40.349 -20.962 -0.201 1.00 33.88 343 ALA A N 1
ATOM 2568 C CA . ALA A 1 343 ? 40.315 -19.790 -1.058 1.00 33.88 343 ALA A CA 1
ATOM 2569 C C . ALA A 1 343 ? 41.440 -19.875 -2.109 1.00 33.88 343 ALA A C 1
ATOM 2571 O O . ALA A 1 343 ? 42.579 -20.193 -1.743 1.00 33.88 343 ALA A O 1
ATOM 2572 N N . PRO A 1 344 ? 41.178 -19.571 -3.392 1.00 38.53 344 PRO A N 1
ATOM 2573 C CA . PRO A 1 344 ? 42.253 -19.242 -4.302 1.00 38.53 344 PRO A CA 1
ATOM 2574 C C . PRO A 1 344 ? 42.849 -17.912 -3.844 1.00 38.53 344 PRO A C 1
ATOM 2576 O O . PRO A 1 344 ? 42.154 -16.906 -3.732 1.00 38.53 344 PRO A O 1
ATOM 2579 N N . THR A 1 345 ? 44.146 -17.915 -3.561 1.00 35.12 345 THR A N 1
ATOM 2580 C CA . THR A 1 345 ? 44.929 -16.711 -3.302 1.00 35.12 345 THR A CA 1
ATOM 2581 C C . THR A 1 345 ? 44.910 -15.839 -4.560 1.00 35.12 345 THR A C 1
ATOM 2583 O O . THR A 1 345 ? 45.705 -16.048 -5.476 1.00 35.12 345 THR A O 1
ATOM 2586 N N . THR A 1 346 ? 43.993 -14.877 -4.649 1.00 34.88 346 THR A N 1
ATOM 2587 C CA . THR A 1 346 ? 44.056 -13.831 -5.671 1.00 34.88 346 THR A CA 1
ATOM 2588 C C . THR A 1 346 ? 45.088 -12.806 -5.241 1.00 34.88 346 THR A C 1
ATOM 2590 O O . THR A 1 346 ? 44.894 -12.034 -4.306 1.00 34.88 346 THR A O 1
ATOM 2593 N N . THR A 1 347 ? 46.220 -12.841 -5.930 1.00 35.28 347 THR A N 1
ATOM 2594 C CA . THR A 1 347 ? 47.278 -11.840 -5.898 1.00 35.28 347 THR A CA 1
ATOM 2595 C C . THR A 1 347 ? 46.679 -10.450 -6.122 1.00 35.28 347 THR A C 1
ATOM 2597 O O . THR A 1 347 ? 46.281 -10.118 -7.239 1.00 35.28 347 THR A O 1
ATOM 2600 N N . THR A 1 348 ? 46.623 -9.628 -5.073 1.00 41.41 348 THR A N 1
ATOM 2601 C CA . THR A 1 348 ? 46.359 -8.190 -5.173 1.00 41.41 348 THR A CA 1
ATOM 2602 C C . THR A 1 348 ? 47.449 -7.575 -6.048 1.00 41.41 348 THR A C 1
ATOM 2604 O O . THR A 1 348 ? 48.590 -7.392 -5.624 1.00 41.41 348 THR A O 1
ATOM 2607 N N . THR A 1 349 ? 47.121 -7.337 -7.315 1.00 45.88 349 THR A N 1
ATOM 2608 C CA . THR A 1 349 ? 47.970 -6.574 -8.231 1.00 45.88 349 THR A CA 1
ATOM 2609 C C . THR A 1 349 ? 47.818 -5.092 -7.886 1.00 45.88 349 THR A C 1
ATOM 2611 O O . THR A 1 349 ? 46.743 -4.661 -7.483 1.00 45.88 349 THR A O 1
ATOM 2614 N N . ALA A 1 350 ? 48.926 -4.354 -7.978 1.00 46.53 350 ALA A N 1
ATOM 2615 C CA . ALA A 1 350 ? 49.088 -2.948 -7.606 1.00 46.53 350 ALA A CA 1
ATOM 2616 C C . ALA A 1 350 ? 47.935 -2.017 -8.059 1.00 46.53 350 ALA A C 1
ATOM 2618 O O . ALA A 1 350 ? 47.312 -2.298 -9.085 1.00 46.53 350 ALA A O 1
ATOM 2619 N N . PRO A 1 351 ? 47.694 -0.890 -7.349 1.00 52.75 351 PRO A N 1
ATOM 2620 C CA . PRO A 1 351 ? 46.613 0.040 -7.666 1.00 52.75 351 PRO A CA 1
ATOM 2621 C C . PRO A 1 351 ? 46.719 0.499 -9.119 1.00 52.75 351 PRO A C 1
ATOM 2623 O O . PRO A 1 351 ? 47.748 1.027 -9.554 1.00 52.75 351 PRO A O 1
ATOM 2626 N N . ALA A 1 352 ? 45.669 0.223 -9.891 1.00 62.84 352 ALA A N 1
ATOM 2627 C CA . ALA A 1 352 ? 45.630 0.572 -11.295 1.00 62.84 352 ALA A CA 1
ATOM 2628 C C . ALA A 1 352 ? 45.576 2.096 -11.401 1.00 62.84 352 ALA A C 1
ATOM 2630 O O . ALA A 1 352 ? 44.653 2.707 -10.877 1.00 62.84 352 ALA A O 1
ATOM 2631 N N . GLY A 1 353 ? 46.563 2.708 -12.063 1.00 76.44 353 GLY A N 1
ATOM 2632 C CA . GLY A 1 353 ? 46.547 4.147 -12.332 1.00 76.44 353 GLY A CA 1
ATOM 2633 C C . GLY A 1 353 ? 45.279 4.590 -13.089 1.00 76.44 353 GLY A C 1
ATOM 2634 O O . GLY A 1 353 ? 44.447 3.755 -13.456 1.00 76.44 353 GLY A O 1
ATOM 2635 N N . PRO A 1 354 ? 45.128 5.895 -13.383 1.00 91.31 354 PRO A N 1
ATOM 2636 C CA . PRO A 1 354 ? 43.966 6.441 -14.091 1.00 91.31 354 PRO A CA 1
ATOM 2637 C C . PRO A 1 354 ? 43.969 6.028 -15.577 1.00 91.31 354 PRO A C 1
ATOM 2639 O O . PRO A 1 354 ? 44.238 6.821 -16.481 1.00 91.31 354 PRO A O 1
ATOM 2642 N N . THR A 1 355 ? 43.729 4.744 -15.829 1.00 94.19 355 THR A N 1
ATOM 2643 C CA . THR A 1 355 ? 43.654 4.104 -17.137 1.00 94.19 355 THR A CA 1
ATOM 2644 C C . THR A 1 355 ? 42.307 3.407 -17.294 1.00 94.19 355 THR A C 1
ATOM 2646 O O . THR A 1 355 ? 41.709 2.931 -16.330 1.00 94.19 355 THR A O 1
ATOM 2649 N N . THR A 1 356 ? 41.847 3.289 -18.539 1.00 94.12 356 THR A N 1
ATOM 2650 C CA . THR A 1 356 ? 40.616 2.560 -18.871 1.00 94.12 356 THR A CA 1
ATOM 2651 C C . THR A 1 356 ? 40.676 1.092 -18.446 1.00 94.12 356 THR A C 1
ATOM 2653 O O . THR A 1 356 ? 39.685 0.553 -17.967 1.00 94.12 356 THR A O 1
ATOM 2656 N N . GLU A 1 357 ? 41.840 0.449 -18.565 1.00 94.62 357 GLU A N 1
ATOM 2657 C CA . GLU A 1 357 ? 42.055 -0.928 -18.102 1.00 94.62 357 GLU A CA 1
ATOM 2658 C C . GLU A 1 357 ? 41.892 -1.057 -16.580 1.00 94.62 357 GLU A C 1
ATOM 2660 O O . GLU A 1 357 ? 41.290 -2.020 -16.102 1.00 94.62 357 GLU A O 1
ATOM 2665 N N . GLY A 1 358 ? 42.356 -0.057 -15.822 1.00 94.12 358 GLY A N 1
ATOM 2666 C CA . GLY A 1 358 ? 42.152 0.018 -14.378 1.00 94.12 358 GLY A CA 1
ATOM 2667 C C . GLY A 1 358 ? 40.680 0.113 -13.995 1.00 94.12 358 GLY A C 1
ATOM 2668 O O . GLY A 1 358 ? 40.210 -0.674 -13.174 1.00 94.12 358 GLY A O 1
ATOM 2669 N N . ALA A 1 359 ? 39.937 1.008 -14.653 1.00 96.50 359 ALA A N 1
ATOM 2670 C CA . ALA A 1 359 ? 38.495 1.146 -14.456 1.00 96.50 359 ALA A CA 1
ATOM 2671 C C . ALA A 1 359 ? 37.742 -0.153 -14.782 1.00 96.50 359 ALA A C 1
ATOM 2673 O O . ALA A 1 359 ? 36.904 -0.594 -13.999 1.00 96.50 359 ALA A O 1
ATOM 2674 N N . ILE A 1 360 ? 38.075 -0.795 -15.909 1.00 96.88 360 ILE A N 1
ATOM 2675 C CA . ILE A 1 360 ? 37.482 -2.073 -16.328 1.00 96.88 360 ILE A CA 1
ATOM 2676 C C . ILE A 1 360 ? 37.747 -3.166 -15.292 1.00 96.88 360 ILE A C 1
ATOM 2678 O O . ILE A 1 360 ? 36.820 -3.874 -14.907 1.00 96.88 360 ILE A O 1
ATOM 2682 N N . THR A 1 361 ? 38.991 -3.297 -14.830 1.00 96.62 361 THR A N 1
ATOM 2683 C CA . THR A 1 361 ? 39.377 -4.325 -13.853 1.00 96.62 361 THR A CA 1
ATOM 2684 C C . THR A 1 361 ? 38.614 -4.146 -12.545 1.00 96.62 361 THR A C 1
ATOM 2686 O O . THR A 1 361 ? 38.077 -5.107 -11.997 1.00 96.62 361 THR A O 1
ATOM 2689 N N . ARG A 1 362 ? 38.511 -2.906 -12.058 1.00 97.06 362 ARG A N 1
ATOM 2690 C CA . ARG A 1 362 ? 37.796 -2.599 -10.816 1.00 97.06 362 ARG A CA 1
ATOM 2691 C C . ARG A 1 362 ? 36.285 -2.782 -10.954 1.00 97.06 362 ARG A C 1
ATOM 2693 O O . ARG A 1 362 ? 35.655 -3.300 -10.041 1.00 97.06 362 ARG A O 1
ATOM 2700 N N . TYR A 1 363 ? 35.704 -2.449 -12.104 1.00 97.81 363 TYR A N 1
ATOM 2701 C CA . TYR A 1 363 ? 34.286 -2.713 -12.354 1.00 97.81 363 TYR A CA 1
ATOM 2702 C C . TYR A 1 363 ? 33.984 -4.214 -12.469 1.00 97.81 363 TYR A C 1
ATOM 2704 O O . TYR A 1 363 ? 32.962 -4.669 -11.972 1.00 97.81 363 TYR A O 1
ATOM 2712 N N . GLN A 1 364 ? 34.886 -5.020 -13.041 1.00 98.25 364 GLN A N 1
ATOM 2713 C CA . GLN A 1 364 ? 34.744 -6.482 -13.021 1.00 98.25 364 GLN A CA 1
ATOM 2714 C C . GLN A 1 364 ? 34.746 -7.036 -11.591 1.00 98.25 364 GLN A C 1
ATOM 2716 O O . GLN A 1 364 ? 33.919 -7.888 -11.289 1.00 98.25 364 GLN A O 1
ATOM 2721 N N . GLN A 1 365 ? 35.589 -6.507 -10.693 1.00 98.25 365 GLN A N 1
ATOM 2722 C CA . GLN A 1 365 ? 35.540 -6.869 -9.268 1.00 98.25 365 GLN A CA 1
ATOM 2723 C C . GLN A 1 365 ? 34.178 -6.547 -8.645 1.00 98.25 365 GLN A C 1
ATOM 2725 O O . GLN A 1 365 ? 33.649 -7.365 -7.898 1.00 98.25 365 GLN A O 1
ATOM 2730 N N . TYR A 1 366 ? 33.586 -5.398 -8.986 1.00 97.94 366 TYR A N 1
ATOM 2731 C CA . TYR A 1 366 ? 32.231 -5.058 -8.554 1.00 97.94 366 TYR A CA 1
ATOM 2732 C C . TYR A 1 366 ? 31.193 -6.057 -9.085 1.00 97.94 366 TYR A C 1
ATOM 2734 O O . TYR A 1 366 ? 30.408 -6.580 -8.300 1.00 97.94 366 TYR A O 1
ATOM 2742 N N . LEU A 1 367 ? 31.221 -6.401 -10.380 1.00 98.19 367 LEU A N 1
ATOM 2743 C CA . LEU A 1 367 ? 30.311 -7.405 -10.953 1.00 98.19 367 LEU A CA 1
ATOM 2744 C C . LEU A 1 367 ? 30.464 -8.771 -10.268 1.00 98.19 367 LEU A C 1
ATOM 2746 O O . LEU A 1 367 ? 29.468 -9.409 -9.935 1.00 98.19 367 LEU A O 1
ATOM 2750 N N . HIS A 1 368 ? 31.697 -9.202 -9.996 1.00 98.50 368 HIS A N 1
ATOM 2751 C CA . HIS A 1 368 ? 31.965 -10.462 -9.296 1.00 98.50 368 HIS A CA 1
ATOM 2752 C C . HIS A 1 368 ? 31.443 -10.424 -7.857 1.00 98.50 368 HIS A C 1
ATOM 2754 O O . HIS A 1 368 ? 30.865 -11.407 -7.397 1.00 98.50 368 HIS A O 1
ATOM 2760 N N . ALA A 1 369 ? 31.579 -9.286 -7.170 1.00 98.06 369 ALA A N 1
ATOM 2761 C CA . ALA A 1 369 ? 31.015 -9.077 -5.840 1.00 98.06 369 ALA A CA 1
ATOM 2762 C C . ALA A 1 369 ? 29.479 -9.146 -5.852 1.00 98.06 369 ALA A C 1
ATOM 2764 O O . ALA A 1 369 ? 28.902 -9.807 -4.991 1.00 98.06 369 ALA A O 1
ATOM 2765 N N . VAL A 1 370 ? 28.818 -8.577 -6.869 1.00 96.69 370 VAL A N 1
ATOM 2766 C CA . VAL A 1 370 ? 27.365 -8.728 -7.077 1.00 96.69 370 VAL A CA 1
ATOM 2767 C C . VAL A 1 370 ? 26.996 -10.203 -7.265 1.00 96.69 370 VAL A C 1
ATOM 2769 O O . VAL A 1 370 ? 26.086 -10.706 -6.605 1.00 96.69 370 VAL A O 1
ATOM 2772 N N . GLY A 1 371 ? 27.729 -10.932 -8.112 1.00 97.12 371 GLY A N 1
ATOM 2773 C CA . GLY A 1 371 ? 27.501 -12.364 -8.326 1.00 97.12 371 GLY A CA 1
ATOM 2774 C C . GLY A 1 371 ? 27.683 -13.208 -7.059 1.00 97.12 371 GLY A C 1
ATOM 2775 O O . GLY A 1 371 ? 26.933 -14.158 -6.833 1.00 97.12 371 GLY A O 1
ATOM 2776 N N . ALA A 1 372 ? 28.643 -12.838 -6.208 1.00 97.06 372 ALA A N 1
ATOM 2777 C CA . ALA A 1 372 ? 28.955 -13.515 -4.949 1.00 97.06 372 ALA A CA 1
ATOM 2778 C C . ALA A 1 372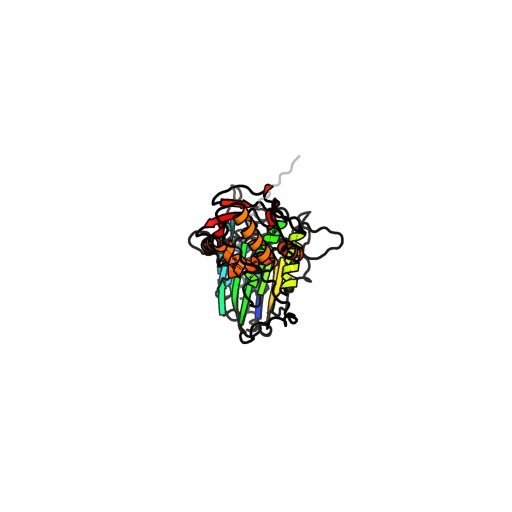 ? 28.116 -13.038 -3.750 1.00 97.06 372 ALA A C 1
ATOM 2780 O O . ALA A 1 372 ? 28.236 -13.617 -2.670 1.00 97.06 372 ALA A O 1
ATOM 2781 N N . ALA A 1 373 ? 27.279 -12.008 -3.927 1.00 94.75 373 ALA A N 1
ATOM 2782 C CA . ALA A 1 373 ? 26.599 -11.295 -2.844 1.00 94.75 373 ALA A CA 1
ATOM 2783 C C . ALA A 1 373 ? 27.561 -10.749 -1.761 1.00 94.75 373 ALA A C 1
ATOM 2785 O O . ALA A 1 373 ? 27.225 -10.710 -0.576 1.00 94.75 373 ALA A O 1
ATOM 2786 N N . ASP A 1 374 ? 28.759 -10.315 -2.162 1.00 97.75 374 ASP A N 1
ATOM 2787 C CA . ASP A 1 374 ? 29.745 -9.676 -1.286 1.00 97.75 374 ASP A CA 1
ATOM 2788 C C . ASP A 1 374 ? 29.432 -8.180 -1.124 1.00 97.75 374 ASP A C 1
ATOM 2790 O O . ASP A 1 374 ? 29.988 -7.312 -1.802 1.00 97.75 374 ASP A O 1
ATOM 2794 N N . VAL A 1 375 ? 28.510 -7.888 -0.204 1.00 95.38 375 VAL A N 1
ATOM 2795 C CA . VAL A 1 375 ? 28.040 -6.525 0.093 1.00 95.38 375 VAL A CA 1
ATOM 2796 C C . VAL A 1 375 ? 29.182 -5.597 0.514 1.00 95.38 375 VAL A C 1
ATOM 2798 O O . VAL A 1 375 ? 29.172 -4.426 0.145 1.00 95.38 375 VAL A O 1
ATOM 2801 N N . ALA A 1 376 ? 30.183 -6.100 1.240 1.00 97.12 376 ALA A N 1
ATOM 2802 C CA . ALA A 1 376 ? 31.295 -5.274 1.703 1.00 97.12 376 ALA A CA 1
ATOM 2803 C C . ALA A 1 376 ? 32.108 -4.741 0.516 1.00 97.12 376 ALA A C 1
ATOM 2805 O O . ALA A 1 376 ? 32.349 -3.538 0.421 1.00 97.12 376 ALA A O 1
ATOM 2806 N N . THR A 1 377 ? 32.447 -5.618 -0.431 1.00 97.75 377 THR A N 1
ATOM 2807 C CA . THR A 1 377 ? 33.183 -5.239 -1.645 1.00 97.75 377 THR A CA 1
ATOM 2808 C C . THR A 1 377 ? 32.335 -4.364 -2.571 1.00 97.75 377 THR A C 1
ATOM 2810 O O . THR A 1 377 ? 32.840 -3.409 -3.165 1.00 97.75 377 THR A O 1
ATOM 2813 N N . MET A 1 378 ? 31.031 -4.644 -2.684 1.00 97.31 378 MET A N 1
ATOM 2814 C CA . MET A 1 378 ? 30.105 -3.791 -3.438 1.00 97.31 378 MET A CA 1
ATOM 2815 C C . MET A 1 378 ? 30.089 -2.366 -2.882 1.00 97.31 378 MET A C 1
ATOM 2817 O O . MET A 1 378 ? 30.220 -1.418 -3.653 1.00 97.31 378 MET A O 1
ATOM 2821 N N . CYS A 1 379 ? 29.974 -2.212 -1.562 1.00 96.12 379 CYS A N 1
ATOM 2822 C CA . CYS A 1 379 ? 29.952 -0.910 -0.902 1.00 96.12 379 CYS A CA 1
ATOM 2823 C C . CYS A 1 379 ? 31.308 -0.201 -0.917 1.00 96.12 379 CYS A C 1
ATOM 2825 O O . CYS A 1 379 ? 31.342 1.020 -1.038 1.00 96.12 379 CYS A O 1
ATOM 2827 N N . GLU A 1 380 ? 32.422 -0.934 -0.877 1.00 97.19 380 GLU A N 1
ATOM 2828 C CA . GLU A 1 380 ? 33.760 -0.369 -1.084 1.00 97.19 380 GLU A CA 1
ATOM 2829 C C . GLU A 1 380 ? 33.870 0.278 -2.473 1.00 97.19 380 GLU A C 1
ATOM 2831 O O . GLU A 1 380 ? 34.225 1.449 -2.594 1.00 97.19 380 GLU A O 1
ATOM 2836 N N . ILE A 1 381 ? 33.519 -0.458 -3.532 1.00 97.38 381 ILE A N 1
ATOM 2837 C CA . ILE A 1 381 ? 33.698 0.008 -4.916 1.00 97.38 381 ILE A CA 1
ATOM 2838 C C . ILE A 1 381 ? 32.631 1.038 -5.314 1.00 97.38 381 ILE A C 1
ATOM 2840 O O . ILE A 1 381 ? 32.922 1.965 -6.072 1.00 97.38 381 ILE A O 1
ATOM 2844 N N . ALA A 1 382 ? 31.403 0.904 -4.814 1.00 95.94 382 ALA A N 1
ATOM 2845 C CA . ALA A 1 382 ? 30.304 1.829 -5.088 1.00 95.94 382 ALA A CA 1
ATOM 2846 C C . ALA A 1 382 ? 30.193 2.971 -4.071 1.00 95.94 382 ALA A C 1
ATOM 2848 O O . ALA A 1 382 ? 29.253 3.754 -4.161 1.00 95.94 382 ALA A O 1
ATOM 2849 N N . GLY A 1 383 ? 31.130 3.089 -3.124 1.00 92.06 383 GLY A N 1
ATOM 2850 C CA . GLY A 1 383 ? 31.042 4.000 -1.980 1.00 92.06 383 GLY A CA 1
ATOM 2851 C C . GLY A 1 383 ? 30.579 5.423 -2.319 1.00 92.06 383 GLY A C 1
ATOM 2852 O O . GLY A 1 383 ? 29.623 5.892 -1.705 1.00 92.06 383 GLY A O 1
ATOM 2853 N N . PRO A 1 384 ? 31.167 6.113 -3.316 1.00 92.12 384 PRO A N 1
ATOM 2854 C CA . PRO A 1 384 ? 30.712 7.443 -3.718 1.00 92.12 384 PRO A CA 1
ATOM 2855 C C . PRO A 1 384 ? 29.269 7.487 -4.246 1.00 92.12 384 PRO A C 1
ATOM 2857 O O . PRO A 1 384 ? 28.502 8.360 -3.838 1.00 92.12 384 PRO A O 1
ATOM 2860 N N . ALA A 1 385 ? 28.879 6.556 -5.125 1.00 90.19 385 ALA A N 1
ATOM 2861 C CA . ALA A 1 385 ? 27.508 6.471 -5.635 1.00 90.19 385 ALA A CA 1
ATOM 2862 C C . ALA A 1 385 ? 26.514 6.108 -4.521 1.00 90.19 385 ALA A C 1
ATOM 2864 O O . ALA A 1 385 ? 25.458 6.727 -4.400 1.00 90.19 385 ALA A O 1
ATOM 2865 N N . ALA A 1 386 ? 26.876 5.158 -3.660 1.00 89.50 386 ALA A N 1
ATOM 2866 C CA . ALA A 1 386 ? 26.050 4.732 -2.540 1.00 89.50 386 ALA A CA 1
ATOM 2867 C C . ALA A 1 386 ? 25.881 5.847 -1.500 1.00 89.50 386 ALA A C 1
ATOM 2869 O O . ALA A 1 386 ? 24.774 6.060 -1.015 1.00 89.50 386 ALA A O 1
ATOM 2870 N N . LYS A 1 387 ? 26.935 6.622 -1.209 1.00 90.38 387 LYS A N 1
ATOM 2871 C CA . LYS A 1 387 ? 26.840 7.772 -0.303 1.00 90.38 387 LYS A CA 1
ATOM 2872 C C . LYS A 1 387 ? 25.922 8.857 -0.860 1.00 90.38 387 LYS A C 1
ATOM 2874 O O . LYS A 1 387 ? 25.138 9.438 -0.117 1.00 90.38 387 LYS A O 1
ATOM 2879 N 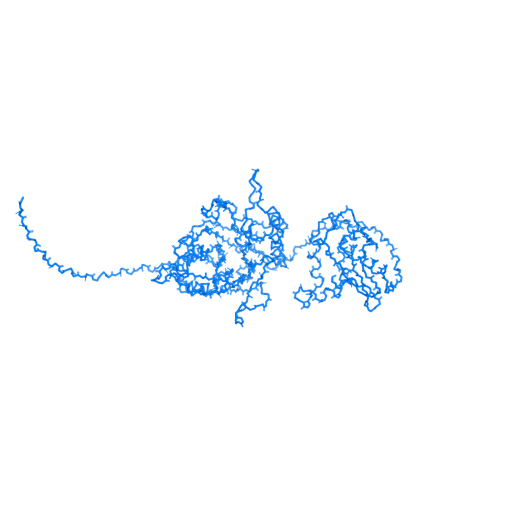N . ARG A 1 388 ? 25.989 9.105 -2.168 1.00 86.56 388 ARG A N 1
ATOM 2880 C CA . ARG A 1 388 ? 25.060 10.016 -2.839 1.00 86.56 388 ARG A CA 1
ATOM 2881 C C . ARG A 1 388 ? 23.614 9.530 -2.720 1.00 86.56 388 ARG A C 1
ATOM 2883 O O . ARG A 1 388 ? 22.754 10.326 -2.366 1.00 86.56 388 ARG A O 1
ATOM 2890 N N . ALA A 1 389 ? 23.354 8.247 -2.964 1.00 78.88 389 ALA A N 1
ATOM 2891 C CA . ALA A 1 389 ? 22.022 7.669 -2.794 1.00 78.88 389 ALA A CA 1
ATOM 2892 C C . ALA A 1 389 ? 21.538 7.772 -1.333 1.00 78.88 389 ALA A C 1
ATOM 2894 O O . ALA A 1 389 ? 20.390 8.133 -1.082 1.00 78.88 389 ALA A O 1
ATOM 2895 N N . GLU A 1 390 ? 22.415 7.532 -0.357 1.00 85.81 390 GLU A N 1
ATOM 2896 C CA . GLU A 1 390 ? 22.114 7.723 1.066 1.00 85.81 390 GLU A CA 1
ATOM 2897 C C . GLU A 1 390 ? 21.702 9.173 1.369 1.00 85.81 390 GLU A C 1
ATOM 2899 O O . GLU A 1 390 ? 20.682 9.390 2.022 1.00 85.81 390 GLU A O 1
ATOM 2904 N N . ASP A 1 391 ? 22.444 10.159 0.852 1.00 83.56 391 ASP A N 1
ATOM 2905 C CA . ASP A 1 391 ? 22.135 11.591 1.005 1.00 83.56 391 ASP A CA 1
ATOM 2906 C C . ASP A 1 391 ? 20.816 11.990 0.313 1.00 83.56 391 ASP A C 1
ATOM 2908 O O . ASP A 1 391 ? 20.154 12.942 0.730 1.00 83.56 391 ASP A O 1
ATOM 2912 N N . GLU A 1 392 ? 20.414 11.245 -0.718 1.00 78.69 392 GLU A N 1
ATOM 2913 C CA . GLU A 1 392 ? 19.125 11.365 -1.412 1.00 78.69 392 GLU A CA 1
ATOM 2914 C C . GLU A 1 392 ? 17.987 10.595 -0.707 1.00 78.69 392 GLU A C 1
ATOM 2916 O O . GLU A 1 392 ? 16.843 10.628 -1.160 1.00 78.69 392 GLU A O 1
ATOM 2921 N N . GLY A 1 393 ? 18.268 9.954 0.433 1.00 80.56 393 GLY A N 1
ATOM 2922 C CA . GLY A 1 393 ? 17.275 9.309 1.295 1.00 80.56 393 GLY A CA 1
ATOM 2923 C C . GLY A 1 393 ? 17.088 7.808 1.067 1.00 80.56 393 GLY A C 1
ATOM 2924 O O . GLY A 1 393 ? 16.183 7.229 1.661 1.00 80.56 393 GLY A O 1
ATOM 2925 N N . PHE A 1 394 ? 17.929 7.155 0.256 1.00 71.75 394 PHE A N 1
ATOM 2926 C CA . PHE A 1 394 ? 17.849 5.701 0.041 1.00 71.75 394 PHE A CA 1
ATOM 2927 C C . PHE A 1 394 ? 18.352 4.882 1.241 1.00 71.75 394 PHE A C 1
ATOM 2929 O O . PHE A 1 394 ? 17.986 3.719 1.378 1.00 71.75 394 PHE A O 1
ATOM 2936 N N . GLY A 1 395 ? 19.147 5.487 2.128 1.00 84.69 395 GLY A N 1
ATOM 2937 C CA . GLY A 1 395 ? 19.738 4.831 3.296 1.00 84.69 395 GLY A CA 1
ATOM 2938 C C . GLY A 1 395 ? 21.137 4.242 3.047 1.00 84.69 395 GLY A C 1
ATOM 2939 O O . GLY A 1 395 ? 21.663 4.342 1.937 1.00 84.69 395 GLY A O 1
ATOM 2940 N N . PRO A 1 396 ? 21.774 3.667 4.086 1.00 92.38 396 PRO A N 1
ATOM 2941 C CA . PRO A 1 396 ? 23.153 3.183 4.012 1.00 92.38 396 PRO A CA 1
ATOM 2942 C C . PRO A 1 396 ? 23.345 2.052 2.996 1.00 92.38 396 PRO A C 1
ATOM 2944 O O . PRO A 1 396 ? 22.464 1.207 2.803 1.00 92.38 396 PRO A O 1
ATOM 2947 N N . CYS A 1 397 ? 24.534 1.986 2.393 1.00 93.25 397 CYS A N 1
ATOM 2948 C CA . CYS A 1 397 ? 24.870 0.992 1.372 1.00 93.25 397 CYS A CA 1
ATOM 2949 C C . CYS A 1 397 ? 24.647 -0.454 1.843 1.00 93.25 397 CYS A C 1
ATOM 2951 O O . CYS A 1 397 ? 24.056 -1.270 1.138 1.00 93.25 397 CYS A O 1
ATOM 2953 N N . GLU A 1 398 ? 25.071 -0.775 3.063 1.00 93.44 398 GLU A N 1
ATOM 2954 C CA . GLU A 1 398 ? 25.011 -2.128 3.618 1.00 93.44 398 GLU A CA 1
ATOM 2955 C C . GLU A 1 398 ? 23.575 -2.614 3.845 1.00 93.44 398 GLU A C 1
ATOM 2957 O O . GLU A 1 398 ? 23.339 -3.820 3.907 1.00 93.44 398 GLU A O 1
ATOM 2962 N N . GLN A 1 399 ? 22.618 -1.689 3.957 1.00 80.44 399 GLN A N 1
ATOM 2963 C CA . GLN A 1 399 ? 21.196 -2.001 4.108 1.00 80.44 399 GLN A CA 1
ATOM 2964 C C . GLN A 1 399 ? 20.498 -2.120 2.751 1.00 80.44 399 GLN A C 1
ATOM 2966 O O . GLN A 1 399 ? 19.647 -2.987 2.567 1.00 80.44 399 GLN A O 1
ATOM 2971 N N . THR A 1 400 ? 20.886 -1.288 1.785 1.00 82.44 400 THR A N 1
ATOM 2972 C CA . THR A 1 400 ? 20.233 -1.198 0.471 1.00 82.44 400 THR A CA 1
ATOM 2973 C C . THR A 1 400 ? 20.771 -2.207 -0.544 1.00 82.44 400 THR A C 1
ATOM 2975 O O . THR A 1 400 ? 20.011 -2.733 -1.357 1.00 82.44 400 THR A O 1
ATOM 2978 N N . MET A 1 401 ? 22.058 -2.559 -0.492 1.00 90.56 401 MET A N 1
ATOM 2979 C CA . MET A 1 401 ? 22.660 -3.514 -1.433 1.00 90.56 401 MET A CA 1
ATOM 2980 C C . MET A 1 401 ? 22.070 -4.932 -1.362 1.00 90.56 401 MET A C 1
ATOM 2982 O O . MET A 1 401 ? 21.859 -5.520 -2.424 1.00 90.56 401 MET A O 1
ATOM 2986 N N . PRO A 1 402 ? 21.733 -5.503 -0.186 1.00 87.00 402 PRO A N 1
ATOM 2987 C CA . PRO A 1 402 ? 20.976 -6.755 -0.122 1.00 87.00 402 PRO A CA 1
ATOM 2988 C C . PRO A 1 402 ? 19.642 -6.702 -0.878 1.00 87.00 402 PRO A C 1
ATOM 2990 O O . PRO A 1 402 ? 19.263 -7.683 -1.520 1.00 87.00 402 PRO A O 1
ATOM 2993 N N . VAL A 1 403 ? 18.956 -5.554 -0.850 1.00 77.06 403 VAL A N 1
ATOM 2994 C CA . VAL A 1 403 ? 17.714 -5.338 -1.604 1.00 77.06 403 VAL A CA 1
ATOM 2995 C C . VAL A 1 403 ? 18.011 -5.312 -3.103 1.00 77.06 403 VAL A C 1
ATOM 2997 O O . VAL A 1 403 ? 17.375 -6.047 -3.855 1.00 77.06 403 VAL A O 1
ATOM 3000 N N . ALA A 1 404 ? 19.030 -4.570 -3.545 1.00 84.31 404 ALA A N 1
ATOM 3001 C CA . ALA A 1 404 ? 19.445 -4.549 -4.951 1.00 84.31 404 ALA A CA 1
ATOM 3002 C C . ALA A 1 404 ? 19.839 -5.947 -5.471 1.00 84.31 404 ALA A C 1
ATOM 3004 O O . ALA A 1 404 ? 19.503 -6.320 -6.594 1.00 84.31 404 ALA A O 1
ATOM 3005 N N . LEU A 1 405 ? 20.481 -6.774 -4.638 1.00 88.44 405 LEU A N 1
ATOM 3006 C CA . LEU A 1 405 ? 20.826 -8.159 -4.979 1.00 88.44 405 LEU A CA 1
ATOM 3007 C C . LEU A 1 405 ? 19.599 -9.043 -5.238 1.00 88.44 405 LEU A C 1
ATOM 3009 O O . LEU A 1 405 ? 19.707 -10.011 -5.992 1.00 88.44 405 LEU A O 1
ATOM 3013 N N . SER A 1 406 ? 18.446 -8.722 -4.645 1.00 79.56 406 SER A N 1
ATOM 3014 C CA . SER A 1 406 ? 17.195 -9.460 -4.867 1.00 79.56 406 SER A CA 1
ATOM 3015 C C . SER A 1 406 ? 16.597 -9.237 -6.261 1.00 79.56 406 SER A C 1
ATOM 3017 O O . SER A 1 406 ? 15.790 -10.045 -6.714 1.00 79.56 406 SER A O 1
ATOM 3019 N N . MET A 1 407 ? 17.038 -8.190 -6.969 1.00 82.62 407 MET A N 1
ATOM 3020 C CA . MET A 1 407 ? 16.600 -7.890 -8.336 1.00 82.62 407 MET A CA 1
ATOM 3021 C C . MET A 1 407 ? 17.244 -8.813 -9.381 1.00 82.62 407 MET A C 1
ATOM 3023 O O . MET A 1 407 ? 16.746 -8.905 -10.501 1.00 82.62 407 MET A O 1
ATOM 3027 N N . PHE A 1 408 ? 18.327 -9.515 -9.028 1.00 89.00 408 PHE A N 1
ATOM 3028 C CA . PHE A 1 408 ? 19.006 -10.455 -9.917 1.00 89.00 408 PHE A CA 1
ATOM 3029 C C . PHE A 1 408 ? 18.514 -11.885 -9.694 1.00 89.00 408 PHE A C 1
ATOM 3031 O O . PHE A 1 408 ? 18.550 -12.413 -8.577 1.00 89.00 408 PHE A O 1
ATOM 3038 N N . SER A 1 409 ? 18.152 -12.569 -10.780 1.00 90.81 409 SER A N 1
ATOM 3039 C CA . SER A 1 409 ? 17.843 -13.997 -10.724 1.00 90.81 409 SER A CA 1
ATOM 3040 C C . SER A 1 409 ? 19.064 -14.818 -10.267 1.00 90.81 409 SER A C 1
ATOM 3042 O O . SER A 1 409 ? 20.213 -14.376 -10.408 1.00 90.81 409 SER A O 1
ATOM 3044 N N . PRO A 1 410 ? 18.873 -16.043 -9.743 1.00 90.62 410 PRO A N 1
ATOM 3045 C CA . PRO A 1 410 ? 19.985 -16.944 -9.437 1.00 90.62 410 PRO A CA 1
ATOM 3046 C C . PRO A 1 410 ? 20.925 -17.174 -10.632 1.00 90.62 410 PRO A C 1
ATOM 3048 O O . PRO A 1 410 ? 22.146 -17.205 -10.461 1.00 90.62 410 PRO A O 1
ATOM 3051 N N . GLU A 1 411 ? 20.378 -17.285 -11.844 1.00 92.19 411 GLU A N 1
ATOM 3052 C CA . GLU A 1 411 ? 21.140 -17.441 -13.087 1.00 92.19 411 GLU A CA 1
ATOM 3053 C C . GLU A 1 411 ? 21.940 -16.180 -13.418 1.00 92.19 411 GLU A C 1
ATOM 3055 O O . GLU A 1 411 ? 23.111 -16.285 -13.781 1.00 92.19 411 GLU A O 1
ATOM 3060 N N . GLN A 1 412 ? 21.344 -14.994 -13.251 1.00 95.38 412 GLN A N 1
ATOM 3061 C CA . GLN A 1 412 ? 22.035 -13.719 -13.450 1.00 95.38 412 GLN A CA 1
ATOM 3062 C C . GLN A 1 412 ? 23.190 -13.549 -12.461 1.00 95.38 412 GLN A C 1
ATOM 3064 O O . GLN A 1 412 ? 24.304 -13.256 -12.886 1.00 95.38 412 GLN A O 1
ATOM 3069 N N . ARG A 1 413 ? 22.975 -13.806 -11.165 1.00 96.00 413 ARG A N 1
ATOM 3070 C CA . ARG A 1 413 ? 24.055 -13.739 -10.163 1.00 96.00 413 ARG A CA 1
ATOM 3071 C C . ARG A 1 413 ? 25.170 -14.733 -10.461 1.00 96.00 413 ARG A C 1
ATOM 3073 O O . ARG A 1 413 ? 26.339 -14.369 -10.421 1.00 96.00 413 ARG A O 1
ATOM 3080 N N . THR A 1 414 ? 24.818 -15.958 -10.850 1.00 96.44 414 THR A N 1
ATOM 3081 C CA . THR A 1 414 ? 25.811 -16.965 -11.251 1.00 96.44 414 THR A CA 1
ATOM 3082 C C . THR A 1 414 ? 26.629 -16.495 -12.454 1.00 96.44 414 THR A C 1
ATOM 3084 O O . THR A 1 414 ? 27.847 -16.628 -12.449 1.00 96.44 414 THR A O 1
ATOM 3087 N N . ALA A 1 415 ? 25.986 -15.899 -13.461 1.00 97.25 415 ALA A N 1
ATOM 3088 C CA . ALA A 1 415 ? 26.658 -15.361 -14.643 1.00 97.25 415 ALA A CA 1
ATOM 3089 C C . ALA A 1 415 ? 27.531 -14.127 -14.346 1.00 97.25 415 ALA A C 1
ATOM 3091 O O . ALA A 1 415 ? 28.415 -13.797 -15.130 1.00 97.25 415 ALA A O 1
ATOM 3092 N N . LEU A 1 416 ? 27.289 -13.427 -13.236 1.00 98.06 416 LEU A N 1
ATOM 3093 C CA . LEU A 1 416 ? 28.123 -12.307 -12.805 1.00 98.06 416 LEU A CA 1
ATOM 3094 C C . LEU A 1 416 ? 29.415 -12.753 -12.116 1.00 98.06 416 LEU A C 1
ATOM 3096 O O . LEU A 1 416 ? 30.353 -11.968 -12.079 1.00 98.06 416 LEU A O 1
ATOM 3100 N N . LEU A 1 417 ? 29.515 -13.998 -11.636 1.00 97.25 417 LEU A N 1
ATOM 3101 C CA . LEU A 1 417 ? 30.732 -14.519 -10.992 1.00 97.25 417 LEU A CA 1
ATOM 3102 C C . LEU A 1 417 ? 31.940 -14.591 -11.937 1.00 97.25 417 LEU A C 1
ATOM 3104 O O . LEU A 1 417 ? 33.078 -14.541 -11.475 1.00 97.25 417 LEU A O 1
ATOM 3108 N N . ASP A 1 418 ? 31.704 -14.732 -13.242 1.00 95.81 418 ASP A N 1
ATOM 3109 C CA . ASP A 1 418 ? 32.738 -14.803 -14.279 1.00 95.81 418 ASP A CA 1
ATOM 3110 C C . ASP A 1 418 ? 32.588 -13.713 -15.353 1.00 95.81 418 ASP A C 1
ATOM 3112 O O . ASP A 1 418 ? 33.250 -13.757 -16.396 1.00 95.81 418 ASP A O 1
ATOM 3116 N N . ALA A 1 419 ? 31.751 -12.702 -15.090 1.00 97.69 419 ALA A N 1
ATOM 3117 C CA . ALA A 1 419 ? 31.497 -11.627 -16.033 1.00 97.69 419 ALA A CA 1
ATOM 3118 C C . ALA A 1 419 ? 32.781 -10.859 -16.375 1.00 97.69 419 ALA A C 1
ATOM 3120 O O . ALA A 1 419 ? 33.613 -10.536 -15.525 1.00 97.69 419 ALA A O 1
ATOM 3121 N N . THR A 1 420 ? 32.923 -10.523 -17.653 1.00 98.44 420 THR A N 1
ATOM 3122 C CA . THR A 1 420 ? 34.007 -9.688 -18.180 1.00 98.44 420 THR A CA 1
ATOM 3123 C C . THR A 1 420 ? 33.429 -8.454 -18.863 1.00 98.44 420 THR A C 1
ATOM 3125 O O . THR A 1 420 ? 32.224 -8.344 -19.072 1.00 98.44 420 THR A O 1
ATOM 3128 N N . VAL A 1 421 ? 34.283 -7.502 -19.225 1.00 98.12 421 VAL A N 1
ATOM 3129 C CA . VAL A 1 421 ? 33.890 -6.262 -19.908 1.00 98.12 421 VAL A CA 1
ATOM 3130 C C . VAL A 1 421 ? 34.668 -6.167 -21.207 1.00 98.12 421 VAL A C 1
ATOM 3132 O O . VAL A 1 421 ? 35.884 -6.339 -21.216 1.00 98.12 421 VAL A O 1
ATOM 3135 N N . ASP A 1 422 ? 33.961 -5.889 -22.296 1.00 97.62 422 ASP A N 1
ATOM 3136 C CA . ASP A 1 422 ? 34.505 -5.658 -23.627 1.00 97.62 422 ASP A CA 1
ATOM 3137 C C . ASP A 1 422 ? 35.145 -4.264 -23.730 1.00 97.62 422 ASP A C 1
ATOM 3139 O O . ASP A 1 422 ? 34.413 -3.273 -23.838 1.00 97.62 422 ASP A O 1
ATOM 3143 N N . PRO A 1 423 ? 36.486 -4.144 -23.773 1.00 96.44 423 PRO A N 1
ATOM 3144 C CA . PRO A 1 423 ? 37.139 -2.838 -23.789 1.00 96.44 423 PRO A CA 1
ATOM 3145 C C . PRO A 1 423 ? 36.790 -2.010 -25.031 1.00 96.44 423 PRO A C 1
ATOM 3147 O O . PRO A 1 423 ? 36.835 -0.786 -24.979 1.00 96.44 423 PRO A O 1
ATOM 3150 N N . ALA A 1 424 ? 36.406 -2.653 -26.142 1.00 96.81 424 ALA A N 1
ATOM 3151 C CA . ALA A 1 424 ? 36.054 -1.963 -27.383 1.00 96.81 424 ALA A CA 1
ATOM 3152 C C . ALA A 1 424 ? 34.712 -1.214 -27.307 1.00 96.81 424 ALA A C 1
ATOM 3154 O O . ALA A 1 424 ? 34.424 -0.387 -28.171 1.00 96.81 424 ALA A O 1
ATOM 3155 N N . LYS A 1 425 ? 33.885 -1.510 -26.297 1.00 96.00 425 LYS A N 1
ATOM 3156 C CA . LYS A 1 425 ? 32.578 -0.873 -26.068 1.00 96.00 425 LYS A CA 1
ATOM 3157 C C . LYS A 1 425 ? 32.596 0.148 -24.931 1.00 96.00 425 LYS A C 1
ATOM 3159 O O . LYS A 1 425 ? 31.588 0.807 -24.692 1.00 96.00 425 LYS A O 1
ATOM 3164 N N . VAL A 1 426 ? 33.720 0.265 -24.233 1.00 97.06 426 VAL A N 1
ATOM 3165 C CA . VAL A 1 426 ? 33.915 1.217 -23.141 1.00 97.06 426 VAL A CA 1
ATOM 3166 C C . VAL A 1 426 ? 34.301 2.574 -23.721 1.00 97.06 426 VAL A C 1
ATOM 3168 O O . VAL A 1 426 ? 35.110 2.662 -24.645 1.00 97.06 426 VAL A O 1
ATOM 3171 N N . ALA A 1 427 ? 33.716 3.641 -23.184 1.00 93.00 427 ALA A N 1
ATOM 3172 C CA . ALA A 1 427 ? 33.973 5.010 -23.615 1.00 93.00 427 ALA A CA 1
ATOM 3173 C C . ALA A 1 427 ? 34.660 5.817 -22.505 1.00 93.00 427 ALA A C 1
ATOM 3175 O O . ALA A 1 427 ? 34.482 5.549 -21.321 1.00 93.00 427 ALA A O 1
ATOM 3176 N N . GLY A 1 428 ? 35.423 6.842 -22.886 1.00 87.44 428 GLY A N 1
ATOM 3177 C CA . GLY A 1 428 ? 36.142 7.710 -21.946 1.00 87.44 428 GLY A CA 1
ATOM 3178 C C . GLY A 1 428 ? 37.638 7.404 -21.856 1.00 87.44 428 GLY A C 1
ATOM 3179 O O . GLY A 1 428 ? 38.215 6.776 -22.744 1.00 87.44 428 GLY A O 1
ATOM 3180 N N . GLY A 1 429 ? 38.278 7.906 -20.801 1.00 82.88 429 GLY A N 1
ATOM 3181 C CA . GLY A 1 429 ? 39.720 7.816 -20.585 1.00 82.88 429 GLY A CA 1
ATOM 3182 C C . GLY A 1 429 ? 40.212 8.828 -19.548 1.00 82.88 429 GLY A C 1
ATOM 3183 O O . GLY A 1 429 ? 39.521 9.790 -19.216 1.00 82.88 429 GLY A O 1
ATOM 3184 N N . GLY A 1 430 ? 41.420 8.616 -19.025 1.00 87.75 430 GLY A N 1
ATOM 3185 C CA . GLY A 1 430 ? 41.944 9.420 -17.920 1.00 87.75 430 GLY A CA 1
ATOM 3186 C C . GLY A 1 430 ? 41.268 9.045 -16.603 1.00 87.75 430 GLY A C 1
ATOM 3187 O O . GLY A 1 430 ? 41.347 7.895 -16.190 1.00 87.75 430 GLY A O 1
ATOM 3188 N N . THR A 1 431 ? 40.616 10.001 -15.942 1.00 93.31 431 THR A N 1
ATOM 3189 C CA . THR A 1 431 ? 40.022 9.825 -14.603 1.00 93.31 431 THR A CA 1
ATOM 3190 C C . THR A 1 431 ? 38.546 9.433 -14.614 1.00 93.31 431 THR A C 1
ATOM 3192 O O . THR A 1 431 ? 37.972 9.271 -13.544 1.00 93.31 431 THR A O 1
ATOM 3195 N N . THR A 1 432 ? 37.916 9.289 -15.784 1.00 96.00 432 THR A N 1
ATOM 3196 C CA . THR A 1 432 ? 36.500 8.903 -15.896 1.00 96.00 432 THR A CA 1
ATOM 3197 C C . THR A 1 432 ? 36.285 7.979 -17.088 1.00 96.00 432 THR A C 1
ATOM 3199 O O . THR A 1 432 ? 36.779 8.234 -18.192 1.00 96.00 432 THR A O 1
ATOM 3202 N N . VAL A 1 433 ? 35.542 6.897 -16.871 1.00 97.50 433 VAL A N 1
ATOM 3203 C CA . VAL A 1 433 ? 35.301 5.833 -17.850 1.00 97.50 433 VAL A CA 1
ATOM 3204 C C . VAL A 1 433 ? 33.846 5.387 -17.756 1.00 97.50 433 VAL A C 1
ATOM 3206 O O . VAL A 1 433 ? 33.370 5.051 -16.680 1.00 97.50 433 VAL A O 1
ATOM 3209 N N . ARG A 1 434 ? 33.138 5.352 -18.886 1.00 97.44 434 ARG A N 1
ATOM 3210 C CA . ARG A 1 434 ? 31.757 4.872 -18.986 1.00 97.44 434 ARG A CA 1
ATOM 3211 C C . ARG A 1 434 ? 31.730 3.452 -19.534 1.00 97.44 434 ARG A C 1
ATOM 3213 O O . ARG A 1 434 ? 32.234 3.197 -20.632 1.00 97.44 434 ARG A O 1
ATOM 3220 N N . ILE A 1 435 ? 31.103 2.552 -18.793 1.00 97.81 435 ILE A N 1
ATOM 3221 C CA . ILE A 1 435 ? 30.970 1.133 -19.111 1.00 97.81 435 ILE A CA 1
ATOM 3222 C C . ILE A 1 435 ? 29.481 0.848 -19.341 1.00 97.81 435 ILE A C 1
ATOM 3224 O O . ILE A 1 435 ? 28.734 0.700 -18.378 1.00 97.81 435 ILE A O 1
ATOM 3228 N N . PRO A 1 436 ? 29.013 0.805 -20.600 1.00 97.00 436 PRO A N 1
ATOM 3229 C CA . PRO A 1 436 ? 27.610 0.513 -20.866 1.00 97.00 436 PRO A CA 1
ATOM 3230 C C . PRO A 1 436 ? 27.278 -0.944 -20.523 1.00 97.00 436 PRO A C 1
ATOM 3232 O O . PRO A 1 436 ? 28.135 -1.814 -20.700 1.00 97.00 436 PRO A O 1
ATOM 3235 N N . ALA A 1 437 ? 26.030 -1.247 -20.149 1.00 95.50 437 ALA A N 1
ATOM 3236 C CA . ALA A 1 437 ? 25.605 -2.628 -19.847 1.00 95.50 437 ALA A CA 1
ATOM 3237 C C . ALA A 1 437 ? 25.949 -3.606 -20.987 1.00 95.50 437 ALA A C 1
ATOM 3239 O O . ALA A 1 437 ? 26.418 -4.720 -20.766 1.00 95.50 437 ALA A O 1
ATOM 3240 N N . ALA A 1 438 ? 25.814 -3.151 -22.237 1.00 94.81 438 ALA A N 1
ATOM 3241 C CA . ALA A 1 438 ? 26.129 -3.930 -23.436 1.00 94.81 438 ALA A CA 1
ATOM 3242 C C . ALA A 1 438 ? 27.630 -4.264 -23.614 1.00 94.81 438 ALA A C 1
ATOM 3244 O O . ALA A 1 438 ? 27.987 -5.026 -24.526 1.00 94.81 438 ALA A O 1
ATOM 3245 N N . ALA A 1 439 ? 28.518 -3.670 -22.808 1.00 97.31 439 ALA A N 1
ATOM 3246 C CA . ALA A 1 439 ? 29.929 -4.037 -22.720 1.00 97.31 439 ALA A CA 1
ATOM 3247 C C . ALA A 1 439 ? 30.163 -5.258 -21.822 1.00 97.31 439 ALA A C 1
ATOM 3249 O O . ALA A 1 439 ? 31.185 -5.921 -21.992 1.00 97.31 439 ALA A O 1
ATOM 3250 N N . VAL A 1 440 ? 29.239 -5.592 -20.919 1.00 98.12 440 VAL A N 1
ATOM 3251 C CA . VAL A 1 440 ? 29.359 -6.759 -20.040 1.00 98.12 440 VAL A CA 1
ATOM 3252 C C . VAL A 1 440 ? 29.142 -8.044 -20.843 1.00 98.12 440 VAL A C 1
ATOM 3254 O O . VAL A 1 440 ? 28.186 -8.182 -21.607 1.00 98.12 440 VAL A O 1
ATOM 3257 N N . ARG A 1 441 ? 30.065 -8.993 -20.691 1.00 98.00 441 ARG A N 1
ATOM 3258 C CA . ARG A 1 441 ? 30.045 -10.321 -21.308 1.00 98.00 441 ARG A CA 1
ATOM 3259 C C . ARG A 1 441 ? 29.950 -11.370 -20.208 1.00 98.00 441 ARG A C 1
ATOM 3261 O O . ARG A 1 441 ? 30.877 -11.507 -19.415 1.00 98.00 441 ARG A O 1
ATOM 3268 N N . ALA A 1 442 ? 28.853 -12.111 -20.207 1.00 97.25 442 ALA A N 1
ATOM 3269 C CA . ALA A 1 442 ? 28.538 -13.143 -19.229 1.00 97.25 442 ALA A CA 1
ATOM 3270 C C . ALA A 1 442 ? 27.746 -14.280 -19.899 1.00 97.25 442 ALA A C 1
ATOM 3272 O O . ALA A 1 442 ? 27.390 -14.185 -21.078 1.00 97.25 442 ALA A O 1
ATOM 3273 N N . ALA A 1 443 ? 27.451 -15.349 -19.156 1.00 94.94 443 ALA A N 1
ATOM 3274 C CA . ALA A 1 443 ? 26.635 -16.465 -19.649 1.00 94.94 443 ALA A CA 1
ATOM 3275 C C . ALA A 1 443 ? 25.187 -16.060 -20.003 1.00 94.94 443 ALA A C 1
ATOM 3277 O O . ALA A 1 443 ? 24.539 -16.723 -20.814 1.00 94.94 443 ALA A O 1
ATOM 3278 N N . VAL A 1 444 ? 24.697 -14.955 -19.433 1.00 93.25 444 VAL A N 1
ATOM 3279 C CA . VAL A 1 444 ? 23.426 -14.312 -19.789 1.00 93.25 444 VAL A CA 1
ATOM 3280 C C . VAL A 1 444 ? 23.686 -12.934 -20.395 1.00 93.25 444 VAL A C 1
ATOM 3282 O O . VAL A 1 444 ? 24.715 -12.308 -20.142 1.00 93.25 444 VAL A O 1
ATOM 3285 N N . THR A 1 445 ? 22.757 -12.456 -21.223 1.00 92.19 445 THR A N 1
ATOM 3286 C CA . THR A 1 445 ? 22.835 -11.096 -21.771 1.00 92.19 445 THR A CA 1
ATOM 3287 C C . THR A 1 445 ? 22.215 -10.120 -20.786 1.00 92.19 445 THR A C 1
ATOM 3289 O O . THR A 1 445 ? 21.046 -10.272 -20.446 1.00 92.19 445 THR A O 1
ATOM 3292 N N . PHE A 1 446 ? 22.986 -9.115 -20.378 1.00 91.44 446 PHE A N 1
ATOM 3293 C CA . PHE A 1 446 ? 22.502 -8.007 -19.564 1.00 91.44 446 PHE A CA 1
ATOM 3294 C C . PHE A 1 446 ? 22.139 -6.808 -20.441 1.00 91.44 446 PHE A C 1
ATOM 3296 O O . PHE A 1 446 ? 22.818 -6.490 -21.422 1.00 91.44 446 PHE A O 1
ATOM 3303 N N . THR A 1 447 ? 21.055 -6.142 -20.076 1.00 87.44 447 THR A N 1
ATOM 3304 C CA . THR A 1 447 ? 20.569 -4.902 -20.679 1.00 87.44 447 THR A CA 1
ATOM 3305 C C . THR A 1 447 ? 20.776 -3.729 -19.723 1.00 87.44 447 THR A C 1
ATOM 3307 O O . THR A 1 447 ? 21.118 -3.909 -18.553 1.00 87.44 447 THR A O 1
ATOM 3310 N N . SER A 1 448 ? 20.539 -2.506 -20.202 1.00 81.25 448 SER A N 1
ATOM 3311 C CA . SER A 1 448 ? 20.590 -1.316 -19.347 1.00 81.25 448 SER A CA 1
ATOM 3312 C C . SER A 1 448 ? 19.555 -1.348 -18.219 1.00 81.25 448 SER A C 1
ATOM 3314 O O . SER A 1 448 ? 19.769 -0.691 -17.212 1.00 81.25 448 SER A O 1
ATOM 3316 N N . SER A 1 449 ? 18.454 -2.098 -18.357 1.00 73.12 449 SER A N 1
ATOM 3317 C CA . SER A 1 449 ? 17.492 -2.286 -17.263 1.00 73.12 449 SER A CA 1
ATOM 3318 C C . SER A 1 449 ? 17.956 -3.285 -16.202 1.00 73.12 449 SER A C 1
ATOM 3320 O O . SER A 1 449 ? 17.403 -3.263 -15.111 1.00 73.12 449 SER A O 1
ATOM 3322 N N . ASP A 1 450 ? 18.944 -4.140 -16.498 1.00 87.00 450 ASP A N 1
ATOM 3323 C CA . ASP A 1 450 ? 19.468 -5.110 -15.527 1.00 87.00 450 ASP A CA 1
ATOM 3324 C C . ASP A 1 450 ? 20.638 -4.537 -14.710 1.00 87.00 450 ASP A C 1
ATOM 3326 O O . ASP A 1 450 ? 20.658 -4.663 -13.493 1.00 87.00 450 ASP A O 1
ATOM 3330 N N . LEU A 1 451 ? 21.631 -3.928 -15.378 1.00 88.88 451 LEU A N 1
ATOM 3331 C CA . LEU A 1 451 ? 22.876 -3.453 -14.742 1.00 88.88 451 LEU A CA 1
ATOM 3332 C C . LEU A 1 451 ? 23.060 -1.929 -14.760 1.00 88.88 451 LEU A C 1
ATOM 3334 O O . LEU A 1 451 ? 23.954 -1.426 -14.085 1.00 88.88 451 LEU A O 1
ATOM 3338 N N . GLY A 1 452 ? 22.266 -1.199 -15.549 1.00 89.31 452 GLY A N 1
ATOM 3339 C CA . GLY A 1 452 ? 22.547 0.204 -15.855 1.00 89.31 452 GLY A CA 1
ATOM 3340 C C . GLY A 1 452 ? 23.802 0.399 -16.719 1.00 89.31 452 GLY A C 1
ATOM 3341 O O . GLY A 1 452 ? 24.556 -0.532 -17.007 1.00 89.31 452 GLY A O 1
ATOM 3342 N N . ASP A 1 453 ? 24.019 1.633 -17.168 1.00 93.06 453 ASP A N 1
ATOM 3343 C CA . ASP A 1 453 ? 25.329 2.052 -17.668 1.00 93.06 453 ASP A CA 1
ATOM 3344 C C . ASP A 1 453 ? 26.120 2.597 -16.481 1.00 93.06 453 ASP A C 1
ATOM 3346 O O . ASP A 1 453 ? 25.653 3.534 -15.847 1.00 93.06 453 ASP A O 1
ATOM 3350 N N . ALA A 1 454 ? 27.312 2.067 -16.217 1.00 95.56 454 ALA A N 1
ATOM 3351 C CA . ALA A 1 454 ? 28.125 2.523 -15.096 1.00 95.56 454 ALA A CA 1
ATOM 3352 C C . ALA A 1 454 ? 29.104 3.627 -15.512 1.00 95.56 454 ALA A C 1
ATOM 3354 O O . ALA A 1 454 ? 29.720 3.568 -16.587 1.00 95.56 454 ALA A O 1
ATOM 3355 N N . VAL A 1 455 ? 29.331 4.595 -14.630 1.00 97.00 455 VAL A N 1
ATOM 3356 C CA . VAL A 1 455 ? 30.440 5.549 -14.716 1.00 97.00 455 VAL A CA 1
ATOM 3357 C C . VAL A 1 455 ? 31.433 5.274 -13.598 1.00 97.00 455 VAL A C 1
ATOM 3359 O O . VAL A 1 455 ? 31.157 5.482 -12.416 1.00 97.00 455 VAL A O 1
ATOM 3362 N N . MET A 1 456 ? 32.632 4.860 -13.997 1.00 97.62 456 MET A N 1
ATOM 3363 C CA . MET A 1 456 ? 33.783 4.713 -13.121 1.00 97.62 456 MET A CA 1
ATOM 3364 C C . MET A 1 456 ? 34.554 6.032 -13.048 1.00 97.62 456 MET A C 1
ATOM 3366 O O . MET A 1 456 ? 34.864 6.619 -14.091 1.00 97.62 456 MET A O 1
ATOM 3370 N N . SER A 1 457 ? 34.934 6.460 -11.845 1.00 96.75 457 SER A N 1
ATOM 3371 C CA . SER A 1 457 ? 35.800 7.625 -11.618 1.00 96.75 457 SER A CA 1
ATOM 3372 C C . SER A 1 457 ? 37.020 7.264 -10.774 1.00 96.75 457 SER A C 1
ATOM 3374 O O . SER A 1 457 ? 36.914 6.489 -9.825 1.00 96.75 457 SER A O 1
ATOM 3376 N N . TYR A 1 458 ? 38.180 7.823 -11.123 1.00 96.12 458 TYR A N 1
ATOM 3377 C CA . TYR A 1 458 ? 39.429 7.635 -10.387 1.00 96.12 458 TYR A CA 1
ATOM 3378 C C . TYR A 1 458 ? 39.556 8.702 -9.300 1.00 96.12 458 TYR A C 1
ATOM 3380 O O . TYR A 1 458 ? 39.818 9.869 -9.604 1.00 96.12 458 TYR A O 1
ATOM 3388 N N . LEU A 1 459 ? 39.361 8.304 -8.048 1.00 93.00 459 LEU A N 1
ATOM 3389 C CA . LEU A 1 459 ? 39.342 9.170 -6.872 1.00 93.00 459 LEU A CA 1
ATOM 3390 C C . LEU A 1 459 ? 40.335 8.621 -5.850 1.00 93.00 459 LEU A C 1
ATOM 3392 O O . LEU A 1 459 ? 40.415 7.416 -5.652 1.00 93.00 459 LEU A O 1
ATOM 3396 N N . ASP A 1 460 ? 41.136 9.492 -5.239 1.00 90.44 460 ASP A N 1
ATOM 3397 C CA . ASP A 1 460 ? 42.038 9.139 -4.131 1.00 90.44 460 ASP A CA 1
ATOM 3398 C C . ASP A 1 460 ? 42.954 7.917 -4.361 1.00 90.44 460 ASP A C 1
ATOM 3400 O O . ASP A 1 460 ? 43.401 7.264 -3.422 1.00 90.44 460 ASP A O 1
ATOM 3404 N N . GLY A 1 461 ? 43.303 7.642 -5.623 1.00 91.69 461 GLY A N 1
ATOM 3405 C CA . GLY A 1 461 ? 44.189 6.537 -5.994 1.00 91.69 461 GLY A CA 1
ATOM 3406 C C . GLY A 1 461 ? 43.484 5.235 -6.382 1.00 91.69 461 GLY A C 1
ATOM 3407 O O . GLY A 1 461 ? 44.174 4.266 -6.697 1.00 91.69 461 GLY A O 1
ATOM 3408 N N . GLU A 1 462 ? 42.150 5.207 -6.409 1.00 95.31 462 GLU A N 1
ATOM 3409 C CA . GLU A 1 462 ? 41.350 4.033 -6.767 1.00 95.31 462 GLU A CA 1
ATOM 3410 C C . GLU A 1 462 ? 40.202 4.368 -7.728 1.00 95.31 462 GLU A C 1
ATOM 3412 O O . GLU A 1 462 ? 39.831 5.523 -7.921 1.00 95.31 462 GLU A O 1
ATOM 3417 N N . TRP A 1 463 ? 39.645 3.339 -8.369 1.00 96.25 463 TRP A N 1
ATOM 3418 C CA . TRP A 1 463 ? 38.476 3.462 -9.240 1.00 96.25 463 TRP A CA 1
ATOM 3419 C C . TRP A 1 463 ? 37.193 3.119 -8.473 1.00 96.25 463 TRP A C 1
ATOM 3421 O O . TRP A 1 463 ? 37.116 2.065 -7.844 1.00 96.25 463 TRP A O 1
ATOM 3431 N N . PHE A 1 464 ? 36.174 3.966 -8.592 1.00 97.31 464 PHE A N 1
ATOM 3432 C CA . PHE A 1 464 ? 34.873 3.794 -7.938 1.00 97.31 464 PHE A CA 1
ATOM 3433 C C . PHE A 1 464 ? 33.724 3.910 -8.932 1.00 97.31 464 PHE A C 1
ATOM 3435 O O . PHE A 1 464 ? 33.834 4.667 -9.898 1.00 97.31 464 PHE A O 1
ATOM 3442 N N . VAL A 1 465 ? 32.612 3.224 -8.664 1.00 96.62 465 VAL A N 1
ATOM 3443 C CA . VAL A 1 465 ? 31.330 3.496 -9.332 1.00 96.62 465 VAL A CA 1
ATOM 3444 C C . VAL A 1 465 ? 30.775 4.807 -8.772 1.00 96.62 465 VAL A C 1
ATOM 3446 O O . VAL A 1 465 ? 30.675 4.985 -7.557 1.00 96.62 465 VAL A O 1
ATOM 3449 N N . THR A 1 466 ? 30.453 5.740 -9.665 1.00 94.94 466 THR A N 1
ATOM 3450 C CA . THR A 1 466 ? 29.989 7.097 -9.320 1.00 94.94 466 THR A CA 1
ATOM 3451 C C . THR A 1 466 ? 28.637 7.473 -9.918 1.00 94.94 466 THR A C 1
ATOM 3453 O O . THR A 1 466 ? 28.050 8.458 -9.470 1.00 94.94 466 THR A O 1
ATOM 3456 N N . ASP A 1 467 ? 28.168 6.713 -10.908 1.00 84.12 467 ASP A N 1
ATOM 3457 C CA . ASP A 1 467 ? 26.858 6.843 -11.559 1.00 84.12 467 ASP A CA 1
ATOM 3458 C C . ASP A 1 467 ? 26.460 5.484 -12.142 1.00 84.12 467 ASP A C 1
ATOM 3460 O O . ASP A 1 467 ? 27.384 4.796 -12.655 1.00 84.12 467 ASP A O 1
#

InterPro domains:
  IPR005135 Endonuclease/exonuclease/phosphatase [PF03372] (65-310)
  IPR036691 Endonuclease/exonuclease/phosphatase superfamily [G3DSA:3.60.10.10] (37-321)
  IPR036691 Endonuclease/exonuclease/phosphatase superfamily [SSF56219] (35-320)

Organism: NCBI:txid1768010

Secondary structure (DSSP, 8-state):
---------------------PPPPPPP------TTEEEEEEEE--TTGGG-SS-TTB--SSHHHHHHHHHHHHHTT-SEEEEEEEEHHHHHHHHHHHHHHHSSEEEEEEEEEEEEEEE-S--BTTBPPEEEEEEEEEEEEEEEESSS-SEEEES---S-BSSSSSB--EEE-SSTT-EEEEEEEEETTEEEEEEEEEPPPTTTS-HHHHHHHHHHHHHHHTSS-S-EEEEEE-SS--S--TT---S-HHHHHHHHHHHHHHT-EETTGGG---B----TTT-S---EEEEEESSEEEEEEEEE-SSBSBEEEEEEEEGGGS--TTSPPPPPP-------PPPP---------SSHHHHHHHHHHHHHHHHHT-HHHHHHHHHHHHHHHHHTTS--HHHHHHHHHTTS-HHHHHHHTT-EE-GGG-EEETTEEEE-GGGEESSS---HHHH--EEEEEETTEEEE--

Radius of gyration: 29.04 Å; Cα contacts (8 Å, |Δi|>4): 972; chains: 1; bounding box: 122×54×55 Å

Foldseek 3Di:
DDDDDDDDDDDDDDDDDDDPPDPDPLPDPDPDDPLFKAKEKEEAQCACPVVAADDLQHQAPDLVSLLLVLVVCVVSPHQKYKYWFDFPVSLVSSQVSNCVSPVFHKDKAAAFQFFDFGFNSDQDPVGTDTPDDRTTTTIIMIGTPDSFFPDKDWQAFPVDDPVVPHGNSWDHALQRRWIKTWIWTQGVQGIEIEIETAFDALVSDPLVSSLSRLLVVLLSVVVDPHWYKYKYQSNFALDDDPPDDGSRVSNSVSNVCSCVVQVWDFPCVPQFAFFQDPDPPCHRGNRITITTGQWDKDDWYWACRSRHRTTMIMIMTGSVSGNHPPPPDPDPDPDDDPPPDDDDPDPPDDQDAQWLVQQQVLVLQLLLCLLVVVQVSVCVQAVQQQVVVVVVPCNHSSSCSVSLSVLADNQRSPFSNPKGFASVQKDDGGFKIKGAQQRIDTPDRDHCVNPNIWMWGQDPRHIHTND

Sequence (467 aa):
MPRKLVLVIAAAALVAGCDSATPRPTPTPTATAGHDEVRIVNLNAAMGYKNGAGDAAGTDALTSDYELLADDILNQRGDVANLQEMALPASRELRTILEEKTGDTWELNFSFSGNATYYTGQKGESGPRPDYRDVPAGNAQLIRIGDGITRQKPLTDDGKKDDGKTPDQGIMLPSVGRSFVGAELTVPGGTVAVYNTHLALADQVADEVRAGDVLKIQEITEADTVPSVLTGDFNQTIDFVPGQPYPSPKTVDAIRAFMDTYGYADVGRDKGPTSNEKRKFLGTKRIDYILARGIRTTDTVRFVSHESDHWGLATTIAFDGIPSSDVPPPTPLPTTGTTTSQAPTTTTTAPAGPTTEGAITRYQQYLHAVGAADVATMCEIAGPAAKRAEDEGFGPCEQTMPVALSMFSPEQRTALLDATVDPAKVAGGGTTVRIPAAAVRAAVTFTSSDLGDAVMSYLDGEWFVTD

pLDDT: mean 83.72, std 19.5, range [30.69, 98.69]

Nearest PDB structures (foldseek):
  3ngq-assembly1_A  TM=6.226E-01  e=4.634E-11  Homo sapiens
  2ei9-assembly1_A  TM=7.278E-01  e=8.437E-09  Bombyx mori
  6a42-assembly1_A  TM=7.382E-01  e=2.046E-08  Bombyx mori
  2dds-assembly4_D  TM=5.837E-01  e=9.213E-10  Bacillus cereus
  6a44-assembly1_A  TM=7.102E-01  e=1.203E-07  Bombyx mori

Solvent-accessible surface area (backbone atoms only — not comparable to full-atom values): 25505 Å² total; per-residue (Å²): 136,87,81,90,78,90,80,87,80,80,87,76,87,79,80,82,76,84,78,77,75,72,77,74,76,74,79,69,81,70,77,74,72,64,67,54,42,46,26,41,30,32,36,50,36,34,43,26,43,90,70,46,64,63,52,69,51,10,23,40,58,34,72,71,43,38,53,43,52,41,46,50,41,54,76,70,56,43,37,29,40,33,33,25,53,34,40,54,70,56,52,54,50,35,39,51,52,44,23,70,75,70,72,44,55,53,48,78,47,42,9,58,21,45,68,43,62,27,23,48,22,56,77,45,100,88,45,72,60,59,70,42,69,71,35,54,21,23,38,35,36,40,37,46,50,47,83,39,25,75,44,76,43,75,69,27,59,69,79,47,49,81,78,80,79,49,71,27,28,15,38,71,37,76,41,84,68,19,26,32,31,29,30,38,32,38,33,70,55,43,63,38,34,44,33,33,38,38,50,67,47,67,88,77,48,57,40,69,42,52,19,45,30,48,53,51,49,48,55,63,64,61,71,52,92,59,28,34,38,43,29,28,39,48,53,46,65,74,76,87,53,90,95,56,83,64,91,37,56,56,30,38,51,40,51,49,49,52,26,67,74,69,54,39,43,63,70,47,68,90,58,58,52,23,33,65,41,84,50,94,84,67,41,78,32,39,25,56,48,40,34,33,19,70,54,42,71,44,84,59,45,64,46,81,45,76,36,21,35,28,36,25,39,35,36,31,38,41,29,93,42,38,72,47,84,86,60,73,76,80,75,76,75,83,74,77,79,79,74,85,70,80,76,80,85,74,78,85,70,75,77,50,61,64,38,58,68,32,39,51,54,46,51,35,53,37,41,27,19,58,27,68,67,36,54,68,56,34,40,64,34,27,37,66,33,36,52,51,40,27,78,74,68,68,42,58,46,83,69,42,46,65,57,60,54,68,77,48,50,74,67,54,24,56,25,22,56,72,35,42,71,44,72,91,58,47,46,79,51,51,52,40,34,38,43,39,23,80,22,51,47,45,88,56,90,52,42,56,90,74,69,32,58,37,30,31,34,55,52,99,72,40,56,28,37,58,80

Mean predicted aligned error: 15.25 Å